Protein AF-0000000087669046 (afdb_homodimer)

Foldseek 3Di:
DDQDALVVQLQVLLLQQQAAPDARCVNQVVLQVLLVVLPWDKDWADDPVRRHTKIKTKAADQADAAEEEEAESHFHDDPDPDAPDDQSGWDDDPQWTWHTQCQRHVLLVSLVSSLSNLLNPALFPHMYMYIYFGNQVQFRRGVLSVLVCSVVVGDQHQEYEYAHADQQFKEFKEWKKWKKKKKKFKAKDFQVCCVVIDARVVLCVQLQVQQVVLQVVQLVDDACPLDVVRTKGKDWDDKDWDDDPRMRTRMIMTMMMIIGGAPDFRVVSCVSSVVSQVVCVVVPMDMDMGIRYIFHMGHHDCPDPVQVLSCVLLVHRHRHYDHDDGCQRVSVVSPHHYMYGHFDDPVQGPDHGRIGGPVSSVSSSSSVSVSSVVSSD/DDQDALVVQLQVLLLQQQAAPDADCVNQVVLQVLLVVLPWDKDWADDPVRRHTKIKTKAADQADAAEEEEAESHFHDDPDPDAPDDQSGWDDDPQWTWHTQCQRHVLLVSLVSSLSNLLNVFLFPHMYMYIYFGNQVQFRRGVLSVLVCSVVVGDQHQEYEYAHADQQFKEFKEWKKWKKKKKKFKAKDFLVCCVVIDARVVLCVQLQVQQVVLQVVQLVDDAQPLDVVRTKGKDWDDKDWDDDPRMRTRMIMTMMMIIGGAPDFRVVSCVSSVVSQVVCVVVPMDMDMGIRYIFHMGHHDCPDPVQVLSCVLLVHRHRHYDHDDGCQRVSVVSPHHYMYGHFDDPVQGPDHGRIGGPVSSVSSSSSVSVSSVVSSD

Radius of gyration: 35.96 Å; Cα contacts (8 Å, |Δi|>4): 1981; chains: 2; bounding box: 55×109×67 Å

pLDDT: mean 96.3, std 3.64, range [58.81, 98.88]

Solvent-accessible surface area (backbone atoms only — not comparable to full-atom values): 36637 Å² total; per-residue (Å²): 121,85,86,54,51,40,66,59,41,29,40,56,56,25,49,44,79,30,30,50,89,50,63,34,59,68,58,50,51,51,50,48,53,52,44,42,64,39,66,29,53,70,46,77,45,71,40,93,84,70,49,36,48,29,40,38,33,36,36,58,45,46,81,38,52,23,40,33,42,31,40,39,66,29,28,74,83,81,79,62,83,73,50,86,60,63,46,47,45,62,38,79,56,94,74,30,36,30,17,54,25,30,14,47,20,40,36,33,50,16,20,58,60,40,32,35,54,62,50,59,70,45,74,39,62,26,15,45,32,42,39,37,22,28,25,44,88,63,42,46,60,35,46,61,61,50,60,71,44,39,76,82,69,30,36,71,43,66,26,33,39,26,20,49,29,40,63,49,33,33,31,24,22,21,39,7,32,18,28,35,36,42,38,33,33,40,31,55,40,54,49,62,32,57,84,71,35,32,48,14,48,61,56,44,21,58,42,42,44,44,44,50,51,51,25,58,52,26,67,75,39,73,75,45,84,72,41,70,58,32,38,30,44,46,49,64,7,29,37,42,23,41,87,40,56,63,32,32,11,29,41,22,36,36,29,31,33,23,37,13,42,69,95,44,60,17,63,63,71,46,43,68,41,54,54,53,48,58,58,41,42,82,75,69,34,47,69,46,80,41,78,65,32,58,44,45,28,28,77,44,58,80,82,34,70,63,47,47,49,48,24,63,65,58,71,35,77,58,40,66,45,47,76,64,68,63,65,39,10,52,46,33,74,72,72,23,49,34,32,35,40,10,27,26,44,60,89,39,44,99,47,63,68,12,35,30,40,65,66,40,44,51,51,43,24,49,38,53,47,51,49,44,60,62,27,40,106,120,86,86,53,50,38,68,58,40,30,41,54,55,25,49,44,79,31,30,48,88,49,64,32,59,67,57,52,50,51,49,48,53,52,43,40,63,39,66,28,54,70,45,78,45,72,39,94,84,69,50,35,47,30,39,38,33,35,36,58,45,45,82,39,52,22,39,33,42,31,39,38,66,29,27,74,82,80,81,62,83,74,52,86,58,62,46,45,44,60,38,79,56,96,74,30,36,30,15,55,27,31,15,49,20,40,37,32,50,16,18,58,60,40,32,35,54,63,50,57,71,43,74,38,62,25,15,46,31,42,39,36,22,27,25,45,88,62,44,45,60,35,45,61,63,49,60,72,46,38,76,82,69,31,36,70,42,66,27,33,37,26,20,48,29,41,62,48,34,32,32,26,22,21,40,6,32,19,30,35,37,42,38,31,33,41,30,56,40,54,48,62,33,58,85,72,35,34,48,14,49,61,56,45,21,57,41,41,45,44,44,51,50,51,25,56,53,25,66,75,39,72,74,45,83,73,40,71,58,32,36,29,43,48,50,63,6,28,36,43,22,40,87,40,56,63,32,32,12,30,42,21,38,35,29,32,35,23,37,13,44,70,96,43,60,18,62,62,72,46,42,67,41,54,54,53,49,57,59,41,43,81,75,68,35,48,70,47,80,42,80,65,32,59,42,46,27,28,77,44,58,78,84,35,69,62,48,47,49,49,24,65,64,58,71,35,78,59,40,66,47,49,74,65,69,61,67,38,10,52,46,35,73,71,73,22,49,36,32,34,38,10,27,26,42,61,89,38,44,98,48,61,70,12,36,29,41,64,66,39,43,50,52,43,24,48,38,53,49,52,50,43,60,63,27,40,105

Structure (mmCIF, N/CA/C/O backbone):
data_AF-0000000087669046-model_v1
#
loop_
_entity.id
_entity.type
_entity.pdbx_description
1 polymer 'Acetylornithine deacetylase'
#
loop_
_atom_site.group_PDB
_atom_site.id
_atom_site.type_symbol
_atom_site.label_atom_id
_atom_site.label_alt_id
_atom_site.label_comp_id
_atom_site.label_asym_id
_atom_site.label_entity_id
_atom_site.label_seq_id
_atom_site.pdbx_PDB_ins_code
_atom_site.Cartn_x
_atom_site.Cartn_y
_atom_site.Cartn_z
_atom_site.occupancy
_atom_site.B_iso_or_equiv
_atom_site.auth_seq_id
_atom_site.au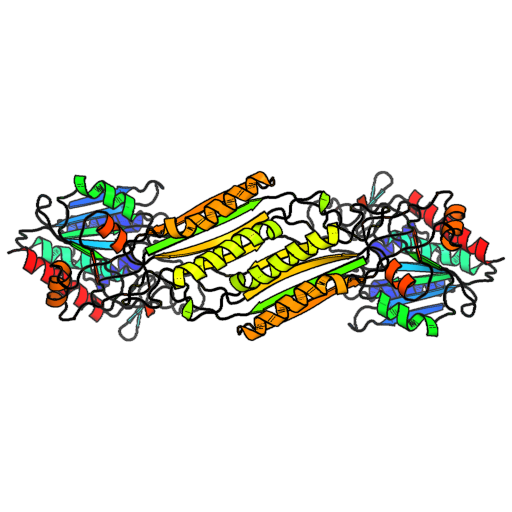th_comp_id
_atom_site.auth_asym_id
_atom_site.auth_atom_id
_atom_site.pdbx_PDB_model_num
ATOM 1 N N . MET A 1 1 ? 22.266 47.656 16.562 1 58.81 1 MET A N 1
ATOM 2 C CA . MET A 1 1 ? 22.031 46.719 15.469 1 58.81 1 MET A CA 1
ATOM 3 C C . MET A 1 1 ? 21.312 47.438 14.312 1 58.81 1 MET A C 1
ATOM 5 O O . MET A 1 1 ? 20.516 48.344 14.531 1 58.81 1 MET A O 1
ATOM 9 N N . ASP A 1 2 ? 21.703 47.219 13.07 1 76.06 2 ASP A N 1
ATOM 10 C CA . ASP A 1 2 ? 21.125 47.875 11.891 1 76.06 2 ASP A CA 1
ATOM 11 C C . ASP A 1 2 ? 19.719 47.344 11.625 1 76.06 2 ASP A C 1
ATOM 13 O O . ASP A 1 2 ? 19.484 46.125 11.594 1 76.06 2 ASP A O 1
ATOM 17 N N . VAL A 1 3 ? 18.734 48.25 11.797 1 90.62 3 VAL A N 1
ATOM 18 C CA . VAL A 1 3 ? 17.328 47.906 11.531 1 90.62 3 VAL A CA 1
ATOM 19 C C . VAL A 1 3 ? 17.172 47.406 10.094 1 90.62 3 VAL A C 1
ATOM 21 O O . VAL A 1 3 ? 17.688 48.031 9.156 1 90.62 3 VAL A O 1
ATOM 24 N N . MET A 1 4 ? 16.562 46.219 10.008 1 96.19 4 MET A N 1
ATOM 25 C CA . MET A 1 4 ? 16.391 45.594 8.703 1 96.19 4 MET A CA 1
ATOM 26 C C . MET A 1 4 ? 14.961 45.75 8.195 1 96.19 4 MET A C 1
ATOM 28 O O . MET A 1 4 ? 14.023 45.875 8.992 1 96.19 4 MET A O 1
ATOM 32 N N . THR A 1 5 ? 14.852 45.812 6.891 1 97.06 5 THR A N 1
ATOM 33 C CA . THR A 1 5 ? 13.531 45.812 6.273 1 97.06 5 THR A CA 1
ATOM 34 C C . THR A 1 5 ? 12.93 44.406 6.285 1 97.06 5 THR A C 1
ATOM 36 O O . THR A 1 5 ? 13.625 43.438 6.539 1 97.06 5 THR A O 1
ATOM 39 N N . GLU A 1 6 ? 11.648 44.375 6.098 1 97.75 6 GLU A N 1
ATOM 40 C CA . GLU A 1 6 ? 10.992 43.062 6.023 1 97.75 6 GLU A CA 1
ATOM 41 C C . GLU A 1 6 ? 11.57 42.219 4.891 1 97.75 6 GLU A C 1
ATOM 43 O O . GLU A 1 6 ? 11.664 41 5.008 1 97.75 6 GLU A O 1
ATOM 48 N N . LEU A 1 7 ? 12.031 42.812 3.779 1 97.69 7 LEU A N 1
ATOM 49 C CA . LEU A 1 7 ? 12.633 42.094 2.664 1 97.69 7 LEU A CA 1
ATOM 50 C C . LEU A 1 7 ? 13.969 41.469 3.068 1 97.69 7 LEU A C 1
ATOM 52 O O . LEU A 1 7 ? 14.258 40.344 2.73 1 97.69 7 LEU A O 1
ATOM 56 N N . GLU A 1 8 ? 14.742 42.25 3.709 1 98.06 8 GLU A N 1
ATOM 57 C CA . GLU A 1 8 ? 16.047 41.75 4.168 1 98.06 8 GLU A CA 1
ATOM 58 C C . GLU A 1 8 ? 15.891 40.625 5.18 1 98.06 8 GLU A C 1
ATOM 60 O O . GLU A 1 8 ? 16.641 39.656 5.141 1 98.06 8 GLU A O 1
ATOM 65 N N . ILE A 1 9 ? 14.938 40.812 6.059 1 98.75 9 ILE A N 1
ATOM 66 C CA . ILE A 1 9 ? 14.695 39.781 7.074 1 98.75 9 ILE A CA 1
ATOM 67 C C . ILE A 1 9 ? 14.188 38.531 6.406 1 98.75 9 ILE A C 1
ATOM 69 O O . ILE A 1 9 ? 14.617 37.406 6.75 1 98.75 9 ILE A O 1
ATOM 73 N N . LEU A 1 10 ? 13.266 38.688 5.43 1 98.81 10 LEU A N 1
ATOM 74 C CA . LEU A 1 10 ? 12.742 37.531 4.719 1 98.81 10 LEU A CA 1
ATOM 75 C C . LEU A 1 10 ? 13.867 36.75 4.031 1 98.81 10 LEU A C 1
ATOM 77 O O . LEU A 1 10 ? 13.875 35.531 4.039 1 98.81 10 LEU A O 1
ATOM 81 N N . ALA A 1 11 ? 14.789 37.438 3.432 1 98.56 11 ALA A N 1
ATOM 82 C CA . ALA A 1 11 ? 15.93 36.812 2.775 1 98.56 11 ALA A CA 1
ATOM 83 C C . ALA A 1 11 ? 16.719 35.938 3.76 1 98.56 11 ALA A C 1
ATOM 85 O O . ALA A 1 11 ? 17.141 34.844 3.43 1 98.56 11 ALA A O 1
ATOM 86 N N . ARG A 1 12 ? 16.906 36.469 4.945 1 98.44 12 ARG A N 1
ATOM 87 C CA . ARG A 1 12 ? 17.625 35.719 5.977 1 98.44 12 ARG A CA 1
ATOM 88 C C . ARG A 1 12 ? 16.828 34.5 6.398 1 98.44 12 ARG A C 1
ATOM 90 O O . ARG A 1 12 ? 17.391 33.406 6.512 1 98.44 12 ARG A O 1
ATOM 97 N N . LEU A 1 13 ? 15.555 34.719 6.641 1 98.81 13 LEU A N 1
ATOM 98 C CA . LEU A 1 13 ? 14.727 33.625 7.137 1 98.81 13 LEU A CA 1
ATOM 99 C C . LEU A 1 13 ? 14.633 32.5 6.102 1 98.81 13 LEU A C 1
ATOM 101 O O . LEU A 1 13 ? 14.688 31.312 6.453 1 98.81 13 LEU A O 1
ATOM 105 N N . VAL A 1 14 ? 14.508 32.844 4.816 1 98.69 14 VAL A N 1
ATOM 106 C CA . VAL A 1 14 ? 14.391 31.844 3.74 1 98.69 14 VAL A CA 1
ATOM 107 C C . VAL A 1 14 ? 15.695 31.062 3.627 1 98.69 14 VAL A C 1
ATOM 109 O O . VAL A 1 14 ? 15.672 29.859 3.32 1 98.69 14 VAL A O 1
ATOM 112 N N . ALA A 1 15 ? 16.75 31.656 3.932 1 98.56 15 ALA A N 1
ATOM 113 C CA . ALA A 1 15 ? 18.062 31.047 3.793 1 98.56 15 ALA A CA 1
ATOM 114 C C . ALA A 1 15 ? 18.25 29.938 4.828 1 98.56 15 ALA A C 1
ATOM 116 O O . ALA A 1 15 ? 19.156 29.109 4.699 1 98.56 15 ALA A O 1
ATOM 117 N N . PHE A 1 16 ? 17.469 29.906 5.922 1 98.38 16 PHE A N 1
ATOM 118 C CA . PHE A 1 16 ? 17.453 28.797 6.863 1 98.38 16 PHE A CA 1
ATOM 119 C C . PHE A 1 16 ? 16.531 27.688 6.387 1 98.38 16 PHE A C 1
ATOM 121 O O . PHE A 1 16 ? 15.305 27.859 6.398 1 98.38 16 PHE A O 1
ATOM 128 N N . PRO A 1 17 ? 17.016 26.594 5.938 1 97.44 17 PRO A N 1
ATOM 129 C CA . PRO A 1 17 ? 16.125 25.484 5.539 1 97.44 17 PRO A CA 1
ATOM 130 C C . PRO A 1 17 ? 15.508 24.766 6.734 1 97.44 17 PRO A C 1
ATOM 132 O O . PRO A 1 17 ? 15.766 23.578 6.938 1 97.44 17 PRO A O 1
ATOM 135 N N . SER A 1 18 ? 14.656 25.453 7.484 1 97.75 18 SER A N 1
ATOM 136 C CA . SER A 1 18 ? 14.016 24.906 8.672 1 97.75 18 SER A CA 1
ATOM 137 C C . SER A 1 18 ? 12.867 23.969 8.297 1 97.75 18 SER A C 1
ATOM 139 O O . SER A 1 18 ? 11.719 24.203 8.672 1 97.75 18 SER A O 1
ATOM 141 N N . VAL A 1 19 ? 13.234 22.875 7.637 1 96.81 19 VAL A N 1
ATOM 142 C CA . VAL A 1 19 ? 12.25 21.906 7.172 1 96.81 19 VAL A CA 1
ATOM 143 C C . VAL A 1 19 ? 11.641 21.172 8.359 1 96.81 19 VAL A C 1
ATOM 145 O O . VAL A 1 19 ? 12.352 20.828 9.32 1 96.81 19 VAL A O 1
ATOM 148 N N . VAL A 1 20 ? 10.375 20.984 8.328 1 95.75 20 VAL A N 1
ATOM 149 C CA . VAL A 1 20 ? 9.625 20.328 9.383 1 95.75 20 VAL A CA 1
ATOM 150 C C . VAL A 1 20 ? 10.344 19.047 9.797 1 95.75 20 VAL A C 1
ATOM 152 O O . VAL A 1 20 ? 10.867 18.312 8.953 1 95.75 20 VAL A O 1
ATOM 155 N N . GLY A 1 21 ? 10.375 18.875 11.094 1 94.06 21 GLY A N 1
ATOM 156 C CA . GLY A 1 21 ? 10.977 17.672 11.625 1 94.06 21 GLY A CA 1
ATOM 157 C C . GLY A 1 21 ? 12.461 17.797 11.875 1 94.06 21 GLY A C 1
ATOM 158 O O . GLY A 1 21 ? 13.086 16.875 12.414 1 94.06 21 GLY A O 1
ATOM 159 N N . SER A 1 22 ? 13.023 18.875 11.523 1 95.69 22 SER A N 1
ATOM 160 C CA . SER A 1 22 ? 14.461 19.047 11.68 1 95.69 22 SER A CA 1
ATOM 161 C C . SER A 1 22 ? 14.781 20.031 12.797 1 95.69 22 SER A C 1
ATOM 163 O O . SER A 1 22 ? 13.898 20.75 13.266 1 95.69 22 SER A O 1
ATOM 165 N N . ALA A 1 23 ? 16.031 19.969 13.211 1 97.44 23 ALA A N 1
ATOM 166 C CA . ALA A 1 23 ? 16.516 20.938 14.195 1 97.44 23 ALA A CA 1
ATOM 167 C C . ALA A 1 23 ? 16.391 22.375 13.656 1 97.44 23 ALA A C 1
ATOM 169 O O . ALA A 1 23 ? 16.594 22.609 12.469 1 97.44 23 ALA A O 1
ATOM 170 N N . ASN A 1 24 ? 16.031 23.297 14.57 1 98.12 24 ASN A N 1
ATOM 171 C CA . ASN A 1 24 ? 15.805 24.656 14.062 1 98.12 24 ASN A CA 1
ATOM 172 C C . ASN A 1 24 ? 16.609 25.688 14.836 1 98.12 24 ASN A C 1
ATOM 174 O O . ASN A 1 24 ? 16.203 26.844 14.93 1 98.12 24 ASN A O 1
ATOM 178 N N . HIS A 1 25 ? 17.719 25.344 15.391 1 97.69 25 HIS A N 1
ATOM 179 C CA . HIS A 1 25 ? 18.5 26.219 16.25 1 97.69 25 HIS A CA 1
ATOM 180 C C . HIS A 1 25 ? 19 27.453 15.492 1 97.69 25 HIS A C 1
ATOM 182 O O . HIS A 1 25 ? 19.078 28.547 16.047 1 97.69 25 HIS A O 1
ATOM 188 N N . GLU A 1 26 ? 19.344 27.297 14.266 1 98.31 26 GLU A N 1
ATOM 189 C CA . GLU A 1 26 ? 19.922 28.406 13.516 1 98.31 26 GLU A CA 1
ATOM 190 C C . GLU A 1 26 ? 18.906 29.531 13.328 1 98.31 26 GLU A C 1
ATOM 192 O O . GLU A 1 26 ? 19.203 30.703 13.57 1 98.31 26 GLU A O 1
ATOM 197 N N . ILE A 1 27 ? 17.734 29.156 12.922 1 98.69 27 ILE A N 1
ATOM 198 C CA . ILE A 1 27 ? 16.719 30.188 12.695 1 98.69 27 ILE A CA 1
ATOM 199 C C . ILE A 1 27 ? 16.266 30.781 14.031 1 98.69 27 ILE A C 1
ATOM 201 O O . ILE A 1 27 ? 16.047 31.984 14.141 1 98.69 27 ILE A O 1
ATOM 205 N N . VAL A 1 28 ? 16.141 30 15.039 1 98.69 28 VAL A N 1
ATOM 206 C CA . VAL A 1 28 ? 15.727 30.453 16.359 1 98.69 28 VAL A CA 1
ATOM 207 C C . VAL A 1 28 ? 16.75 31.438 16.922 1 98.69 28 VAL A C 1
ATOM 209 O O . VAL A 1 28 ? 16.391 32.5 17.438 1 98.69 28 VAL A O 1
ATOM 212 N N . GLU A 1 29 ? 18 31.062 16.812 1 98.56 29 GLU A N 1
ATOM 213 C CA . GLU A 1 29 ? 19.062 31.906 17.344 1 98.56 29 GLU A CA 1
ATOM 214 C C . GLU A 1 29 ? 19.125 33.25 16.594 1 98.56 29 GLU A C 1
ATOM 216 O O . GLU A 1 29 ? 19.312 34.281 17.203 1 98.56 29 GLU A O 1
ATOM 221 N N . TRP A 1 30 ? 19.016 33.156 15.344 1 98.75 30 TRP A N 1
ATOM 222 C CA . TRP A 1 30 ? 19.047 34.375 14.57 1 98.75 30 TRP A CA 1
ATOM 223 C C . TRP A 1 30 ? 17.891 35.312 14.969 1 98.75 30 TRP A C 1
ATOM 225 O O . TRP A 1 30 ? 18.094 36.5 15.172 1 98.75 30 TRP A O 1
ATOM 235 N N . ILE A 1 31 ? 16.672 34.781 15.062 1 98.81 31 ILE A N 1
ATOM 236 C CA . ILE A 1 31 ? 15.5 35.562 15.414 1 98.81 31 ILE A CA 1
ATOM 237 C C . ILE A 1 31 ? 15.664 36.125 16.828 1 98.81 31 ILE A C 1
ATOM 239 O O . ILE A 1 31 ? 15.344 37.312 17.078 1 98.81 31 ILE A O 1
ATOM 243 N N . ARG A 1 32 ? 16.109 35.25 17.719 1 98.75 32 ARG A N 1
ATOM 244 C CA . ARG A 1 32 ? 16.328 35.688 19.094 1 98.75 32 ARG A CA 1
ATOM 245 C C . ARG A 1 32 ? 17.234 36.906 19.141 1 98.75 32 ARG A C 1
ATOM 247 O O . ARG A 1 32 ? 16.875 37.938 19.766 1 98.75 32 ARG A O 1
ATOM 254 N N . LEU A 1 33 ? 18.359 36.812 18.484 1 98.44 33 LEU A N 1
ATOM 255 C CA . LEU A 1 33 ? 19.344 37.906 18.5 1 98.44 33 LEU A CA 1
ATOM 256 C C . LEU A 1 33 ? 18.781 39.156 17.875 1 98.44 33 LEU A C 1
ATOM 258 O O . LEU A 1 33 ? 18.953 40.281 18.406 1 98.44 33 LEU A O 1
ATOM 262 N N . TYR A 1 34 ? 18.141 39 16.781 1 98.56 34 TYR A N 1
ATOM 263 C CA . TYR A 1 34 ? 17.562 40.156 16.109 1 98.56 34 TYR A CA 1
ATOM 264 C C . TYR A 1 34 ? 16.516 40.844 16.984 1 98.56 34 TYR A C 1
ATOM 266 O O . TYR A 1 34 ? 16.516 42.062 17.141 1 98.56 34 TYR A O 1
ATOM 274 N N . ALA A 1 35 ? 15.539 40.062 17.5 1 98.56 35 ALA A N 1
ATOM 275 C CA . ALA A 1 35 ? 14.445 40.594 18.312 1 98.56 35 ALA A CA 1
ATOM 276 C C . ALA A 1 35 ? 14.969 41.281 19.562 1 98.56 35 ALA A C 1
ATOM 278 O O . ALA A 1 35 ? 14.492 42.344 19.938 1 98.56 35 ALA A O 1
ATOM 279 N N . GLN A 1 36 ? 15.938 40.688 20.188 1 98.12 36 GLN A N 1
ATOM 280 C CA . GLN A 1 36 ? 16.547 41.281 21.359 1 98.12 36 GLN A CA 1
ATOM 281 C C . GLN A 1 36 ? 17.203 42.625 21.016 1 98.12 36 GLN A C 1
ATOM 283 O O . GLN A 1 36 ? 17.125 43.594 21.766 1 98.12 36 GLN A O 1
ATOM 288 N N . GLY A 1 37 ? 17.875 42.594 19.891 1 97.5 37 GLY A N 1
ATOM 289 C CA . GLY A 1 37 ? 18.5 43.812 19.406 1 97.5 37 GLY A CA 1
ATOM 290 C C . GLY A 1 37 ? 17.516 44.938 19.172 1 97.5 37 GLY A C 1
ATOM 291 O O . GLY A 1 37 ? 17.875 46.094 19.25 1 97.5 37 GLY A O 1
ATOM 292 N N . CYS A 1 38 ? 16.312 44.562 18.953 1 97.31 38 CYS A N 1
ATOM 293 C CA . CYS A 1 38 ? 15.266 45.531 18.719 1 97.31 38 CYS A CA 1
ATOM 294 C C . CYS A 1 38 ? 14.57 45.938 20.016 1 97.31 38 CYS A C 1
ATOM 296 O O . CYS A 1 38 ? 13.617 46.719 20 1 97.31 38 CYS A O 1
ATOM 298 N N . GLY A 1 39 ? 14.953 45.344 21.141 1 95.88 39 GLY A N 1
ATOM 299 C CA . GLY A 1 39 ? 14.414 45.719 22.422 1 95.88 39 GLY A CA 1
ATOM 300 C C . GLY A 1 39 ? 13.375 44.75 22.969 1 95.88 39 GLY A C 1
ATOM 301 O O . GLY A 1 39 ? 12.758 45.031 24 1 95.88 39 GLY A O 1
ATOM 302 N N . ALA A 1 40 ? 13.203 43.656 22.359 1 97.94 40 ALA A N 1
ATOM 303 C CA . ALA A 1 40 ? 12.203 42.688 22.812 1 97.94 40 ALA A CA 1
ATOM 304 C C . ALA A 1 40 ? 12.773 41.781 23.906 1 97.94 40 ALA A C 1
ATOM 306 O O . ALA A 1 40 ? 13.969 41.5 23.922 1 97.94 40 ALA A O 1
ATOM 307 N N . ASN A 1 41 ? 11.898 41.438 24.844 1 98.19 41 ASN A N 1
ATOM 308 C CA . ASN A 1 41 ? 12.203 40.344 25.75 1 98.19 41 ASN A CA 1
ATOM 309 C C . ASN A 1 41 ? 11.906 39 25.109 1 98.19 41 ASN A C 1
ATOM 311 O O . ASN A 1 41 ? 10.758 38.719 24.781 1 98.19 41 ASN A O 1
ATOM 315 N N . VAL A 1 42 ? 12.953 38.156 25.031 1 98.62 42 VAL A N 1
ATOM 316 C CA . VAL A 1 42 ? 12.805 36.969 24.219 1 98.62 42 VAL A CA 1
ATOM 317 C C . VAL A 1 42 ? 12.992 35.719 25.094 1 98.62 42 VAL A C 1
ATOM 319 O O . VAL A 1 42 ? 13.875 35.688 25.969 1 98.62 42 VAL A O 1
ATOM 322 N N . THR A 1 43 ? 12.133 34.781 24.938 1 98.62 43 THR A N 1
ATOM 323 C CA . THR A 1 43 ? 12.234 33.469 25.547 1 98.62 43 THR A CA 1
ATOM 324 C C . THR A 1 43 ? 12.289 32.375 24.469 1 98.62 43 THR A C 1
ATOM 326 O O . THR A 1 43 ? 11.438 32.344 23.578 1 98.62 43 THR A O 1
ATOM 329 N N . VAL A 1 44 ? 13.289 31.547 24.516 1 98.5 44 VAL A N 1
ATOM 330 C CA . VAL A 1 44 ? 13.375 30.359 23.672 1 98.5 44 VAL A CA 1
ATOM 331 C C . VAL A 1 44 ? 12.828 29.156 24.438 1 98.5 44 VAL A C 1
ATOM 333 O O . VAL A 1 44 ? 13.32 28.828 25.516 1 98.5 44 VAL A O 1
ATOM 336 N N . ALA A 1 45 ? 11.797 28.547 23.938 1 98.12 45 ALA A N 1
ATOM 337 C CA . ALA A 1 45 ? 11.141 27.422 24.594 1 98.12 45 ALA A CA 1
ATOM 338 C C . ALA A 1 45 ? 11.438 26.109 23.875 1 98.12 45 ALA A C 1
ATOM 340 O O . ALA A 1 45 ? 10.773 25.781 22.891 1 98.12 45 ALA A O 1
ATOM 341 N N . MET A 1 46 ? 12.312 25.312 24.453 1 97 46 MET A N 1
ATOM 342 C CA . MET A 1 46 ? 12.719 24.047 23.859 1 97 46 MET A CA 1
ATOM 343 C C . MET A 1 46 ? 11.562 23.047 23.875 1 97 46 MET A C 1
ATOM 345 O O . MET A 1 46 ? 10.836 22.938 24.859 1 97 46 MET A O 1
ATOM 349 N N . GLY A 1 47 ? 11.367 22.422 22.75 1 95.75 47 GLY A N 1
ATOM 350 C CA . GLY A 1 47 ? 10.375 21.375 22.688 1 95.75 47 GLY A CA 1
ATOM 351 C C . GLY A 1 47 ? 10.852 20.062 23.297 1 95.75 47 GLY A C 1
ATOM 352 O O . GLY A 1 47 ? 12.023 19.922 23.641 1 95.75 47 GLY A O 1
ATOM 353 N N . PRO A 1 48 ? 9.938 19.156 23.438 1 95.25 48 PRO A N 1
ATOM 354 C CA . PRO A 1 48 ? 10.305 17.875 24.031 1 95.25 48 PRO A CA 1
ATOM 355 C C . PRO A 1 48 ? 11.273 17.062 23.156 1 95.25 48 PRO A C 1
ATOM 357 O O . PRO A 1 48 ? 11.961 16.172 23.656 1 95.25 48 PRO A O 1
ATOM 360 N N . GLU A 1 49 ? 11.375 17.375 21.875 1 93.38 49 GLU A N 1
ATOM 361 C CA . GLU A 1 49 ? 12.281 16.672 20.969 1 93.38 49 GLU A CA 1
ATOM 362 C C . GLU A 1 49 ? 13.734 16.969 21.297 1 93.38 49 GLU A C 1
ATOM 364 O O . GLU A 1 49 ? 14.625 16.172 20.984 1 93.38 49 GLU A O 1
ATOM 369 N N . GLY A 1 50 ? 13.984 18.141 21.797 1 96.06 50 GLY A N 1
ATOM 370 C CA . GLY A 1 50 ? 15.305 18.484 22.281 1 96.06 50 GLY A CA 1
ATOM 371 C C . GLY A 1 50 ? 16.156 19.203 21.25 1 96.06 50 GLY A C 1
ATOM 372 O O . GLY A 1 50 ? 17.234 19.703 21.578 1 96.06 50 GLY A O 1
ATOM 373 N N . ASP A 1 51 ? 15.672 19.266 20.047 1 96.69 51 ASP A N 1
ATOM 374 C CA . ASP A 1 51 ? 16.531 19.875 19.031 1 96.69 51 ASP A CA 1
ATOM 375 C C . ASP A 1 51 ? 15.773 20.953 18.266 1 96.69 51 ASP A C 1
ATOM 377 O O . ASP A 1 51 ? 16.266 21.453 17.234 1 96.69 51 ASP A O 1
ATOM 381 N N . ARG A 1 52 ? 14.633 21.297 18.703 1 96.62 52 ARG A N 1
ATOM 382 C CA . ARG A 1 52 ? 13.875 22.391 18.094 1 96.62 52 ARG A CA 1
ATOM 383 C C . ARG A 1 52 ? 13.055 23.141 19.141 1 96.62 52 ARG A C 1
ATOM 385 O O . ARG A 1 52 ? 12.703 22.562 20.172 1 96.62 52 ARG A O 1
ATOM 392 N N . ALA A 1 53 ? 12.859 24.391 18.922 1 98.19 53 ALA A N 1
ATOM 393 C CA . ALA A 1 53 ? 12.297 25.25 19.953 1 98.19 53 ALA A CA 1
ATOM 394 C C . ALA A 1 53 ? 11.281 26.219 19.344 1 98.19 53 ALA A C 1
ATOM 396 O O . ALA A 1 53 ? 11.312 26.5 18.141 1 98.19 53 ALA A O 1
ATOM 397 N N . ASN A 1 54 ? 10.344 26.578 20.219 1 98.5 54 ASN A N 1
ATOM 398 C CA . ASN A 1 54 ? 9.531 27.766 19.953 1 98.5 54 ASN A CA 1
ATOM 399 C C . ASN A 1 54 ? 10.234 29.047 20.422 1 98.5 54 ASN A C 1
ATOM 401 O O . ASN A 1 54 ? 11.219 28.984 21.156 1 98.5 54 ASN A O 1
ATOM 405 N N . LEU A 1 55 ? 9.789 30.172 19.938 1 98.69 55 LEU A N 1
ATOM 406 C CA . LEU A 1 55 ? 10.297 31.469 20.359 1 98.69 55 LEU A CA 1
ATOM 407 C C . LEU A 1 55 ? 9.156 32.406 20.719 1 98.69 55 LEU A C 1
ATOM 409 O O . LEU A 1 55 ? 8.133 32.438 20.031 1 98.69 55 LEU A O 1
ATOM 413 N N . PHE A 1 56 ? 9.266 33.031 21.844 1 98.75 56 PHE A N 1
ATOM 414 C CA . PHE A 1 56 ? 8.305 34.031 22.328 1 98.75 56 PHE A CA 1
ATOM 415 C C . PHE A 1 56 ? 8.992 35.344 22.609 1 98.75 56 PHE A C 1
ATOM 417 O O . PHE A 1 56 ? 9.969 35.406 23.359 1 98.75 56 PHE A O 1
ATOM 424 N N . ALA A 1 57 ? 8.531 36.438 22 1 98.75 57 ALA A N 1
ATOM 425 C CA . ALA A 1 57 ? 9.102 37.75 22.188 1 98.75 57 ALA A CA 1
ATOM 426 C C . ALA A 1 57 ? 8.031 38.781 22.562 1 98.75 57 ALA A C 1
ATOM 428 O O . ALA A 1 57 ? 6.918 38.719 22.047 1 98.75 57 ALA A O 1
ATOM 429 N N . THR A 1 58 ? 8.375 39.688 23.406 1 98.62 58 THR A N 1
ATOM 430 C CA . THR A 1 58 ? 7.422 40.688 23.906 1 98.62 58 THR A CA 1
ATOM 431 C C . THR A 1 58 ? 7.992 42.094 23.781 1 98.62 58 THR A C 1
ATOM 433 O O . THR A 1 58 ? 9.148 42.344 24.141 1 98.62 58 THR A O 1
ATOM 436 N N . ILE A 1 59 ? 7.203 42.969 23.266 1 98.31 59 ILE A N 1
ATOM 437 C CA . ILE A 1 59 ? 7.422 44.406 23.344 1 98.31 59 ILE A CA 1
ATOM 438 C C . ILE A 1 59 ? 6.277 45.062 24.125 1 98.31 59 ILE A C 1
ATOM 440 O O . ILE A 1 59 ? 5.105 44.844 23.828 1 98.31 59 ILE A O 1
ATOM 444 N N . GLY A 1 60 ? 6.605 45.875 25.094 1 97.38 60 GLY A N 1
ATOM 445 C CA . GLY A 1 60 ? 5.586 46.5 25.922 1 97.38 60 GLY A CA 1
ATOM 446 C C . GLY A 1 60 ? 5.391 45.812 27.25 1 97.38 60 GLY A C 1
ATOM 447 O O . GLY A 1 60 ? 6.148 44.906 27.609 1 97.38 60 GLY A O 1
ATOM 448 N N . PRO A 1 61 ? 4.422 46.25 28.031 1 97.5 61 PRO A N 1
ATOM 449 C CA . PRO A 1 61 ? 4.203 45.688 29.359 1 97.5 61 PRO A CA 1
ATOM 450 C C . PRO A 1 61 ? 3.559 44.312 29.328 1 97.5 61 PRO A C 1
ATOM 452 O O . PRO A 1 61 ? 2.357 44.188 29.078 1 97.5 61 PRO A O 1
ATOM 455 N N . LYS A 1 62 ? 4.277 43.344 29.703 1 95.62 62 LYS A N 1
ATOM 456 C CA . LYS A 1 62 ? 3.824 41.969 29.531 1 95.62 62 LYS A CA 1
ATOM 457 C C . LYS A 1 62 ? 2.785 41.594 30.594 1 95.62 62 LYS A C 1
ATOM 459 O O . LYS A 1 62 ? 2.139 40.531 30.484 1 95.62 62 LYS A O 1
ATOM 464 N N . ASP A 1 63 ? 2.576 42.375 31.594 1 96.88 63 ASP A N 1
ATOM 465 C CA . ASP A 1 63 ? 1.722 42.031 32.719 1 96.88 63 ASP A CA 1
ATOM 466 C C . ASP A 1 63 ? 0.283 42.469 32.5 1 96.88 63 ASP A C 1
ATOM 468 O O . ASP A 1 63 ? -0.569 42.344 33.375 1 96.88 63 ASP A O 1
ATOM 472 N N . VAL A 1 64 ? -0.017 43.062 31.375 1 97.25 64 VAL A N 1
ATOM 473 C CA . VAL A 1 64 ? -1.38 43.375 30.953 1 97.25 64 VAL A CA 1
ATOM 474 C C . VAL A 1 64 ? -1.692 42.625 29.641 1 97.25 64 VAL A C 1
ATOM 476 O O . VAL A 1 64 ? -0.783 42.281 28.891 1 97.25 64 VAL A O 1
ATOM 479 N N . PRO A 1 65 ? -3.004 42.406 29.422 1 97.56 65 PRO A N 1
ATOM 480 C CA . PRO A 1 65 ? -3.369 41.719 28.188 1 97.56 65 PRO A CA 1
ATOM 481 C C . PRO A 1 65 ? -2.99 42.5 26.938 1 97.56 65 PRO A C 1
ATOM 483 O O . PRO A 1 65 ? -3.139 43.719 26.891 1 97.56 65 PRO A O 1
ATOM 486 N N . GLY A 1 66 ? -2.467 41.844 25.969 1 97.69 66 GLY A N 1
ATOM 487 C CA . GLY A 1 66 ? -2.125 42.406 24.688 1 97.69 66 GLY A CA 1
ATOM 488 C C . GLY A 1 66 ? -2.529 41.531 23.516 1 97.69 66 GLY A C 1
ATOM 489 O O . GLY A 1 66 ? -3.559 40.875 23.562 1 97.69 66 GLY A O 1
ATOM 490 N N . ILE A 1 67 ? -1.819 41.719 22.406 1 98.31 67 ILE A N 1
ATOM 491 C CA . ILE A 1 67 ? -2.086 40.969 21.188 1 98.31 67 ILE A CA 1
ATOM 492 C C . ILE A 1 67 ? -0.892 40.062 20.859 1 98.31 67 ILE A C 1
ATOM 494 O O . ILE A 1 67 ? 0.26 40.5 20.969 1 98.31 67 ILE A O 1
ATOM 498 N N . LEU A 1 68 ? -1.213 38.844 20.531 1 98.69 68 LEU A N 1
ATOM 499 C CA . LEU A 1 68 ? -0.202 37.875 20.156 1 98.69 68 LEU A CA 1
ATOM 500 C C . LEU A 1 68 ? -0.198 37.656 18.641 1 98.69 68 LEU A C 1
ATOM 502 O O . LEU A 1 68 ? -1.248 37.406 18.047 1 98.69 68 LEU A O 1
ATOM 506 N N . LEU A 1 69 ? 0.924 37.875 18 1 98.81 69 LEU A N 1
ATOM 507 C CA . LEU A 1 69 ? 1.16 37.531 16.609 1 98.81 69 LEU A CA 1
ATOM 508 C C . LEU A 1 69 ? 1.886 36.188 16.484 1 98.81 69 LEU A C 1
ATOM 510 O O . LEU A 1 69 ? 3.033 36.062 16.906 1 98.81 69 LEU A O 1
ATOM 514 N N . SER A 1 70 ? 1.195 35.25 15.859 1 98.75 70 SER A N 1
ATOM 515 C CA . SER A 1 70 ? 1.742 33.906 15.828 1 98.75 70 SER A CA 1
ATOM 516 C C . SER A 1 70 ? 2.062 33.469 14.398 1 98.75 70 SER A C 1
ATOM 518 O O . SER A 1 70 ? 1.33 33.812 13.469 1 98.75 70 SER A O 1
ATOM 520 N N . GLY A 1 71 ? 3.109 32.719 14.195 1 98.38 71 GLY A N 1
ATOM 521 C CA . GLY A 1 71 ? 3.512 32.062 12.961 1 98.38 71 GLY A CA 1
ATOM 522 C C . GLY A 1 71 ? 4.457 30.906 13.188 1 98.38 71 GLY A C 1
ATOM 523 O O . GLY A 1 71 ? 4.961 30.719 14.289 1 98.38 71 GLY A O 1
ATOM 524 N N . HIS A 1 72 ? 4.637 30.078 12.195 1 98.44 72 HIS A N 1
ATOM 525 C CA . HIS A 1 72 ? 5.535 28.938 12.367 1 98.44 72 HIS A CA 1
ATOM 526 C C . HIS A 1 72 ? 6.805 29.109 11.539 1 98.44 72 HIS A C 1
ATOM 528 O O . HIS A 1 72 ? 6.762 29.656 10.438 1 98.44 72 HIS A O 1
ATOM 534 N N . MET A 1 73 ? 7.875 28.562 12.086 1 98.69 73 MET A N 1
ATOM 535 C CA . MET A 1 73 ? 9.195 28.766 11.5 1 98.69 73 MET A CA 1
ATOM 536 C C . MET A 1 73 ? 9.516 27.672 10.484 1 98.69 73 MET A C 1
ATOM 538 O O . MET A 1 73 ? 10.406 27.828 9.648 1 98.69 73 MET A O 1
ATOM 542 N N . ASP A 1 74 ? 8.805 26.516 10.602 1 97.81 74 ASP A N 1
ATOM 5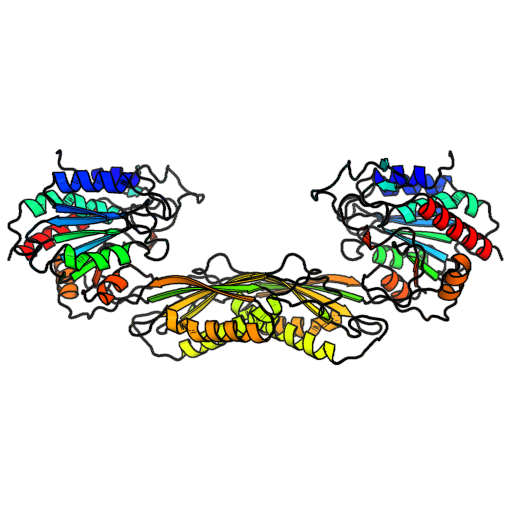43 C CA . ASP A 1 74 ? 9.125 25.391 9.734 1 97.81 74 ASP A CA 1
ATOM 544 C C . ASP A 1 74 ? 8.453 25.547 8.367 1 97.81 74 ASP A C 1
ATOM 546 O O . ASP A 1 74 ? 7.508 26.312 8.219 1 97.81 74 ASP A O 1
ATOM 550 N N . VAL A 1 75 ? 9.078 24.844 7.375 1 96.69 75 VAL A N 1
ATOM 551 C CA . VAL A 1 75 ? 8.523 24.75 6.027 1 96.69 75 VAL A CA 1
ATOM 552 C C . VAL A 1 75 ? 8.469 23.281 5.598 1 96.69 75 VAL A C 1
ATOM 554 O O . VAL A 1 75 ? 9.062 22.422 6.238 1 96.69 75 VAL A O 1
ATOM 557 N N . VAL A 1 76 ? 7.66 23 4.609 1 93.31 76 VAL A N 1
ATOM 558 C CA . VAL A 1 76 ? 7.633 21.656 4.043 1 93.31 76 VAL A CA 1
ATOM 559 C C . VAL A 1 76 ? 8.883 21.438 3.197 1 93.31 76 VAL A C 1
ATOM 561 O O . VAL A 1 76 ? 9.547 22.391 2.783 1 93.31 76 VAL A O 1
ATOM 564 N N . PRO A 1 77 ? 9.242 20.188 2.922 1 91.88 77 PRO A N 1
ATOM 565 C CA . PRO A 1 77 ? 10.383 19.891 2.047 1 91.88 77 PRO A CA 1
ATOM 566 C C . PRO A 1 77 ? 10.25 20.547 0.674 1 91.88 77 PRO A C 1
ATOM 568 O O . PRO A 1 77 ? 9.133 20.859 0.24 1 91.88 77 PRO A O 1
ATOM 571 N N . ALA A 1 78 ? 11.352 20.812 0.057 1 92.94 78 ALA A N 1
ATOM 572 C CA . ALA A 1 78 ? 11.359 21.5 -1.233 1 92.94 78 ALA A CA 1
ATOM 573 C C . ALA A 1 78 ? 12.078 20.672 -2.289 1 92.94 78 ALA A C 1
ATOM 575 O O . ALA A 1 78 ? 12.812 21.203 -3.121 1 92.94 78 ALA A O 1
ATOM 576 N N . GLY A 1 79 ? 11.875 19.406 -2.211 1 89.31 79 GLY A N 1
ATOM 577 C CA . GLY A 1 79 ? 12.57 18.516 -3.135 1 89.31 79 GLY A CA 1
ATOM 578 C C . GLY A 1 79 ? 11.766 18.203 -4.379 1 89.31 79 GLY A C 1
ATOM 579 O O . GLY A 1 79 ? 12.203 17.438 -5.234 1 89.31 79 GLY A O 1
ATOM 580 N N . GLU A 1 80 ? 10.609 18.734 -4.551 1 85.81 80 GLU A N 1
ATOM 581 C CA . GLU A 1 80 ? 9.766 18.438 -5.699 1 85.81 80 GLU A CA 1
ATOM 582 C C . GLU A 1 80 ? 10.336 19.031 -6.98 1 85.81 80 GLU A C 1
ATOM 584 O O . GLU A 1 80 ? 11 20.078 -6.941 1 85.81 80 GLU A O 1
ATOM 589 N N . PRO A 1 81 ? 10.07 18.328 -8.078 1 89.12 81 PRO A N 1
ATOM 590 C CA . PRO A 1 81 ? 10.531 18.906 -9.344 1 89.12 81 PRO A CA 1
ATOM 591 C C . PRO A 1 81 ? 9.805 20.203 -9.703 1 89.12 81 PRO A C 1
ATOM 593 O O . PRO A 1 81 ? 8.695 20.438 -9.227 1 89.12 81 PRO A O 1
ATOM 596 N N . GLY A 1 82 ? 10.398 21.109 -10.406 1 92.19 82 GLY A N 1
ATOM 597 C CA . GLY A 1 82 ? 9.703 22.281 -10.914 1 92.19 82 GLY A CA 1
ATOM 598 C C . GLY A 1 82 ? 10.273 23.594 -10.391 1 92.19 82 GLY A C 1
ATOM 599 O O . GLY A 1 82 ? 9.867 24.672 -10.82 1 92.19 82 GLY A O 1
ATOM 600 N N . TRP A 1 83 ? 11.125 23.5 -9.422 1 94.25 83 TRP A N 1
ATOM 601 C CA . TRP A 1 83 ? 11.789 24.703 -8.93 1 94.25 83 TRP A CA 1
ATOM 602 C C . TRP A 1 83 ? 12.656 25.344 -10.016 1 94.25 83 TRP A C 1
ATOM 604 O O . TRP A 1 83 ? 13.367 24.641 -10.734 1 94.25 83 TRP A O 1
ATOM 614 N N . THR A 1 84 ? 12.484 26.625 -10.125 1 95.94 84 THR A N 1
ATOM 615 C CA . THR A 1 84 ? 13.273 27.344 -11.125 1 95.94 84 THR A CA 1
ATOM 616 C C . THR A 1 84 ? 14.547 27.906 -10.508 1 95.94 84 THR A C 1
ATOM 618 O O . THR A 1 84 ? 15.438 28.375 -11.219 1 95.94 84 THR A O 1
ATOM 621 N N . SER A 1 85 ? 14.617 27.953 -9.242 1 95.44 85 SER A N 1
ATOM 622 C CA . SER A 1 85 ? 15.781 28.391 -8.477 1 95.44 85 SER A CA 1
ATOM 623 C C . SER A 1 85 ? 15.883 27.656 -7.145 1 95.44 85 SER A C 1
ATOM 625 O O . SER A 1 85 ? 15 26.875 -6.797 1 95.44 85 SER A O 1
ATOM 627 N N . ASP A 1 86 ? 17.016 27.875 -6.465 1 97.38 86 ASP A N 1
ATOM 628 C CA . ASP A 1 86 ? 17.188 27.281 -5.141 1 97.38 86 ASP A CA 1
ATOM 629 C C . ASP A 1 86 ? 16.062 27.703 -4.199 1 97.38 86 ASP A C 1
ATOM 631 O O . ASP A 1 86 ? 15.898 28.906 -3.92 1 97.38 86 ASP A O 1
ATOM 635 N N . PRO A 1 87 ? 15.352 26.75 -3.693 1 98.12 87 PRO A N 1
ATOM 636 C CA . PRO A 1 87 ? 14.203 27.094 -2.848 1 98.12 87 PRO A CA 1
ATOM 637 C C . PRO A 1 87 ? 14.609 27.828 -1.572 1 98.12 87 PRO A C 1
ATOM 639 O O . PRO A 1 87 ? 13.781 28.5 -0.952 1 98.12 87 PRO A O 1
ATOM 642 N N . PHE A 1 88 ? 15.883 27.781 -1.164 1 98.44 88 PHE A N 1
ATOM 643 C CA . PHE A 1 88 ? 16.297 28.359 0.113 1 98.44 88 PHE A CA 1
ATOM 644 C C . PHE A 1 88 ? 17.234 29.531 -0.099 1 98.44 88 PHE A C 1
ATOM 646 O O . PHE A 1 88 ? 18.047 29.859 0.772 1 98.44 88 PHE A O 1
ATOM 653 N N . ALA A 1 89 ? 17.125 30.078 -1.211 1 98.25 89 ALA A N 1
ATOM 654 C CA . ALA A 1 89 ? 17.703 31.375 -1.559 1 98.25 89 ALA A CA 1
ATOM 655 C C . ALA A 1 89 ? 16.656 32.312 -2.168 1 98.25 89 ALA A C 1
ATOM 657 O O . ALA A 1 89 ? 16.156 32.031 -3.26 1 98.25 89 ALA A O 1
ATOM 658 N N . LEU A 1 90 ? 16.406 33.375 -1.446 1 98.25 90 LEU A N 1
ATOM 659 C CA . LEU A 1 90 ? 15.367 34.281 -1.918 1 98.25 90 LEU A CA 1
ATOM 660 C C . LEU A 1 90 ? 15.758 34.906 -3.254 1 98.25 90 LEU A C 1
ATOM 662 O O . LEU A 1 90 ? 16.859 35.438 -3.396 1 98.25 90 LEU A O 1
ATOM 666 N N . ARG A 1 91 ? 14.875 34.812 -4.176 1 97.69 91 ARG A N 1
ATOM 667 C CA . ARG A 1 91 ? 15.117 35.344 -5.504 1 97.69 91 ARG A CA 1
ATOM 668 C C . ARG A 1 91 ? 14.023 36.344 -5.895 1 97.69 91 ARG A C 1
ATOM 670 O O . ARG A 1 91 ? 12.836 36.031 -5.789 1 97.69 91 ARG A O 1
ATOM 677 N N . GLU A 1 92 ? 14.438 37.469 -6.27 1 97.06 92 GLU A N 1
ATOM 678 C CA . GLU A 1 92 ? 13.492 38.438 -6.789 1 97.06 92 GLU A CA 1
ATOM 679 C C . GLU A 1 92 ? 13.414 38.375 -8.312 1 97.06 92 GLU A C 1
ATOM 681 O O . GLU A 1 92 ? 14.445 38.406 -8.992 1 97.06 92 GLU A O 1
ATOM 686 N N . ASP A 1 93 ? 12.219 38.188 -8.812 1 96.25 93 ASP A N 1
ATOM 687 C CA . ASP A 1 93 ? 11.992 38.188 -10.25 1 96.25 93 ASP A CA 1
ATOM 688 C C . ASP A 1 93 ? 10.609 38.719 -10.594 1 96.25 93 ASP A C 1
ATOM 690 O O . ASP A 1 93 ? 9.602 38.25 -10.086 1 96.25 93 ASP A O 1
ATOM 694 N N . ALA A 1 94 ? 10.539 39.812 -11.406 1 95.19 94 ALA A N 1
ATOM 695 C CA . ALA A 1 94 ? 9.312 40.406 -11.945 1 95.19 94 ALA A CA 1
ATOM 696 C C . ALA A 1 94 ? 8.352 40.781 -10.828 1 95.19 94 ALA A C 1
ATOM 698 O O . ALA A 1 94 ? 7.156 40.469 -10.883 1 95.19 94 ALA A O 1
ATOM 699 N N . GLY A 1 95 ? 8.875 41.312 -9.758 1 95.62 95 GLY A N 1
ATOM 700 C CA . GLY A 1 95 ? 8.047 41.844 -8.688 1 95.62 95 GLY A CA 1
ATOM 701 C C . GLY A 1 95 ? 7.621 40.781 -7.684 1 95.62 95 GLY A C 1
ATOM 702 O O . GLY A 1 95 ? 6.75 41.031 -6.848 1 95.62 95 GLY A O 1
ATOM 703 N N . ARG A 1 96 ? 8.211 39.562 -7.789 1 97.62 96 ARG A N 1
ATOM 704 C CA . ARG A 1 96 ? 7.906 38.469 -6.871 1 97.62 96 ARG A CA 1
ATOM 705 C C . ARG A 1 96 ? 9.164 38 -6.152 1 97.62 96 ARG A C 1
ATOM 707 O O . ARG A 1 96 ? 10.266 38.094 -6.703 1 97.62 96 ARG A O 1
ATOM 714 N N . LEU A 1 97 ? 8.992 37.656 -4.961 1 98.5 97 LEU A N 1
ATOM 715 C CA . LEU A 1 97 ? 10.055 37.062 -4.152 1 98.5 97 LEU A CA 1
ATOM 716 C C . LEU A 1 97 ? 9.844 35.562 -4 1 98.5 97 LEU A C 1
ATOM 718 O O . LEU A 1 97 ? 8.992 35.125 -3.225 1 98.5 97 LEU A O 1
ATOM 722 N N . TYR A 1 98 ? 10.719 34.844 -4.672 1 98.31 98 TYR A N 1
ATOM 723 C CA . TYR A 1 98 ? 10.555 33.406 -4.727 1 98.31 98 TYR A CA 1
ATOM 724 C C . TYR A 1 98 ? 11.391 32.719 -3.654 1 98.31 98 TYR A C 1
ATOM 726 O O . TYR A 1 98 ? 12.523 33.125 -3.391 1 98.31 98 TYR A O 1
ATOM 734 N N . GLY A 1 99 ? 10.812 31.703 -3.053 1 98.25 99 GLY A N 1
ATOM 735 C CA . GLY A 1 99 ? 11.484 30.859 -2.068 1 98.25 99 GLY A CA 1
ATOM 736 C C . GLY A 1 99 ? 10.523 30.031 -1.235 1 98.25 99 GLY A C 1
ATOM 737 O O . GLY A 1 99 ? 9.367 30.422 -1.04 1 98.25 99 GLY A O 1
ATOM 738 N N . ARG A 1 100 ? 11.047 28.922 -0.728 1 98 100 ARG A N 1
ATOM 739 C CA . ARG A 1 100 ? 10.219 28.109 0.158 1 98 100 ARG A CA 1
ATOM 740 C C . ARG A 1 100 ? 9.945 28.828 1.469 1 98 100 ARG A C 1
ATOM 742 O O . ARG A 1 100 ? 10.875 29.281 2.143 1 98 100 ARG A O 1
ATOM 749 N N . GLY A 1 101 ? 8.672 29.062 1.78 1 97.69 101 GLY A N 1
ATOM 750 C CA . GLY A 1 101 ? 8.281 29.688 3.033 1 97.69 101 GLY A CA 1
ATOM 751 C C . GLY A 1 101 ? 7.941 31.156 2.881 1 97.69 101 GLY A C 1
ATOM 752 O O . GLY A 1 101 ? 7.484 31.797 3.832 1 97.69 101 GLY A O 1
ATOM 753 N N . THR A 1 102 ? 8.062 31.672 1.686 1 98.44 102 THR A N 1
ATOM 754 C CA . THR A 1 102 ? 7.797 33.094 1.505 1 98.44 102 THR A CA 1
ATOM 755 C C . THR A 1 102 ? 6.348 33.406 1.843 1 98.44 102 THR A C 1
ATOM 757 O O . THR A 1 102 ? 6.078 34.344 2.598 1 98.44 102 THR A O 1
ATOM 760 N N . SER A 1 103 ? 5.473 32.562 1.348 1 97.44 103 SER A N 1
ATOM 761 C CA . SER A 1 103 ? 4.055 32.75 1.646 1 97.44 103 SER A CA 1
ATOM 762 C C . SER A 1 103 ? 3.645 31.984 2.893 1 97.44 103 SER A C 1
ATOM 764 O O . SER A 1 103 ? 2.914 32.5 3.74 1 97.44 103 SER A O 1
ATOM 766 N N . ASP A 1 104 ? 4.141 30.797 3.209 1 96 104 ASP A N 1
ATOM 767 C CA . ASP A 1 104 ? 3.717 29.891 4.27 1 96 104 ASP A CA 1
ATOM 768 C C . ASP A 1 104 ? 4.902 29.453 5.125 1 96 104 ASP A C 1
ATOM 770 O O . ASP A 1 104 ? 5.508 28.406 4.863 1 96 104 ASP A O 1
ATOM 774 N N . MET A 1 105 ? 5.406 30.156 6.055 1 96.62 105 MET A N 1
ATOM 775 C CA . MET A 1 105 ? 4.836 31.5 6.238 1 96.62 105 MET A CA 1
ATOM 776 C C . MET A 1 105 ? 5.871 32.469 6.812 1 96.62 105 MET A C 1
ATOM 778 O O . MET A 1 105 ? 5.551 33.281 7.68 1 96.62 105 MET A O 1
ATOM 782 N N . LYS A 1 106 ? 7.113 32.312 6.395 1 98.69 106 LYS A N 1
ATOM 783 C CA . LYS A 1 106 ? 8.211 33.125 6.883 1 98.69 106 LYS A CA 1
ATOM 784 C C . LYS A 1 106 ? 8.016 34.594 6.496 1 98.69 106 LYS A C 1
ATOM 786 O O . LYS A 1 106 ? 8.617 35.5 7.098 1 98.69 106 LYS A O 1
ATOM 791 N N . GLY A 1 107 ? 7.215 34.875 5.477 1 98.69 107 GLY A N 1
ATOM 792 C CA . GLY A 1 107 ? 6.855 36.25 5.156 1 98.69 107 GLY A CA 1
ATOM 793 C C . GLY A 1 107 ? 6.223 36.969 6.32 1 98.69 107 GLY A C 1
ATOM 794 O O . GLY A 1 107 ? 6.59 38.125 6.613 1 98.69 107 GLY A O 1
ATOM 795 N N . PHE A 1 108 ? 5.285 36.344 6.98 1 98.75 108 PHE A N 1
ATOM 796 C CA . PHE A 1 108 ? 4.641 36.938 8.141 1 98.75 108 PHE A CA 1
ATOM 797 C C . PHE A 1 108 ? 5.648 37.156 9.266 1 98.75 108 PHE A C 1
ATOM 799 O O . PHE A 1 108 ? 5.621 38.219 9.93 1 98.75 108 PHE A O 1
ATOM 806 N N . LEU A 1 109 ? 6.52 36.188 9.5 1 98.88 109 LEU A N 1
ATOM 807 C CA . LEU A 1 109 ? 7.551 36.344 10.523 1 98.88 109 LEU A CA 1
ATOM 808 C C . LEU A 1 109 ? 8.414 37.562 10.25 1 98.88 109 LEU A C 1
ATOM 810 O O . LEU A 1 109 ? 8.719 38.344 11.164 1 98.88 109 LEU A O 1
ATOM 814 N N . ALA A 1 110 ? 8.797 37.688 8.992 1 98.88 110 ALA A N 1
ATOM 815 C CA . ALA A 1 110 ? 9.617 38.812 8.586 1 98.88 110 ALA A CA 1
ATOM 816 C C . ALA A 1 110 ? 8.922 40.156 8.906 1 98.88 110 ALA A C 1
ATOM 818 O O . ALA A 1 110 ? 9.555 41.094 9.383 1 98.88 110 ALA A O 1
ATOM 819 N N . CYS A 1 111 ? 7.66 40.219 8.648 1 98.81 111 CYS A N 1
ATOM 820 C CA . CYS A 1 111 ? 6.898 41.438 8.914 1 98.81 111 CYS A CA 1
ATOM 821 C C . CYS A 1 111 ? 6.848 41.75 10.406 1 98.81 111 CYS A C 1
ATOM 823 O O . CYS A 1 111 ? 7.027 42.875 10.82 1 98.81 111 CYS A O 1
ATOM 825 N N . GLY A 1 112 ? 6.559 40.719 11.211 1 98.69 112 GLY A N 1
ATOM 826 C CA . GLY A 1 112 ? 6.559 40.906 12.648 1 98.69 112 GLY A CA 1
ATOM 827 C C . GLY A 1 112 ? 7.879 41.406 13.195 1 98.69 112 GLY A C 1
ATOM 828 O O . GLY A 1 112 ? 7.91 42.312 14.008 1 98.69 112 GLY A O 1
ATOM 829 N N . LEU A 1 113 ? 8.945 40.812 12.688 1 98.81 113 LEU A N 1
ATOM 830 C CA . LEU A 1 113 ? 10.281 41.188 13.133 1 98.81 113 LEU A CA 1
ATOM 831 C C . LEU A 1 113 ? 10.625 42.594 12.664 1 98.81 113 LEU A C 1
ATOM 833 O O . LEU A 1 113 ? 11.219 43.375 13.414 1 98.81 113 LEU A O 1
ATOM 837 N N . ALA A 1 114 ? 10.25 42.906 11.461 1 98.62 114 ALA A N 1
ATOM 838 C CA . ALA A 1 114 ? 10.555 44.219 10.898 1 98.62 114 ALA A CA 1
ATOM 839 C C . ALA A 1 114 ? 9.812 45.344 11.641 1 98.62 114 ALA A C 1
ATOM 841 O O . ALA A 1 114 ? 10.258 46.469 11.656 1 98.62 114 ALA A O 1
ATOM 842 N N . ALA A 1 115 ? 8.719 45.031 12.234 1 98.31 115 ALA A N 1
ATOM 843 C CA . ALA A 1 115 ? 7.891 46.031 12.922 1 98.31 115 ALA A CA 1
ATOM 844 C C . ALA A 1 115 ? 8.422 46.312 14.32 1 98.31 115 ALA A C 1
ATOM 846 O O . ALA A 1 115 ? 8.016 47.281 14.961 1 98.31 115 ALA A O 1
ATOM 847 N N . LEU A 1 116 ? 9.344 45.531 14.844 1 98.19 116 LEU A N 1
ATOM 848 C CA . LEU A 1 116 ? 9.758 45.562 16.234 1 98.19 116 LEU A CA 1
ATOM 849 C C . LEU A 1 116 ? 10.336 46.938 16.594 1 98.19 116 LEU A C 1
ATOM 851 O O . LEU A 1 116 ? 9.977 47.531 17.609 1 98.19 116 LEU A O 1
ATOM 855 N N . PRO A 1 117 ? 11.227 47.531 15.758 1 97.69 117 PRO A N 1
ATOM 856 C CA . PRO A 1 117 ? 11.781 48.812 16.125 1 97.69 117 PRO A CA 1
ATOM 857 C C . PRO A 1 117 ? 10.711 49.906 16.281 1 97.69 117 PRO A C 1
ATOM 859 O O . PRO A 1 117 ? 10.758 50.688 17.234 1 97.69 117 PRO A O 1
ATOM 862 N N . ALA A 1 118 ? 9.812 49.875 15.367 1 97.38 118 ALA A N 1
ATOM 863 C CA . ALA A 1 118 ? 8.727 50.844 15.438 1 97.38 118 ALA A CA 1
ATOM 864 C C . ALA A 1 118 ? 7.871 50.625 16.688 1 97.38 118 ALA A C 1
ATOM 866 O O . ALA A 1 118 ? 7.48 51.594 17.359 1 97.38 118 ALA A O 1
ATOM 867 N N . LEU A 1 119 ? 7.555 49.438 17.016 1 97.94 119 LEU A N 1
ATOM 868 C CA . LEU A 1 119 ? 6.754 49.094 18.172 1 97.94 119 LEU A CA 1
ATOM 869 C C . LEU A 1 119 ? 7.473 49.469 19.469 1 97.94 119 LEU A C 1
ATOM 871 O O . LEU A 1 119 ? 6.852 50 20.406 1 97.94 119 LEU A O 1
ATOM 875 N N . ALA A 1 120 ? 8.758 49.219 19.5 1 96.88 120 ALA A N 1
ATOM 876 C CA . ALA A 1 120 ? 9.57 49.531 20.688 1 96.88 120 ALA A CA 1
ATOM 877 C C . ALA A 1 120 ? 9.609 51.031 20.953 1 96.88 120 ALA A C 1
ATOM 879 O O . ALA A 1 120 ? 9.766 51.469 22.094 1 96.88 120 ALA A O 1
ATOM 880 N N . ALA A 1 121 ? 9.438 51.781 19.938 1 96.31 121 ALA A N 1
ATOM 881 C CA . ALA A 1 121 ? 9.5 53.219 20.062 1 96.31 121 ALA A CA 1
ATOM 882 C C . ALA A 1 121 ? 8.156 53.812 20.484 1 96.31 121 ALA A C 1
ATOM 884 O O . ALA A 1 121 ? 8.07 54.969 20.875 1 96.31 121 ALA A O 1
ATOM 885 N N . MET A 1 122 ? 7.16 52.969 20.484 1 96.94 122 MET A N 1
ATOM 886 C CA . MET A 1 122 ? 5.82 53.438 20.844 1 96.94 122 MET A CA 1
ATOM 887 C C . MET A 1 122 ? 5.59 53.312 22.359 1 96.94 122 MET A C 1
ATOM 889 O O . MET A 1 122 ? 6.137 52.406 23 1 96.94 122 MET A O 1
ATOM 893 N N . PRO A 1 123 ? 4.789 54.281 22.875 1 97.25 123 PRO A N 1
ATOM 894 C CA . PRO A 1 123 ? 4.379 54.094 24.281 1 97.25 123 PRO A CA 1
ATOM 895 C C . PRO A 1 123 ? 3.242 53.094 24.438 1 97.25 123 PRO A C 1
ATOM 897 O O . PRO A 1 123 ? 2.137 53.469 24.844 1 97.25 123 PRO A O 1
ATOM 900 N N . LEU A 1 124 ? 3.51 51.875 24.266 1 97.75 124 LEU A N 1
ATOM 901 C CA . LEU A 1 124 ? 2.504 50.812 24.281 1 97.75 124 LEU A CA 1
ATOM 902 C C . LEU A 1 124 ? 1.89 50.656 25.656 1 97.75 124 LEU A C 1
ATOM 904 O O . LEU A 1 124 ? 2.604 50.438 26.641 1 97.75 124 LEU A O 1
ATOM 908 N N . ALA A 1 125 ? 0.568 50.812 25.703 1 97.81 125 ALA A N 1
ATOM 909 C CA . ALA A 1 125 ? -0.174 50.531 26.938 1 97.81 125 ALA A CA 1
ATOM 910 C C . ALA A 1 125 ? -0.448 49.031 27.078 1 97.81 125 ALA A C 1
ATOM 912 O O . ALA A 1 125 ? -0.595 48.531 28.188 1 97.81 125 ALA A O 1
ATOM 913 N N . GLN A 1 126 ? -0.521 48.375 25.984 1 98.06 126 GLN A N 1
ATOM 914 C CA . GLN A 1 126 ? -0.66 46.906 25.875 1 98.06 126 GLN A CA 1
ATOM 915 C C . GLN A 1 126 ? 0.459 46.312 25.031 1 98.06 126 GLN A C 1
ATOM 917 O O . GLN A 1 126 ? 0.894 46.938 24.047 1 98.06 126 GLN A O 1
ATOM 922 N N . PRO A 1 127 ? 0.913 45.188 25.406 1 98.31 127 PRO A N 1
ATOM 923 C CA . PRO A 1 127 ? 2.061 44.594 24.703 1 98.31 127 PRO A CA 1
ATOM 924 C C . PRO A 1 127 ? 1.679 43.969 23.359 1 98.31 127 PRO A C 1
ATOM 926 O O . PRO A 1 127 ? 0.504 43.656 23.141 1 98.31 127 PRO A O 1
ATOM 929 N N . VAL A 1 128 ? 2.639 43.844 22.562 1 98.5 128 VAL A N 1
ATOM 930 C CA . VAL A 1 128 ? 2.611 43 21.375 1 98.5 128 VAL A CA 1
ATOM 931 C C . VAL A 1 128 ? 3.574 41.812 21.578 1 98.5 128 VAL A C 1
ATOM 933 O O . VAL A 1 128 ? 4.742 42.031 21.922 1 98.5 128 VAL A O 1
ATOM 936 N N . HIS A 1 129 ? 3.043 40.625 21.422 1 98.75 129 HIS A N 1
ATOM 937 C CA . HIS A 1 129 ? 3.857 39.406 21.531 1 98.75 129 HIS A CA 1
ATOM 938 C C . HIS A 1 129 ? 4.059 38.75 20.172 1 98.75 129 HIS A C 1
ATOM 940 O O . HIS A 1 129 ? 3.139 38.719 19.344 1 98.75 129 HIS A O 1
ATOM 946 N N . LEU A 1 130 ? 5.258 38.281 19.891 1 98.81 130 LEU A N 1
ATOM 947 C CA . LEU A 1 130 ? 5.531 37.375 18.797 1 98.81 130 LEU A CA 1
ATOM 948 C C . LEU A 1 130 ? 5.656 35.938 19.312 1 98.81 130 LEU A C 1
ATOM 950 O O . LEU A 1 130 ? 6.395 35.688 20.266 1 98.81 130 LEU A O 1
ATOM 954 N N . ALA A 1 131 ? 4.883 35.031 18.781 1 98.81 131 ALA A N 1
ATOM 955 C CA . ALA A 1 131 ? 4.949 33.625 19.094 1 98.81 131 ALA A CA 1
ATOM 956 C C . ALA A 1 131 ? 5.273 32.812 17.844 1 98.81 131 ALA A C 1
ATOM 958 O O . ALA A 1 131 ? 4.398 32.562 17.016 1 98.81 131 ALA A O 1
ATOM 959 N N . PHE A 1 132 ? 6.473 32.344 17.719 1 98.81 132 PHE A N 1
ATOM 960 C CA . PHE A 1 132 ? 6.93 31.578 16.562 1 98.81 132 PHE A CA 1
ATOM 961 C C . PHE A 1 132 ? 7.129 30.109 16.906 1 98.81 132 PHE A C 1
ATOM 963 O O . PHE A 1 132 ? 7.953 29.781 17.766 1 98.81 132 PHE A O 1
ATOM 970 N N . SER A 1 133 ? 6.359 29.234 16.219 1 98.56 133 SER A N 1
ATOM 971 C CA . SER A 1 133 ? 6.344 27.828 16.578 1 98.56 133 SER A CA 1
ATOM 972 C C . SER A 1 133 ? 7.164 27 15.594 1 98.56 133 SER A C 1
ATOM 974 O O . SER A 1 133 ? 7.668 27.531 14.594 1 98.56 133 SER A O 1
ATOM 976 N N . TYR A 1 134 ? 7.426 25.719 15.977 1 97.44 134 TYR A N 1
ATOM 977 C CA . TYR A 1 134 ? 8.078 24.75 15.109 1 97.44 134 TYR A CA 1
ATOM 978 C C . TYR A 1 134 ? 7.137 23.594 14.781 1 97.44 134 TYR A C 1
ATOM 980 O O . TYR A 1 134 ? 6.164 23.359 15.5 1 97.44 134 TYR A O 1
ATOM 988 N N . ASP A 1 135 ? 7.324 22.984 13.719 1 95.06 135 ASP A N 1
ATOM 989 C CA . ASP A 1 135 ? 6.688 21.75 13.281 1 95.06 135 ASP A CA 1
ATOM 990 C C . ASP A 1 135 ? 5.172 21.906 13.195 1 95.06 135 ASP A C 1
ATOM 992 O O . ASP A 1 135 ? 4.418 21.047 13.664 1 95.06 135 ASP A O 1
ATOM 996 N N . GLU A 1 136 ? 4.73 23.094 12.688 1 92.94 136 GLU A N 1
ATOM 997 C CA . GLU A 1 136 ? 3.326 23.281 12.336 1 92.94 136 GLU A CA 1
ATOM 998 C C . GLU A 1 136 ? 2.904 22.312 11.227 1 92.94 136 GLU A C 1
ATOM 1000 O O . GLU A 1 136 ? 1.831 21.719 11.297 1 92.94 136 GLU A O 1
ATOM 1005 N N . GLU A 1 137 ? 3.781 22.062 10.312 1 89 137 GLU A N 1
ATOM 1006 C CA . GLU A 1 137 ? 3.525 21.281 9.117 1 89 137 GLU A CA 1
ATOM 1007 C C . GLU A 1 137 ? 3.402 19.797 9.445 1 89 137 GLU A C 1
ATOM 1009 O O . GLU A 1 137 ? 2.994 18.984 8.602 1 89 137 GLU A O 1
ATOM 1014 N N . ALA A 1 138 ? 3.764 19.453 10.641 1 86 138 ALA A N 1
ATOM 1015 C CA . ALA A 1 138 ? 3.621 18.078 11.102 1 86 138 ALA A CA 1
ATOM 1016 C C . ALA A 1 138 ? 2.414 17.922 12.023 1 86 138 ALA A C 1
ATOM 1018 O O . ALA A 1 138 ? 2.385 17.047 12.883 1 86 138 ALA A O 1
ATOM 1019 N N . GLY A 1 139 ? 1.457 18.859 11.883 1 86.88 139 GLY A N 1
ATOM 1020 C CA . GLY A 1 139 ? 0.268 18.766 12.711 1 86.88 139 GLY A CA 1
ATOM 1021 C C . GLY A 1 139 ? 0.321 19.656 13.938 1 86.88 139 GLY A C 1
ATOM 1022 O O . GLY A 1 139 ? -0.107 19.25 15.023 1 86.88 139 GLY A O 1
ATOM 1023 N N . CYS A 1 140 ? 1.007 20.75 13.805 1 92.88 140 CYS A N 1
ATOM 1024 C CA . CYS A 1 140 ? 1.055 21.75 14.859 1 92.88 140 CYS A CA 1
ATOM 1025 C C . CYS A 1 140 ? 1.696 21.188 16.125 1 92.88 140 CYS A C 1
ATOM 1027 O O . CYS A 1 140 ? 1.132 21.297 17.219 1 92.88 140 CYS A O 1
ATOM 1029 N N . ARG A 1 141 ? 2.846 20.719 16.047 1 91.38 141 ARG A N 1
ATOM 1030 C CA . ARG A 1 141 ? 3.467 19.969 17.125 1 91.38 141 ARG A CA 1
ATOM 1031 C C . ARG A 1 141 ? 4.074 20.906 18.156 1 91.38 141 ARG A C 1
ATOM 1033 O O . ARG A 1 141 ? 4.039 20.625 19.359 1 91.38 141 ARG A O 1
ATOM 1040 N N . GLY A 1 142 ? 4.566 22.016 17.797 1 94.94 142 GLY A N 1
ATOM 1041 C CA . GLY A 1 142 ? 5.336 22.875 18.672 1 94.94 142 GLY A CA 1
ATOM 1042 C C . GLY A 1 142 ? 4.473 23.781 19.531 1 94.94 142 GLY A C 1
ATOM 1043 O O . GLY A 1 142 ? 4.754 23.984 20.703 1 94.94 142 GLY A O 1
ATOM 1044 N N . VAL A 1 143 ? 3.414 24.297 18.938 1 96.62 143 VAL A N 1
ATOM 1045 C CA . VAL A 1 143 ? 2.664 25.406 19.5 1 96.62 143 VAL A CA 1
ATOM 1046 C C . VAL A 1 143 ? 2.027 24.969 20.828 1 96.62 143 VAL A C 1
ATOM 1048 O O . VAL A 1 143 ? 1.897 25.781 21.75 1 96.62 143 VAL A O 1
ATOM 1051 N N . PRO A 1 144 ? 1.587 23.734 21.031 1 95.88 144 PRO A N 1
ATOM 1052 C CA . PRO A 1 144 ? 1.011 23.344 22.312 1 95.88 144 PRO A CA 1
ATOM 1053 C C . PRO A 1 144 ? 1.976 23.562 23.484 1 95.88 144 PRO A C 1
ATOM 1055 O O . PRO A 1 144 ? 1.553 23.938 24.578 1 95.88 144 PRO A O 1
ATOM 1058 N N . HIS A 1 145 ? 3.225 23.344 23.25 1 95.69 145 HIS A N 1
ATOM 1059 C CA . HIS A 1 145 ? 4.23 23.547 24.297 1 95.69 145 HIS A CA 1
ATOM 1060 C C . HIS A 1 145 ? 4.387 25.016 24.641 1 95.69 145 HIS A C 1
ATOM 1062 O O . HIS A 1 145 ? 4.574 25.375 25.812 1 95.69 145 HIS A O 1
ATOM 1068 N N . LEU A 1 146 ? 4.305 25.797 23.656 1 97.38 146 LEU A N 1
ATOM 1069 C CA . LEU A 1 146 ? 4.391 27.25 23.875 1 97.38 146 LEU A CA 1
ATOM 1070 C C . LEU A 1 146 ? 3.17 27.75 24.625 1 97.38 146 LEU A C 1
ATOM 1072 O O . LEU A 1 146 ? 3.299 28.547 25.562 1 97.38 146 LEU A O 1
ATOM 1076 N N . ILE A 1 147 ? 2.02 27.312 24.188 1 97.69 147 ILE A N 1
ATOM 1077 C CA . ILE A 1 147 ? 0.767 27.75 24.797 1 97.69 147 ILE A CA 1
ATOM 1078 C C . ILE A 1 147 ? 0.778 27.406 26.281 1 97.69 147 ILE A C 1
ATOM 1080 O O . ILE A 1 147 ? 0.354 28.219 27.109 1 97.69 147 ILE A O 1
ATOM 1084 N N . ARG A 1 148 ? 1.292 26.281 26.672 1 97.12 148 ARG A N 1
ATOM 1085 C CA . ARG A 1 148 ? 1.368 25.844 28.062 1 97.12 148 ARG A CA 1
ATOM 1086 C C . ARG A 1 148 ? 2.262 26.781 28.875 1 97.12 148 ARG A C 1
ATOM 1088 O O . ARG A 1 148 ? 2.064 26.938 30.078 1 97.12 148 ARG A O 1
ATOM 1095 N N . LEU A 1 149 ? 3.16 27.422 28.234 1 97.44 149 LEU A N 1
ATOM 1096 C CA . LEU A 1 149 ? 4.129 28.281 28.922 1 97.44 149 LEU A CA 1
ATOM 1097 C C . LEU A 1 149 ? 3.621 29.719 29.016 1 97.44 149 LEU A C 1
ATOM 1099 O O . LEU A 1 149 ? 4.156 30.516 29.781 1 97.44 149 LEU A O 1
ATOM 1103 N N . LEU A 1 150 ? 2.639 30.078 28.281 1 97.62 150 LEU A N 1
ATOM 1104 C CA . LEU A 1 150 ? 2.213 31.453 28.109 1 97.62 150 LEU A CA 1
ATOM 1105 C C . LEU A 1 150 ? 1.868 32.094 29.453 1 97.62 150 LEU A C 1
ATOM 1107 O O . LEU A 1 150 ? 2.258 33.219 29.719 1 97.62 150 LEU A O 1
ATOM 1111 N N . PRO A 1 151 ? 1.208 31.375 30.375 1 97.25 151 PRO A N 1
ATOM 1112 C CA . PRO A 1 151 ? 0.845 31.984 31.656 1 97.25 151 PRO A CA 1
ATOM 1113 C C . PRO A 1 151 ? 2.061 32.438 32.469 1 97.25 151 PRO A C 1
ATOM 1115 O O . PRO A 1 151 ? 1.957 33.344 33.281 1 97.25 151 PRO A O 1
ATOM 1118 N N . ASP A 1 152 ? 3.191 31.844 32.219 1 97.44 152 ASP A N 1
ATOM 1119 C CA . ASP A 1 152 ? 4.422 32.219 32.906 1 97.44 152 ASP A CA 1
ATOM 1120 C C . ASP A 1 152 ? 5.145 33.344 32.188 1 97.44 152 ASP A C 1
ATOM 1122 O O . ASP A 1 152 ? 6.047 33.969 32.75 1 97.44 152 ASP A O 1
ATOM 1126 N N . LEU A 1 153 ? 4.715 33.625 31.016 1 97.75 153 LEU A N 1
ATOM 1127 C CA . LEU A 1 153 ? 5.484 34.562 30.188 1 97.75 153 LEU A CA 1
ATOM 1128 C C . LEU A 1 153 ? 4.797 35.906 30.094 1 97.75 153 LEU A C 1
ATOM 1130 O O . LEU A 1 153 ? 5.457 36.938 29.922 1 97.75 153 LEU A O 1
ATOM 1134 N N . CYS A 1 154 ? 3.484 35.875 30.141 1 98.06 154 CYS A N 1
ATOM 1135 C CA . CYS A 1 154 ? 2.742 37.125 29.969 1 98.06 154 CYS A CA 1
ATOM 1136 C C . CYS A 1 154 ? 1.321 37 30.5 1 98.06 154 CYS A C 1
ATOM 1138 O O . CYS A 1 154 ? 0.868 35.875 30.797 1 98.06 154 CYS A O 1
ATOM 1140 N N . ALA A 1 155 ? 0.682 38.156 30.672 1 98.19 155 ALA A N 1
ATOM 1141 C CA . ALA A 1 155 ? -0.763 38.125 30.891 1 98.19 155 ALA A CA 1
ATOM 1142 C C . ALA A 1 155 ? -1.483 37.531 29.672 1 98.19 155 ALA A C 1
ATOM 1144 O O . ALA A 1 155 ? -1.025 37.688 28.547 1 98.19 155 ALA A O 1
ATOM 1145 N N . LYS A 1 156 ? -2.605 36.875 29.906 1 97.75 156 LYS A N 1
ATOM 1146 C CA . LYS A 1 156 ? -3.33 36.219 28.828 1 97.75 156 LYS A CA 1
ATOM 1147 C C . LYS A 1 156 ? -3.674 37.219 27.719 1 97.75 156 LYS A C 1
ATOM 1149 O O . LYS A 1 156 ? -4.363 38.219 27.969 1 97.75 156 LYS A O 1
ATOM 1154 N N . PRO A 1 157 ? -3.215 36.938 26.562 1 97.81 157 PRO A N 1
ATOM 1155 C CA . PRO A 1 157 ? -3.52 37.844 25.453 1 97.81 157 PRO A CA 1
ATOM 1156 C C . PRO A 1 157 ? -5.016 37.969 25.188 1 97.81 157 PRO A C 1
ATOM 1158 O O . PRO A 1 157 ? -5.75 37 25.328 1 97.81 157 PRO A O 1
ATOM 1161 N N . GLU A 1 158 ? -5.457 39.188 24.766 1 95.38 158 GLU A N 1
ATOM 1162 C CA . GLU A 1 158 ? -6.855 39.406 24.406 1 95.38 158 GLU A CA 1
ATOM 1163 C C . GLU A 1 158 ? -7.172 38.875 23.016 1 95.38 158 GLU A C 1
ATOM 1165 O O . GLU A 1 158 ? -8.336 38.625 22.688 1 95.38 158 GLU A O 1
ATOM 1170 N N . GLY A 1 159 ? -6.184 38.719 22.25 1 97.19 159 GLY A N 1
ATOM 1171 C CA . GLY A 1 159 ? -6.344 38.219 20.906 1 97.19 159 GLY A CA 1
ATOM 1172 C C . GLY A 1 159 ? -5.059 37.656 20.312 1 97.19 159 GLY A C 1
ATOM 1173 O O . GLY A 1 159 ? -3.969 38.125 20.625 1 97.19 159 GLY A O 1
ATOM 1174 N N . CYS A 1 160 ? -5.25 36.656 19.469 1 98.5 160 CYS A N 1
ATOM 1175 C CA . CYS A 1 160 ? -4.148 36.031 18.734 1 98.5 160 CYS A CA 1
ATOM 1176 C C . CYS A 1 160 ? -4.379 36.125 17.234 1 98.5 160 CYS A C 1
ATOM 1178 O O . CYS A 1 160 ? -5.449 35.75 16.75 1 98.5 160 CYS A O 1
ATOM 1180 N N . ILE A 1 161 ? -3.453 36.656 16.562 1 98.69 161 ILE A N 1
ATOM 1181 C CA . ILE A 1 161 ? -3.486 36.75 15.102 1 98.69 161 ILE A CA 1
ATOM 1182 C C . ILE A 1 161 ? -2.492 35.75 14.516 1 98.69 161 ILE A C 1
ATOM 1184 O O . ILE A 1 161 ? -1.284 35.844 14.727 1 98.69 161 ILE A O 1
ATOM 1188 N N . ILE A 1 162 ? -3.021 34.719 13.812 1 98.69 162 ILE A N 1
ATOM 1189 C CA . ILE A 1 162 ? -2.172 33.75 13.148 1 98.69 162 ILE A CA 1
ATOM 1190 C C . ILE A 1 162 ? -1.858 34.219 11.734 1 98.69 162 ILE A C 1
ATOM 1192 O O . ILE A 1 162 ? -2.768 34.406 10.922 1 98.69 162 ILE A O 1
ATOM 1196 N N . GLY A 1 163 ? -0.646 34.281 11.414 1 98.38 163 GLY A N 1
ATOM 1197 C CA . GLY A 1 163 ? -0.191 34.969 10.227 1 98.38 163 GLY A CA 1
ATOM 1198 C C . GLY A 1 163 ? -0.17 34.094 8.984 1 98.38 163 GLY A C 1
ATOM 1199 O O . GLY A 1 163 ? 0.636 34.312 8.078 1 98.38 163 GLY A O 1
ATOM 1200 N N . GLU A 1 164 ? -1.026 33.094 8.914 1 97.19 164 GLU A N 1
ATOM 1201 C CA . GLU A 1 164 ? -1.119 32.281 7.723 1 97.19 164 GLU A CA 1
ATOM 1202 C C . GLU A 1 164 ? -1.5 33.094 6.5 1 97.19 164 GLU A C 1
ATOM 1204 O O . GLU A 1 164 ? -2.195 34.125 6.621 1 97.19 164 GLU A O 1
ATOM 1209 N N . PRO A 1 165 ? -1.016 32.625 5.316 1 96.81 165 PRO A N 1
ATOM 1210 C CA . PRO A 1 165 ? -1.335 33.438 4.129 1 96.81 165 PRO A CA 1
ATOM 1211 C C . PRO A 1 165 ? -2.834 33.5 3.844 1 96.81 165 PRO A C 1
ATOM 1213 O O . PRO A 1 165 ? -3.469 32.469 3.639 1 96.81 165 PRO A O 1
ATOM 1216 N N . SER A 1 166 ? -3.357 34.688 3.832 1 97 166 SER A N 1
ATOM 1217 C CA . SER A 1 166 ? -4.781 34.938 3.621 1 97 166 SER A CA 1
ATOM 1218 C C . SER A 1 166 ? -5.008 36.188 2.781 1 97 166 SER A C 1
ATOM 1220 O O . SER A 1 166 ? -6.113 36.75 2.754 1 97 166 SER A O 1
ATOM 1222 N N . GLY A 1 167 ? -3.924 36.719 2.18 1 95.88 167 GLY A N 1
ATOM 1223 C CA . GLY A 1 167 ? -4.031 38 1.459 1 95.88 167 GLY A CA 1
ATOM 1224 C C . GLY A 1 167 ? -4.398 39.156 2.354 1 95.88 167 GLY A C 1
ATOM 1225 O O . GLY A 1 167 ? -5.062 40.094 1.913 1 95.88 167 GLY A O 1
ATOM 1226 N N . LEU A 1 168 ? -4.133 39.031 3.646 1 96.81 168 LEU A N 1
ATOM 1227 C CA . LEU A 1 168 ? -4.422 40 4.695 1 96.81 168 LEU A CA 1
ATOM 1228 C C . LEU A 1 168 ? -5.926 40.188 4.863 1 96.81 168 LEU A C 1
ATOM 1230 O O . LEU A 1 168 ? -6.383 41.25 5.324 1 96.81 168 LEU A O 1
ATOM 1234 N N . ARG A 1 169 ? -6.66 39.25 4.398 1 96.5 169 ARG A N 1
ATOM 1235 C CA . ARG A 1 169 ? -8.07 39.156 4.762 1 96.5 169 ARG A CA 1
ATOM 1236 C C . ARG A 1 169 ? -8.266 38.188 5.93 1 96.5 169 ARG A C 1
ATOM 1238 O O . ARG A 1 169 ? -7.93 37 5.832 1 96.5 169 ARG A O 1
ATOM 1245 N N . ALA A 1 170 ? -8.766 38.812 7.02 1 97.88 170 ALA A N 1
ATOM 1246 C CA . ALA A 1 170 ? -8.906 38.031 8.234 1 97.88 170 ALA A CA 1
ATOM 1247 C C . ALA A 1 170 ? -9.883 36.875 8.016 1 97.88 170 ALA A C 1
ATOM 1249 O O . ALA A 1 170 ? -10.828 36.969 7.242 1 97.88 170 ALA A O 1
ATOM 1250 N N . ILE A 1 171 ? -9.633 35.719 8.625 1 97.88 171 ILE A N 1
ATOM 1251 C CA . ILE A 1 171 ? -10.461 34.531 8.531 1 97.88 171 ILE A CA 1
ATOM 1252 C C . ILE A 1 171 ? -10.883 34.062 9.938 1 97.88 171 ILE A C 1
ATOM 1254 O O . ILE A 1 171 ? -10.039 33.938 10.828 1 97.88 171 ILE A O 1
ATOM 1258 N N . ARG A 1 172 ? -12.125 33.75 10.109 1 98.06 172 ARG A N 1
ATOM 1259 C CA . ARG A 1 172 ? -12.672 33.594 11.453 1 98.06 172 ARG A CA 1
ATOM 1260 C C . ARG A 1 172 ? -12.812 32.125 11.828 1 98.06 172 ARG A C 1
ATOM 1262 O O . ARG A 1 172 ? -12.992 31.797 13 1 98.06 172 ARG A O 1
ATOM 1269 N N . ALA A 1 173 ? -12.766 31.266 10.727 1 97.88 173 ALA A N 1
ATOM 1270 C CA . ALA A 1 173 ? -13.086 29.891 11.094 1 97.88 173 ALA A CA 1
ATOM 1271 C C . ALA A 1 173 ? -12.383 28.891 10.172 1 97.88 173 ALA A C 1
ATOM 1273 O O . ALA A 1 173 ? -12.125 29.203 9 1 97.88 173 ALA A O 1
ATOM 1274 N N . HIS A 1 174 ? -12.086 27.781 10.703 1 96.94 174 HIS A N 1
ATOM 1275 C CA . HIS A 1 174 ? -11.719 26.562 9.984 1 96.94 174 HIS A CA 1
ATOM 1276 C C . HIS A 1 174 ? -12.117 25.312 10.773 1 96.94 174 HIS A C 1
ATOM 1278 O O . HIS A 1 174 ? -12.359 25.391 11.977 1 96.94 174 HIS A O 1
ATOM 1284 N N . LYS A 1 175 ? -12.227 24.188 10.109 1 97.06 175 LYS A N 1
ATOM 1285 C CA . LYS A 1 175 ? -12.539 22.922 10.773 1 97.06 175 LYS A CA 1
ATOM 1286 C C . LYS A 1 175 ? -11.336 22.406 11.547 1 97.06 175 LYS A C 1
ATOM 1288 O O . LYS A 1 175 ? -10.195 22.766 11.25 1 97.06 175 LYS A O 1
ATOM 1293 N N . GLY A 1 176 ? -11.68 21.625 12.602 1 96.69 176 GLY A N 1
ATOM 1294 C CA . GLY A 1 176 ? -10.633 20.844 13.242 1 96.69 176 GLY A CA 1
ATOM 1295 C C . GLY A 1 176 ? -10.25 19.609 12.461 1 96.69 176 GLY A C 1
ATOM 1296 O O . GLY A 1 176 ? -10.922 19.25 11.492 1 96.69 176 GLY A O 1
ATOM 1297 N N . LYS A 1 177 ? -9.195 18.969 12.906 1 96.38 177 LYS A N 1
ATOM 1298 C CA . LYS A 1 177 ? -8.727 17.781 12.195 1 96.38 177 LYS A CA 1
ATOM 1299 C C . LYS A 1 177 ? -8.047 16.812 13.148 1 96.38 177 LYS A C 1
ATOM 1301 O O . LYS A 1 177 ? -7.398 17.219 14.117 1 96.38 177 LYS A O 1
ATOM 1306 N N . ALA A 1 178 ? -8.258 15.594 12.914 1 96.69 178 ALA A N 1
ATOM 1307 C CA . ALA A 1 178 ? -7.5 14.516 13.539 1 96.69 178 ALA A CA 1
ATOM 1308 C C . ALA A 1 178 ? -7.141 13.438 12.523 1 96.69 178 ALA A C 1
ATOM 1310 O O . ALA A 1 178 ? -7.945 13.102 11.656 1 96.69 178 ALA A O 1
ATOM 1311 N N . ALA A 1 179 ? -5.957 13 12.594 1 96.62 179 ALA A N 1
ATOM 1312 C CA . ALA A 1 179 ? -5.504 11.883 11.766 1 96.62 179 ALA A CA 1
ATOM 1313 C C . ALA A 1 179 ? -4.957 10.75 12.625 1 96.62 179 ALA A C 1
ATOM 1315 O O . ALA A 1 179 ? -4.336 10.984 13.664 1 96.62 179 ALA A O 1
ATOM 1316 N N . ALA A 1 180 ? -5.219 9.57 12.195 1 98 180 ALA A N 1
ATOM 1317 C CA . ALA A 1 180 ? -4.758 8.398 12.938 1 98 180 ALA A CA 1
ATOM 1318 C C . ALA A 1 180 ? -4.305 7.289 11.992 1 98 180 ALA A C 1
ATOM 1320 O O . ALA A 1 180 ? -4.691 7.273 10.82 1 98 180 ALA A O 1
ATOM 1321 N N . ARG A 1 181 ? -3.469 6.43 12.508 1 98.5 181 ARG A N 1
ATOM 1322 C CA . ARG A 1 181 ? -3.023 5.223 11.82 1 98.5 181 ARG A CA 1
ATOM 1323 C C . ARG A 1 181 ? -3.539 3.969 12.523 1 98.5 181 ARG A C 1
ATOM 1325 O O . ARG A 1 181 ? -3.49 3.875 13.75 1 98.5 181 ARG A O 1
ATOM 1332 N N . VAL A 1 182 ? -4.078 3.107 11.711 1 98.62 182 VAL A N 1
ATOM 1333 C CA . VAL A 1 182 ? -4.492 1.786 12.172 1 98.62 182 VAL A CA 1
ATOM 1334 C C . VAL A 1 182 ? -3.52 0.73 11.648 1 98.62 182 VAL A C 1
ATOM 1336 O O . VAL A 1 182 ? -3.148 0.746 10.477 1 98.62 182 VAL A O 1
ATOM 1339 N N . GLU A 1 183 ? -3.115 -0.085 12.578 1 98.81 183 GLU A N 1
ATOM 1340 C CA . GLU A 1 183 ? -2.283 -1.226 12.211 1 98.81 183 GLU A CA 1
ATOM 1341 C C . GLU A 1 183 ? -2.883 -2.533 12.719 1 98.81 183 GLU A C 1
ATOM 1343 O O . GLU A 1 183 ? -3.256 -2.641 13.891 1 98.81 183 GLU A O 1
ATOM 1348 N N . ILE A 1 184 ? -3.025 -3.434 11.859 1 98.88 184 ILE A N 1
ATOM 1349 C CA . ILE A 1 184 ? -3.512 -4.766 12.211 1 98.88 184 ILE A CA 1
ATOM 1350 C C . ILE A 1 184 ? -2.447 -5.809 11.875 1 98.88 184 ILE A C 1
ATOM 1352 O O . ILE A 1 184 ? -1.951 -5.859 10.75 1 98.88 184 ILE A O 1
ATOM 1356 N N . ARG A 1 185 ? -2.088 -6.594 12.859 1 98.69 185 ARG A N 1
ATOM 1357 C CA . ARG A 1 185 ? -1.15 -7.695 12.672 1 98.69 185 ARG A CA 1
ATOM 1358 C C . ARG A 1 185 ? -1.83 -9.039 12.914 1 98.69 185 ARG A C 1
ATOM 1360 O O . ARG A 1 185 ? -2.426 -9.258 13.969 1 98.69 185 ARG A O 1
ATOM 1367 N N . GLY A 1 186 ? -1.734 -9.852 11.922 1 98.38 186 GLY A N 1
ATOM 1368 C CA . GLY A 1 186 ? -2.234 -11.219 12.008 1 98.38 186 GLY A CA 1
ATOM 1369 C C . GLY A 1 186 ? -1.129 -12.258 12.023 1 98.38 186 GLY A C 1
ATOM 1370 O O . GLY A 1 186 ? -0.152 -12.117 12.766 1 98.38 186 GLY A O 1
ATOM 1371 N N . ARG A 1 187 ? -1.383 -13.305 11.312 1 96.75 187 ARG A N 1
ATOM 1372 C CA . ARG A 1 187 ? -0.445 -14.422 11.219 1 96.75 187 ARG A CA 1
ATOM 1373 C C . ARG A 1 187 ? -0.252 -14.859 9.773 1 96.75 187 ARG A C 1
ATOM 1375 O O . ARG A 1 187 ? -1.22 -15.195 9.086 1 96.75 187 ARG A O 1
ATOM 1382 N N . SER A 1 188 ? 1.034 -14.867 9.352 1 93.06 188 SER A N 1
ATOM 1383 C CA . SER A 1 188 ? 1.365 -15.195 7.969 1 93.06 188 SER A CA 1
ATOM 1384 C C . SER A 1 188 ? 1.323 -16.703 7.734 1 93.06 188 SER A C 1
ATOM 1386 O O . SER A 1 188 ? 1.217 -17.484 8.68 1 93.06 188 SER A O 1
ATOM 1388 N N . GLY A 1 189 ? 1.295 -17.094 6.512 1 88.12 189 GLY A N 1
ATOM 1389 C CA . GLY A 1 189 ? 1.279 -18.469 6.027 1 88.12 189 GLY A CA 1
ATOM 1390 C C . GLY A 1 189 ? 1.077 -18.562 4.527 1 88.12 189 GLY A C 1
ATOM 1391 O O . GLY A 1 189 ? 0.948 -17.547 3.842 1 88.12 189 GLY A O 1
ATOM 1392 N N . HIS A 1 190 ? 1.2 -19.797 4.055 1 86.56 190 HIS A N 1
ATOM 1393 C CA . HIS A 1 190 ? 0.907 -20.031 2.646 1 86.56 190 HIS A CA 1
ATOM 1394 C C . HIS A 1 190 ? -0.583 -19.875 2.361 1 86.56 190 HIS A C 1
ATOM 1396 O O . HIS A 1 190 ? -1.419 -20.328 3.15 1 86.56 190 HIS A O 1
ATOM 1402 N N . SER A 1 191 ? -0.905 -19.266 1.244 1 90.56 191 SER A 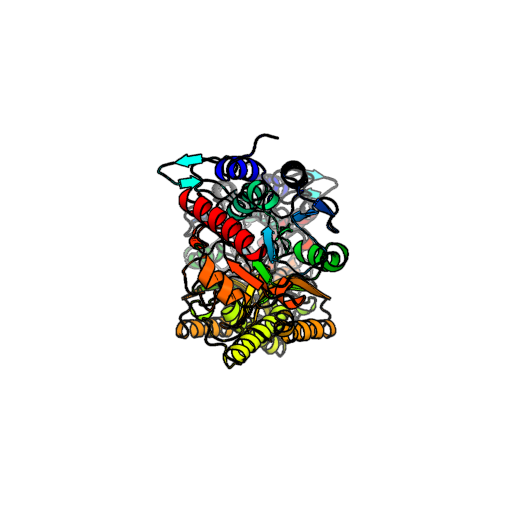N 1
ATOM 1403 C CA . SER A 1 191 ? -2.303 -18.969 0.941 1 90.56 191 SER A CA 1
ATOM 1404 C C . SER A 1 191 ? -3.098 -20.25 0.719 1 90.56 191 SER A C 1
ATOM 1406 O O . SER A 1 191 ? -4.332 -20.234 0.744 1 90.56 191 SER A O 1
ATOM 1408 N N . SER A 1 192 ? -2.428 -21.391 0.499 1 88.38 192 SER A N 1
ATOM 1409 C CA . SER A 1 192 ? -3.115 -22.672 0.351 1 88.38 192 SER A CA 1
ATOM 1410 C C . SER A 1 192 ? -3.611 -23.188 1.696 1 88.38 192 SER A C 1
ATOM 1412 O O . SER A 1 192 ? -4.414 -24.125 1.749 1 88.38 192 SER A O 1
ATOM 1414 N N . ARG A 1 193 ? -3.131 -22.625 2.791 1 90.69 193 ARG A N 1
ATOM 1415 C CA . ARG A 1 193 ? -3.533 -23.016 4.137 1 90.69 193 ARG A CA 1
ATOM 1416 C C . ARG A 1 193 ? -4.062 -21.812 4.922 1 90.69 193 ARG A C 1
ATOM 1418 O O . ARG A 1 193 ? -3.52 -21.469 5.969 1 90.69 193 ARG A O 1
ATOM 1425 N N . PRO A 1 194 ? -5.16 -21.25 4.441 1 92.5 194 PRO A N 1
ATOM 1426 C CA . PRO A 1 194 ? -5.699 -20.094 5.148 1 92.5 194 PRO A CA 1
ATOM 1427 C C . PRO A 1 194 ? -6.125 -20.406 6.578 1 92.5 194 PRO A C 1
ATOM 1429 O O . PRO A 1 194 ? -6.215 -19.516 7.418 1 92.5 194 PRO A O 1
ATOM 1432 N N . ASP A 1 195 ? -6.355 -21.656 6.859 1 91.31 195 ASP A N 1
ATOM 1433 C CA . ASP A 1 195 ? -6.77 -22.125 8.18 1 91.31 195 ASP A CA 1
ATOM 1434 C C . ASP A 1 195 ? -5.656 -21.922 9.203 1 91.31 195 ASP A C 1
ATOM 1436 O O . ASP A 1 195 ? -5.91 -21.922 10.414 1 91.31 195 ASP A O 1
ATOM 1440 N N . GLN A 1 196 ? -4.539 -21.766 8.711 1 91.75 196 GLN A N 1
ATOM 1441 C CA . GLN A 1 196 ? -3.402 -21.641 9.617 1 91.75 196 GLN A CA 1
ATOM 1442 C C . GLN A 1 196 ? -2.992 -20.188 9.789 1 91.75 196 GLN A C 1
ATOM 1444 O O . GLN A 1 196 ? -2.086 -19.875 10.562 1 91.75 196 GLN A O 1
ATOM 1449 N N . GLY A 1 197 ? -3.639 -19.297 9.094 1 94.81 197 GLY A N 1
ATOM 1450 C CA . GLY A 1 197 ? -3.252 -17.906 9.141 1 94.81 197 GLY A CA 1
ATOM 1451 C C . GLY A 1 197 ? -4.332 -17 9.719 1 94.81 197 GLY A C 1
ATOM 1452 O O . GLY A 1 197 ? -5.371 -17.484 10.172 1 94.81 197 GLY A O 1
ATOM 1453 N N . LEU A 1 198 ? -3.977 -15.812 9.891 1 97.69 198 LEU A N 1
ATOM 1454 C CA . LEU A 1 198 ? -4.863 -14.711 10.258 1 97.69 198 LEU A CA 1
ATOM 1455 C C . LEU A 1 198 ? -4.68 -13.531 9.305 1 97.69 198 LEU A C 1
ATOM 1457 O O . LEU A 1 198 ? -3.719 -12.766 9.438 1 97.69 198 LEU A O 1
ATOM 1461 N N . ASN A 1 199 ? -5.566 -13.367 8.406 1 98.25 199 ASN A N 1
ATOM 1462 C CA . ASN A 1 199 ? -5.43 -12.43 7.289 1 98.25 199 ASN A CA 1
ATOM 1463 C C . ASN A 1 199 ? -5.734 -11 7.719 1 98.25 199 ASN A C 1
ATOM 1465 O O . ASN A 1 199 ? -6.898 -10.633 7.906 1 98.25 199 ASN A O 1
ATOM 1469 N N . ALA A 1 200 ? -4.742 -10.172 7.77 1 98.81 200 ALA A N 1
ATOM 1470 C CA . ALA A 1 200 ? -4.863 -8.805 8.266 1 98.81 200 ALA A CA 1
ATOM 1471 C C . ALA A 1 200 ? -5.703 -7.949 7.32 1 98.81 200 ALA A C 1
ATOM 1473 O O . ALA A 1 200 ? -6.387 -7.02 7.754 1 98.81 200 ALA A O 1
ATOM 1474 N N . ILE A 1 201 ? -5.668 -8.227 5.996 1 98.81 201 ILE A N 1
ATOM 1475 C CA . ILE A 1 201 ? -6.469 -7.477 5.035 1 98.81 201 ILE A CA 1
ATOM 1476 C C . ILE A 1 201 ? -7.949 -7.789 5.242 1 98.81 201 ILE A C 1
ATOM 1478 O O . ILE A 1 201 ? -8.789 -6.891 5.215 1 98.81 201 ILE A O 1
ATOM 1482 N N . HIS A 1 202 ? -8.219 -9.062 5.457 1 98.69 202 HIS A N 1
ATOM 1483 C CA . HIS A 1 202 ? -9.602 -9.43 5.75 1 98.69 202 HIS A CA 1
ATOM 1484 C C . HIS A 1 202 ? -10.102 -8.727 7.008 1 98.69 202 HIS A C 1
ATOM 1486 O O . HIS A 1 202 ? -11.242 -8.25 7.047 1 98.69 202 HIS A O 1
ATOM 1492 N N . ALA A 1 203 ? -9.289 -8.648 8.016 1 98.75 203 ALA A N 1
ATOM 1493 C CA . ALA A 1 203 ? -9.656 -7.934 9.234 1 98.75 203 ALA A CA 1
ATOM 1494 C C . ALA A 1 203 ? -9.898 -6.453 8.953 1 98.75 203 ALA A C 1
ATOM 1496 O O . ALA A 1 203 ? -10.828 -5.852 9.5 1 98.75 203 ALA A O 1
ATOM 1497 N N . MET A 1 204 ? -9.102 -5.859 8.086 1 98.81 204 MET A N 1
ATOM 1498 C CA . MET A 1 204 ? -9.195 -4.441 7.754 1 98.81 204 MET A CA 1
ATOM 1499 C C . MET A 1 204 ? -10.523 -4.129 7.074 1 98.81 204 MET A C 1
ATOM 1501 O O . MET A 1 204 ? -10.984 -2.984 7.094 1 98.81 204 MET A O 1
ATOM 1505 N N . ALA A 1 205 ? -11.164 -5.148 6.465 1 98.69 205 ALA A N 1
ATOM 1506 C CA . ALA A 1 205 ? -12.477 -4.957 5.84 1 98.69 205 ALA A CA 1
ATOM 1507 C C . ALA A 1 205 ? -13.477 -4.391 6.84 1 98.69 205 ALA A C 1
ATOM 1509 O O . ALA A 1 205 ? -14.266 -3.504 6.5 1 98.69 205 ALA A O 1
ATOM 1510 N N . ALA A 1 206 ? -13.445 -4.875 8.039 1 98.25 206 ALA A N 1
ATOM 1511 C CA . ALA A 1 206 ? -14.367 -4.402 9.062 1 98.25 206 ALA A CA 1
ATOM 1512 C C . ALA A 1 206 ? -14.094 -2.939 9.414 1 98.25 206 ALA A C 1
ATOM 1514 O O . ALA A 1 206 ? -15.023 -2.164 9.641 1 98.25 206 ALA A O 1
ATOM 1515 N N . ILE A 1 207 ? -12.852 -2.588 9.492 1 98.69 207 ILE A N 1
ATOM 1516 C CA . ILE A 1 207 ? -12.445 -1.228 9.82 1 98.69 207 ILE A CA 1
ATOM 1517 C C . ILE A 1 207 ? -12.898 -0.27 8.719 1 98.69 207 ILE A C 1
ATOM 1519 O O . ILE A 1 207 ? -13.469 0.785 9.008 1 98.69 207 ILE A O 1
ATOM 1523 N N . LEU A 1 208 ? -12.648 -0.674 7.477 1 98.75 208 LEU A N 1
ATOM 1524 C CA . LEU A 1 208 ? -13.047 0.158 6.348 1 98.75 208 LEU A CA 1
ATOM 1525 C C . LEU A 1 208 ? -14.562 0.318 6.309 1 98.75 208 LEU A C 1
ATOM 1527 O O . LEU A 1 208 ? -15.07 1.407 6.027 1 98.75 208 LEU A O 1
ATOM 1531 N N . SER A 1 209 ? -15.266 -0.743 6.562 1 98.44 209 SER A N 1
ATOM 1532 C CA . SER A 1 209 ? -16.719 -0.677 6.59 1 98.44 209 SER A CA 1
ATOM 1533 C C . SER A 1 209 ? -17.219 0.307 7.645 1 98.44 209 SER A C 1
ATOM 1535 O O . SER A 1 209 ? -18.141 1.087 7.395 1 98.44 209 SER A O 1
ATOM 1537 N N . GLU A 1 210 ? -16.609 0.25 8.781 1 98.62 210 GLU A N 1
ATOM 1538 C CA . GLU A 1 210 ? -16.969 1.184 9.844 1 98.62 210 GLU A CA 1
ATOM 1539 C C . GLU A 1 210 ? -16.672 2.625 9.438 1 98.62 210 GLU A C 1
ATOM 1541 O O . GLU A 1 210 ? -17.453 3.529 9.734 1 98.62 210 GLU A O 1
ATOM 1546 N N . ALA A 1 211 ? -15.555 2.838 8.82 1 98.62 211 ALA A N 1
ATOM 1547 C CA . ALA A 1 211 ? -15.188 4.18 8.375 1 98.62 211 ALA A CA 1
ATOM 1548 C C . ALA A 1 211 ? -16.203 4.73 7.383 1 98.62 211 ALA A C 1
ATOM 1550 O O . ALA A 1 211 ? -16.609 5.895 7.48 1 98.62 211 ALA A O 1
ATOM 1551 N N . VAL A 1 212 ? -16.594 3.891 6.434 1 98.44 212 VAL A N 1
ATOM 1552 C CA . VAL A 1 212 ? -17.578 4.297 5.434 1 98.44 212 VAL A CA 1
ATOM 1553 C C . VAL A 1 212 ? -18.906 4.645 6.113 1 98.44 212 VAL A C 1
ATOM 1555 O O . VAL A 1 212 ? -19.516 5.66 5.793 1 98.44 212 VAL A O 1
ATOM 1558 N N . GLU A 1 213 ? -19.281 3.816 7.02 1 98.31 213 GLU A N 1
ATOM 1559 C CA . GLU A 1 213 ? -20.516 4.062 7.75 1 98.31 213 GLU A CA 1
ATOM 1560 C C . GLU A 1 213 ? -20.438 5.352 8.562 1 98.31 213 GLU A C 1
ATOM 1562 O O . GLU A 1 213 ? -21.359 6.164 8.547 1 98.31 213 GLU A O 1
ATOM 1567 N N . ALA A 1 214 ? -19.375 5.516 9.273 1 98.12 214 ALA A N 1
ATOM 1568 C CA . ALA A 1 214 ? -19.172 6.723 10.07 1 98.12 214 ALA A CA 1
ATOM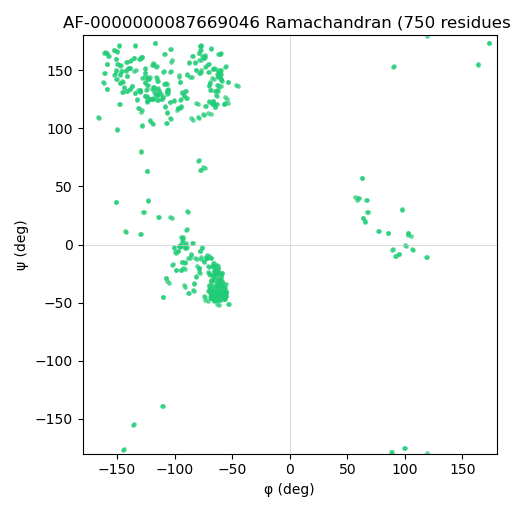 1569 C C . ALA A 1 214 ? -19.234 7.973 9.195 1 98.12 214 ALA A C 1
ATOM 1571 O O . ALA A 1 214 ? -19.844 8.977 9.578 1 98.12 214 ALA A O 1
ATOM 1572 N N . ALA A 1 215 ? -18.594 7.918 8.07 1 97.94 215 ALA A N 1
ATOM 1573 C CA . ALA A 1 215 ? -18.594 9.047 7.141 1 97.94 215 ALA A CA 1
ATOM 1574 C C . ALA A 1 215 ? -20.031 9.383 6.699 1 97.94 215 ALA A C 1
ATOM 1576 O O . ALA A 1 215 ? -20.406 10.555 6.637 1 97.94 215 ALA A O 1
ATOM 1577 N N . SER A 1 216 ? -20.781 8.352 6.41 1 97.56 216 SER A N 1
ATOM 1578 C CA . SER A 1 216 ? -22.172 8.539 5.977 1 97.56 216 SER A CA 1
ATOM 1579 C C . SER A 1 216 ? -23.016 9.18 7.074 1 97.56 216 SER A C 1
ATOM 1581 O O . SER A 1 216 ? -23.828 10.055 6.797 1 97.56 216 SER A O 1
ATOM 1583 N N . VAL A 1 217 ? -22.828 8.797 8.273 1 97.69 217 VAL A N 1
ATOM 1584 C CA . VAL A 1 217 ? -23.547 9.344 9.414 1 97.69 217 VAL A CA 1
ATOM 1585 C C . VAL A 1 217 ? -23.203 10.812 9.602 1 97.69 217 VAL A C 1
ATOM 1587 O O . VAL A 1 217 ? -24.078 11.648 9.82 1 97.69 217 VAL A O 1
ATOM 1590 N N . LEU A 1 218 ? -21.953 11.141 9.5 1 97.56 218 LEU A N 1
ATOM 1591 C CA . LEU A 1 218 ? -21.484 12.508 9.695 1 97.56 218 LEU A CA 1
ATOM 1592 C C . LEU A 1 218 ? -22.094 13.438 8.648 1 97.56 218 LEU A C 1
ATOM 1594 O O . LEU A 1 218 ? -22.312 14.617 8.922 1 97.56 218 LEU A O 1
ATOM 1598 N N . ALA A 1 219 ? -22.375 12.914 7.488 1 96.62 219 ALA A N 1
ATOM 1599 C CA . ALA A 1 219 ? -22.906 13.719 6.395 1 96.62 219 ALA A CA 1
ATOM 1600 C C . ALA A 1 219 ? -24.344 14.156 6.68 1 96.62 219 ALA A C 1
ATOM 1602 O O . ALA A 1 219 ? -24.875 15.023 5.992 1 96.62 219 ALA A O 1
ATOM 1603 N N . THR A 1 220 ? -24.922 13.586 7.715 1 97.06 220 THR A N 1
ATOM 1604 C CA . THR A 1 220 ? -26.297 13.93 8.055 1 97.06 220 THR A CA 1
ATOM 1605 C C . THR A 1 220 ? -26.328 15.039 9.102 1 97.06 220 THR A C 1
ATOM 1607 O O . THR A 1 220 ? -27.406 15.445 9.547 1 97.06 220 THR A O 1
ATOM 1610 N N . GLY A 1 221 ? -25.203 15.547 9.594 1 95.25 221 GLY A N 1
ATOM 1611 C CA . GLY A 1 221 ? -25.109 16.641 10.547 1 95.25 221 GLY A CA 1
ATOM 1612 C C . GLY A 1 221 ? -24.438 16.234 11.844 1 95.25 221 GLY A C 1
ATOM 1613 O O . GLY A 1 221 ? -24.031 15.086 12.008 1 95.25 221 GLY A O 1
ATOM 1614 N N . PRO A 1 222 ? -24.344 17.234 12.695 1 96.62 222 PRO A N 1
ATOM 1615 C CA . PRO A 1 222 ? -24.781 18.641 12.609 1 96.62 222 PRO A CA 1
ATOM 1616 C C . PRO A 1 222 ? -24.078 19.391 11.484 1 96.62 222 PRO A C 1
ATOM 1618 O O . PRO A 1 222 ? -23.094 18.906 10.922 1 96.62 222 PRO A O 1
ATOM 1621 N N . PHE A 1 223 ? -24.734 20.625 11.141 1 96.62 223 PHE A N 1
ATOM 1622 C CA . PHE A 1 223 ? -24.25 21.391 10 1 96.62 223 PHE A CA 1
ATOM 1623 C C . PHE A 1 223 ? -23.688 22.734 10.453 1 96.62 223 PHE A C 1
ATOM 1625 O O . PHE A 1 223 ? -24.172 23.312 11.43 1 96.62 223 PHE A O 1
ATOM 1632 N N . ASP A 1 224 ? -22.641 23.141 9.875 1 95.88 224 ASP A N 1
ATOM 1633 C CA . ASP A 1 224 ? -22.109 24.5 9.891 1 95.88 224 ASP A CA 1
ATOM 1634 C C . ASP A 1 224 ? -22 25.062 8.477 1 95.88 224 ASP A C 1
ATOM 1636 O O . ASP A 1 224 ? -21.078 24.703 7.727 1 95.88 224 ASP A O 1
ATOM 1640 N N . ARG A 1 225 ? -22.797 25.922 8.117 1 94.81 225 ARG A N 1
ATOM 1641 C CA . ARG A 1 225 ? -23 26.359 6.738 1 94.81 225 ARG A CA 1
ATOM 1642 C C . ARG A 1 225 ? -21.859 27.281 6.285 1 94.81 225 ARG A C 1
ATOM 1644 O O . ARG A 1 225 ? -21.797 27.656 5.117 1 94.81 225 ARG A O 1
ATOM 1651 N N . ASN A 1 226 ? -20.906 27.578 7.211 1 93.38 226 ASN A N 1
ATOM 1652 C CA . ASN A 1 226 ? -19.719 28.328 6.82 1 93.38 226 ASN A CA 1
ATOM 1653 C C . ASN A 1 226 ? -18.781 27.469 5.98 1 93.38 226 ASN A C 1
ATOM 1655 O O . ASN A 1 226 ? -17.859 28 5.34 1 93.38 226 ASN A O 1
ATOM 1659 N N . PHE A 1 227 ? -19.078 26.188 5.977 1 94.75 227 PHE A N 1
ATOM 1660 C CA . PHE A 1 227 ? -18.125 25.281 5.363 1 94.75 227 PHE A CA 1
ATOM 1661 C C . PHE A 1 227 ? -18.75 24.547 4.191 1 94.75 227 PHE A C 1
ATOM 1663 O O . PHE A 1 227 ? -19.969 24.406 4.121 1 94.75 227 PHE A O 1
ATOM 1670 N N . GLU A 1 228 ? -17.812 24.156 3.307 1 91.81 228 GLU A N 1
ATOM 1671 C CA . GLU A 1 228 ? -18.125 23.156 2.289 1 91.81 228 GLU A CA 1
ATOM 1672 C C . GLU A 1 228 ? -17.172 21.969 2.365 1 91.81 228 GLU A C 1
ATOM 1674 O O . GLU A 1 228 ? -15.961 22.125 2.17 1 91.81 228 GLU A O 1
ATOM 1679 N N . PRO A 1 229 ? -17.75 20.781 2.52 1 94.56 229 PRO A N 1
ATOM 1680 C CA . PRO A 1 229 ? -19.141 20.5 2.928 1 94.56 229 PRO A CA 1
ATOM 1681 C C . PRO A 1 229 ? -19.469 21.078 4.305 1 94.56 229 PRO A C 1
ATOM 1683 O O . PRO A 1 229 ? -18.562 21.359 5.094 1 94.56 229 PRO A O 1
ATOM 1686 N N . ALA A 1 230 ? -20.688 21.188 4.684 1 96.38 230 ALA A N 1
ATOM 1687 C CA . ALA A 1 230 ? -21.141 21.891 5.883 1 96.38 230 ALA A CA 1
ATOM 1688 C C . ALA A 1 230 ? -21.188 20.953 7.082 1 96.38 230 ALA A C 1
ATOM 1690 O O . ALA A 1 230 ? -21.875 21.234 8.07 1 96.38 230 ALA A O 1
ATOM 1691 N N . TYR A 1 231 ? -20.609 19.781 6.984 1 96.81 231 TYR A N 1
ATOM 1692 C CA . TYR A 1 231 ? -20.641 18.781 8.039 1 96.81 231 TYR A CA 1
ATOM 1693 C C . TYR A 1 231 ? -19.25 18.234 8.328 1 96.81 231 TYR A C 1
ATOM 1695 O O . TYR A 1 231 ? -18.312 18.469 7.547 1 96.81 231 TYR A O 1
ATOM 1703 N N . SER A 1 232 ? -19.078 17.672 9.477 1 97.81 232 SER A N 1
ATOM 1704 C CA . SER A 1 232 ? -17.844 16.922 9.75 1 97.81 232 SER A CA 1
ATOM 1705 C C . SER A 1 232 ? -17.688 15.758 8.789 1 97.81 232 SER A C 1
ATOM 1707 O O . SER A 1 232 ? -18.672 15.203 8.305 1 97.81 232 SER A O 1
ATOM 1709 N N . SER A 1 233 ? -16.516 15.453 8.5 1 97.5 233 SER A N 1
ATOM 1710 C CA . SER A 1 233 ? -16.266 14.391 7.527 1 97.5 233 SER A CA 1
ATOM 1711 C C . SER A 1 233 ? -15.164 13.453 8.008 1 97.5 233 SER A C 1
ATOM 1713 O O . SER A 1 233 ? -14.461 13.75 8.984 1 97.5 233 SER A O 1
ATOM 1715 N N . LEU A 1 234 ? -15.125 12.305 7.457 1 97.69 234 LEU A N 1
ATOM 1716 C CA . LEU A 1 234 ? -14.148 11.266 7.75 1 97.69 234 LEU A CA 1
ATOM 1717 C C . LEU A 1 234 ? -13.789 10.484 6.484 1 97.69 234 LEU A C 1
ATOM 1719 O O . LEU A 1 234 ? -14.656 10.172 5.676 1 97.69 234 LEU A O 1
ATOM 1723 N N . GLN A 1 235 ? -12.539 10.25 6.281 1 97.38 235 GLN A N 1
ATOM 1724 C CA . GLN A 1 235 ? -12.156 9.43 5.133 1 97.38 235 GLN A CA 1
ATOM 1725 C C . GLN A 1 235 ? -10.891 8.641 5.414 1 97.38 235 GLN A C 1
ATOM 1727 O O . GLN A 1 235 ? -10.078 9.023 6.258 1 97.38 235 GLN A O 1
ATOM 1732 N N . VAL A 1 236 ? -10.727 7.559 4.73 1 98.5 236 VAL A N 1
ATOM 1733 C CA . VAL A 1 236 ? -9.484 6.797 4.695 1 98.5 236 VAL A CA 1
ATOM 1734 C C . VAL A 1 236 ? -8.617 7.277 3.529 1 98.5 236 VAL A C 1
ATOM 1736 O O . VAL A 1 236 ? -9.07 7.297 2.383 1 98.5 236 VAL A O 1
ATOM 1739 N N . GLY A 1 237 ? -7.422 7.594 3.822 1 97.88 237 GLY A N 1
ATOM 1740 C CA . GLY A 1 237 ? -6.602 8.219 2.799 1 97.88 237 GLY A CA 1
ATOM 1741 C C . GLY A 1 237 ? -5.531 7.297 2.244 1 97.88 237 GLY A C 1
ATOM 1742 O O . GLY A 1 237 ? -5.078 7.473 1.111 1 97.88 237 GLY A O 1
ATOM 1743 N N . VAL A 1 238 ? -5.082 6.367 3.072 1 98.38 238 VAL A N 1
ATOM 1744 C CA . VAL A 1 238 ? -4.035 5.441 2.658 1 98.38 238 VAL A CA 1
ATOM 1745 C C . VAL A 1 238 ? -4.328 4.051 3.209 1 98.38 238 VAL A C 1
ATOM 1747 O O . VAL A 1 238 ? -4.816 3.908 4.332 1 98.38 238 VAL A O 1
ATOM 1750 N N . ILE A 1 239 ? -3.979 3.062 2.408 1 98.81 239 ILE A N 1
ATOM 1751 C CA . ILE A 1 239 ? -4.055 1.684 2.877 1 98.81 239 ILE A CA 1
ATOM 1752 C C . ILE A 1 239 ? -2.951 0.855 2.223 1 98.81 239 ILE A C 1
ATOM 1754 O O . ILE A 1 239 ? -2.639 1.044 1.045 1 98.81 239 ILE A O 1
ATOM 1758 N N . ARG A 1 240 ? -2.338 -0.01 3.014 1 98.69 240 ARG A N 1
ATOM 1759 C CA . ARG A 1 240 ? -1.311 -0.928 2.533 1 98.69 240 ARG A CA 1
ATOM 1760 C C . ARG A 1 240 ? -1.379 -2.262 3.27 1 98.69 240 ARG A C 1
ATOM 1762 O O . ARG A 1 240 ? -1.503 -2.293 4.496 1 98.69 240 ARG A O 1
ATOM 1769 N N . GLY A 1 241 ? -1.36 -3.271 2.504 1 98.5 241 GLY A N 1
ATOM 1770 C CA . GLY A 1 241 ? -1.321 -4.59 3.115 1 98.5 241 GLY A CA 1
ATOM 1771 C C . GLY A 1 241 ? -0.872 -5.68 2.158 1 98.5 241 GLY A C 1
ATOM 1772 O O . GLY A 1 241 ? -1.219 -5.656 0.975 1 98.5 241 GLY A O 1
ATOM 1773 N N . GLY A 1 242 ? -0.036 -6.609 2.682 1 96.56 242 GLY A N 1
ATOM 1774 C CA . GLY A 1 242 ? 0.329 -7.797 1.926 1 96.56 242 GLY A CA 1
ATOM 1775 C C . GLY A 1 242 ? 1.565 -7.602 1.068 1 96.56 242 GLY A C 1
ATOM 1776 O O . GLY A 1 242 ? 1.867 -6.48 0.65 1 96.56 242 GLY A O 1
ATOM 1777 N N . GLN A 1 243 ? 2.205 -8.68 0.844 1 91.12 243 GLN A N 1
ATOM 1778 C CA . GLN A 1 243 ? 3.43 -8.68 0.052 1 91.12 243 GLN A CA 1
ATOM 1779 C C . GLN A 1 243 ? 3.213 -9.359 -1.296 1 91.12 243 GLN A C 1
ATOM 1781 O O . GLN A 1 243 ? 3.654 -8.859 -2.33 1 91.12 243 GLN A O 1
ATOM 1786 N N . ALA A 1 244 ? 2.574 -10.461 -1.294 1 89 244 ALA A N 1
ATOM 1787 C CA . ALA A 1 244 ? 2.293 -11.266 -2.482 1 89 244 ALA A CA 1
ATOM 1788 C C . ALA A 1 244 ? 0.955 -11.984 -2.352 1 89 244 ALA A C 1
ATOM 1790 O O . ALA A 1 244 ? 0.497 -12.266 -1.241 1 89 244 ALA A O 1
ATOM 1791 N N . VAL A 1 245 ? 0.369 -12.273 -3.477 1 92.56 245 VAL A N 1
ATOM 1792 C CA . VAL A 1 245 ? -0.992 -12.797 -3.496 1 92.56 245 VAL A CA 1
ATOM 1793 C C . VAL A 1 245 ? -1.017 -14.188 -2.873 1 92.56 245 VAL A C 1
ATOM 1795 O O . VAL A 1 245 ? -2.021 -14.594 -2.285 1 92.56 245 VAL A O 1
ATOM 1798 N N . ASN A 1 246 ? 0.109 -14.977 -2.885 1 87.38 246 ASN A N 1
ATOM 1799 C CA . ASN A 1 246 ? 0.136 -16.344 -2.391 1 87.38 246 ASN A CA 1
ATOM 1800 C C . ASN A 1 246 ? 0.589 -16.406 -0.935 1 87.38 246 ASN A C 1
ATOM 1802 O O . ASN A 1 246 ? 0.841 -17.5 -0.404 1 87.38 246 ASN A O 1
ATOM 1806 N N . ILE A 1 247 ? 0.755 -15.312 -0.316 1 89.19 247 ILE A N 1
ATOM 1807 C CA . ILE A 1 247 ? 1.146 -15.219 1.087 1 89.19 247 ILE A CA 1
ATOM 1808 C C . ILE A 1 247 ? 0.02 -14.578 1.893 1 89.19 247 ILE A C 1
ATOM 1810 O O . ILE A 1 247 ? -0.497 -13.523 1.517 1 89.19 247 ILE A O 1
ATOM 1814 N N . ILE A 1 248 ? -0.374 -15.195 2.965 1 95.12 248 ILE A N 1
ATOM 1815 C CA . ILE A 1 248 ? -1.38 -14.609 3.846 1 95.12 248 ILE A CA 1
ATOM 1816 C C . ILE A 1 248 ? -0.831 -13.336 4.48 1 95.12 248 ILE A C 1
ATOM 1818 O O . ILE A 1 248 ? 0.184 -13.367 5.18 1 95.12 248 ILE A O 1
ATOM 1822 N N . PRO A 1 249 ? -1.466 -12.227 4.211 1 97.25 249 PRO A N 1
ATOM 1823 C CA . PRO A 1 249 ? -0.928 -10.977 4.75 1 97.25 249 PRO A CA 1
ATOM 1824 C C . PRO A 1 249 ? -1.004 -10.914 6.273 1 97.25 249 PRO A C 1
ATOM 1826 O O . PRO A 1 249 ? -2.096 -10.977 6.844 1 97.25 249 PRO A O 1
ATOM 1829 N N . ASP A 1 250 ? 0.128 -10.711 6.922 1 97.94 250 ASP A N 1
ATOM 1830 C CA . ASP A 1 250 ? 0.156 -10.648 8.375 1 97.94 250 ASP A CA 1
ATOM 1831 C C . ASP A 1 250 ? 0.13 -9.203 8.867 1 97.94 250 ASP A C 1
ATOM 1833 O O . ASP A 1 250 ? 0.069 -8.945 10.07 1 97.94 250 ASP A O 1
ATOM 1837 N N . LEU A 1 251 ? 0.2 -8.266 7.945 1 98.56 251 LEU A N 1
ATOM 1838 C CA . LEU A 1 251 ? 0.176 -6.852 8.305 1 98.56 251 LEU A CA 1
ATOM 1839 C C . LEU A 1 251 ? -0.683 -6.055 7.332 1 98.56 251 LEU A C 1
ATOM 1841 O O . LEU A 1 251 ? -0.585 -6.246 6.117 1 98.56 251 LEU A O 1
ATOM 1845 N N . CYS A 1 252 ? -1.515 -5.227 7.777 1 98.75 252 CYS A N 1
ATOM 1846 C CA . CYS A 1 252 ? -2.273 -4.242 7.016 1 98.75 252 CYS A CA 1
ATOM 1847 C C . CYS A 1 252 ? -2.395 -2.934 7.789 1 98.75 252 CYS A C 1
ATOM 1849 O O . CYS A 1 252 ? -2.693 -2.938 8.984 1 98.75 252 CYS A O 1
ATOM 1851 N N . THR A 1 253 ? -2.121 -1.808 7.117 1 98.88 253 THR A N 1
ATOM 1852 C CA . THR A 1 253 ? -2.188 -0.493 7.746 1 98.88 253 THR A CA 1
ATOM 1853 C C . THR A 1 253 ? -3.1 0.44 6.953 1 98.88 253 THR A C 1
ATOM 1855 O O . THR A 1 253 ? -3.287 0.259 5.75 1 98.88 253 THR A O 1
ATOM 1858 N N . ALA A 1 254 ? -3.689 1.365 7.637 1 98.81 254 ALA A N 1
ATOM 1859 C CA . ALA A 1 254 ? -4.492 2.416 7.016 1 98.81 254 ALA A CA 1
ATOM 1860 C C . ALA A 1 254 ? -4.355 3.732 7.777 1 98.81 254 ALA A C 1
ATOM 1862 O O . ALA A 1 254 ? -4.242 3.736 9.008 1 98.81 254 ALA A O 1
ATOM 1863 N N . ASN A 1 255 ? -4.289 4.801 7.047 1 98.44 255 ASN A N 1
ATOM 1864 C CA . ASN A 1 255 ? -4.355 6.145 7.613 1 98.44 255 ASN A CA 1
ATOM 1865 C C . ASN A 1 255 ? -5.699 6.809 7.328 1 98.44 255 ASN A C 1
ATOM 1867 O O . ASN A 1 255 ? -6.16 6.824 6.188 1 98.44 255 ASN A O 1
ATOM 1871 N N . LEU A 1 256 ? -6.293 7.312 8.352 1 97.81 256 LEU A N 1
ATOM 1872 C CA . LEU A 1 256 ? -7.57 7.996 8.188 1 97.81 256 LEU A CA 1
ATOM 1873 C C . LEU A 1 256 ? -7.539 9.375 8.828 1 97.81 256 LEU A C 1
ATOM 1875 O O . LEU A 1 256 ? -6.648 9.672 9.633 1 97.81 256 LEU A O 1
ATOM 1879 N N . GLU A 1 257 ? -8.453 10.195 8.422 1 97.06 257 GLU A N 1
ATOM 1880 C CA . GLU A 1 257 ? -8.57 11.539 8.977 1 97.06 257 GLU A CA 1
ATOM 1881 C C . GLU A 1 257 ? -10.031 11.945 9.133 1 97.06 257 GLU A C 1
ATOM 1883 O O . GLU A 1 257 ? -10.898 11.461 8.406 1 97.06 257 GLU A O 1
ATOM 1888 N N . ALA A 1 258 ? -10.258 12.758 10.102 1 97.75 258 ALA A N 1
ATOM 1889 C CA . ALA A 1 258 ? -11.555 13.391 10.336 1 97.75 258 ALA A CA 1
ATOM 1890 C C . ALA A 1 258 ? -11.414 14.906 10.406 1 97.75 258 ALA A C 1
ATOM 1892 O O . ALA A 1 258 ? -10.422 15.422 10.93 1 97.75 258 ALA A O 1
ATOM 1893 N N . ARG A 1 259 ? -12.312 15.586 9.844 1 97.19 259 ARG A N 1
ATOM 1894 C CA . ARG A 1 259 ? -12.43 17.031 9.938 1 97.19 259 ARG A CA 1
ATOM 1895 C C . ARG A 1 259 ? -13.719 17.438 10.648 1 97.19 259 ARG A C 1
ATOM 1897 O O . ARG A 1 259 ? -14.805 17.031 10.242 1 97.19 259 ARG A O 1
ATOM 1904 N N . ALA A 1 260 ? -13.578 18.266 11.617 1 97.44 260 ALA A N 1
ATOM 1905 C CA . ALA A 1 260 ? -14.703 18.516 12.516 1 97.44 260 ALA A CA 1
ATOM 1906 C C . ALA A 1 260 ? -15.117 19.984 12.469 1 97.44 260 ALA A C 1
ATOM 1908 O O . ALA A 1 260 ? -14.266 20.875 12.516 1 97.44 260 ALA A O 1
ATOM 1909 N N . ILE A 1 261 ? -16.359 20.219 12.406 1 97 261 ILE A N 1
ATOM 1910 C CA . ILE A 1 261 ? -16.891 21.562 12.594 1 97 261 ILE A CA 1
ATOM 1911 C C . ILE A 1 261 ? -16.703 21.984 14.047 1 97 261 ILE A C 1
ATOM 1913 O O . ILE A 1 261 ? -16.312 21.188 14.898 1 97 261 ILE A O 1
ATOM 1917 N N . ALA A 1 262 ? -16.938 23.266 14.281 1 95.38 262 ALA A N 1
ATOM 1918 C CA . ALA A 1 262 ? -16.766 23.781 15.633 1 95.38 262 ALA A CA 1
ATOM 1919 C C . ALA A 1 262 ? -17.672 23.062 16.625 1 95.38 262 ALA A C 1
ATOM 1921 O O . ALA A 1 262 ? -18.812 22.719 16.297 1 95.38 262 ALA A O 1
ATOM 1922 N N . GLY A 1 263 ? -17.109 22.828 17.828 1 93.19 263 GLY A N 1
ATOM 1923 C CA . GLY A 1 263 ? -17.891 22.188 18.891 1 93.19 263 GLY A CA 1
ATOM 1924 C C . GLY A 1 263 ? -17.75 20.688 18.906 1 93.19 263 GLY A C 1
ATOM 1925 O O . GLY A 1 263 ? -18.25 20.031 19.828 1 93.19 263 GLY A O 1
ATOM 1926 N N . VAL A 1 264 ? -17.141 20.156 17.891 1 94.38 264 VAL A N 1
ATOM 1927 C CA . VAL A 1 264 ? -16.953 18.719 17.797 1 94.38 264 VAL A CA 1
ATOM 1928 C C . VAL A 1 264 ? -15.469 18.375 17.922 1 94.38 264 VAL A C 1
ATOM 1930 O O . VAL A 1 264 ? -14.625 19.016 17.297 1 94.38 264 VAL A O 1
ATOM 1933 N N . SER A 1 265 ? -15.141 17.469 18.781 1 94.88 265 SER A N 1
ATOM 1934 C CA . SER A 1 265 ? -13.766 16.984 18.875 1 94.88 265 SER A CA 1
ATOM 1935 C C . SER A 1 265 ? -13.391 16.156 17.656 1 94.88 265 SER A C 1
ATOM 1937 O O . SER A 1 265 ? -14 15.125 17.391 1 94.88 265 SER A O 1
ATOM 1939 N N . PRO A 1 266 ? -12.375 16.562 17 1 96.56 266 PRO A N 1
ATOM 1940 C CA . PRO A 1 266 ? -11.992 15.789 15.812 1 96.56 266 PRO A CA 1
ATOM 1941 C C . PRO A 1 266 ? -11.617 14.352 16.141 1 96.56 266 PRO A C 1
ATOM 1943 O O . PRO A 1 266 ? -12.047 13.422 15.445 1 96.56 266 PRO A O 1
ATOM 1946 N N . ALA A 1 267 ? -10.836 14.133 17.172 1 96.44 267 ALA A N 1
ATOM 1947 C CA . ALA A 1 267 ? -10.406 12.797 17.562 1 96.44 267 ALA A CA 1
ATOM 1948 C C . ALA A 1 267 ? -11.609 11.922 17.922 1 96.44 267 ALA A C 1
ATOM 1950 O O . ALA A 1 267 ? -11.609 10.719 17.656 1 96.44 267 ALA A O 1
ATOM 1951 N N . ALA A 1 268 ? -12.641 12.508 18.484 1 97.38 268 ALA A N 1
ATOM 1952 C CA . ALA A 1 268 ? -13.828 11.758 18.875 1 97.38 268 ALA A CA 1
ATOM 1953 C C . ALA A 1 268 ? -14.555 11.195 17.656 1 97.38 268 ALA A C 1
ATOM 1955 O O . ALA A 1 268 ? -15.211 10.156 17.75 1 97.38 268 ALA A O 1
ATOM 1956 N N . LEU A 1 269 ? -14.43 11.828 16.547 1 98.12 269 LEU A N 1
ATOM 1957 C CA . LEU A 1 269 ? -15.055 11.359 15.32 1 98.12 269 LEU A CA 1
ATOM 1958 C C . LEU A 1 269 ? -14.453 10.039 14.867 1 98.12 269 LEU A C 1
ATOM 1960 O O . LEU A 1 269 ? -15.062 9.312 14.078 1 98.12 269 LEU A O 1
ATOM 1964 N N . LEU A 1 270 ? -13.266 9.719 15.367 1 98.31 270 LEU A N 1
ATOM 1965 C CA . LEU A 1 270 ? -12.57 8.5 14.969 1 98.31 270 LEU A CA 1
ATOM 1966 C C . LEU A 1 270 ? -12.828 7.371 15.969 1 98.31 270 LEU A C 1
ATOM 1968 O O . LEU A 1 270 ? -12.414 6.23 15.75 1 98.31 270 LEU A O 1
ATOM 1972 N N . ASP A 1 271 ? -13.562 7.641 17 1 97.88 271 ASP A N 1
ATOM 1973 C CA . ASP A 1 271 ? -13.773 6.699 18.094 1 97.88 271 ASP A CA 1
ATOM 1974 C C . ASP A 1 271 ? -14.469 5.43 17.609 1 97.88 271 ASP A C 1
ATOM 1976 O O . ASP A 1 271 ? -14.133 4.324 18.031 1 97.88 271 ASP A O 1
ATOM 1980 N N . PRO A 1 272 ? -15.492 5.535 16.734 1 98.06 272 PRO A N 1
ATOM 1981 C CA . PRO A 1 272 ? -16.109 4.305 16.234 1 98.06 272 PRO A CA 1
ATOM 1982 C C . PRO A 1 272 ? -15.109 3.365 15.562 1 98.06 272 PRO A C 1
ATOM 1984 O O . PRO A 1 272 ? -15.219 2.145 15.703 1 98.06 272 PRO A O 1
ATOM 1987 N N . ILE A 1 273 ? -14.18 3.891 14.852 1 98.5 273 ILE A N 1
ATOM 1988 C CA . ILE A 1 273 ? -13.164 3.098 14.172 1 98.5 273 ILE A CA 1
ATOM 1989 C C . ILE A 1 273 ? -12.227 2.461 15.195 1 98.5 273 ILE A C 1
ATOM 1991 O O . ILE A 1 273 ? -11.891 1.279 15.086 1 98.5 273 ILE A O 1
ATOM 1995 N N . ARG A 1 274 ? -11.836 3.283 16.141 1 98.19 274 ARG A N 1
ATOM 1996 C CA . ARG A 1 274 ? -10.977 2.781 17.219 1 98.19 274 ARG A CA 1
ATOM 1997 C C . ARG A 1 274 ? -11.648 1.63 17.953 1 98.19 274 ARG A C 1
ATOM 1999 O O . ARG A 1 274 ? -11 0.638 18.297 1 98.19 274 ARG A O 1
ATOM 2006 N N . ALA A 1 275 ? -12.914 1.767 18.234 1 98.25 275 ALA A N 1
ATOM 2007 C CA . ALA A 1 275 ? -13.68 0.719 18.906 1 98.25 275 ALA A CA 1
ATOM 2008 C C . ALA A 1 275 ? -13.727 -0.551 18.062 1 98.25 275 ALA A C 1
ATOM 2010 O O . ALA A 1 275 ? -13.57 -1.657 18.578 1 98.25 275 ALA A O 1
ATOM 2011 N N . ALA A 1 276 ? -13.969 -0.42 16.781 1 98.25 276 ALA A N 1
ATOM 2012 C CA . ALA A 1 276 ? -13.977 -1.561 15.867 1 98.25 276 ALA A CA 1
ATOM 2013 C C . ALA A 1 276 ? -12.625 -2.264 15.859 1 98.25 276 ALA A C 1
ATOM 2015 O O . ALA A 1 276 ? -12.555 -3.494 15.836 1 98.25 276 ALA A O 1
ATOM 2016 N N . LEU A 1 277 ? -11.578 -1.479 15.875 1 98.5 277 LEU A N 1
ATOM 2017 C CA . LEU A 1 277 ? -10.211 -2.006 15.898 1 98.5 277 LEU A CA 1
ATOM 2018 C C . LEU A 1 277 ? -9.984 -2.867 17.141 1 98.5 277 LEU A C 1
ATOM 2020 O O . LEU A 1 277 ? -9.422 -3.959 17.047 1 98.5 277 LEU A O 1
ATOM 2024 N N . ALA A 1 278 ? -10.438 -2.395 18.219 1 97.88 278 ALA A N 1
ATOM 2025 C CA . ALA A 1 278 ? -10.258 -3.092 19.484 1 97.88 278 ALA A CA 1
ATOM 2026 C C . ALA A 1 278 ? -10.961 -4.445 19.484 1 97.88 278 ALA A C 1
ATOM 2028 O O . ALA A 1 278 ? -10.484 -5.406 20.094 1 97.88 278 ALA A O 1
ATOM 2029 N N . GLN A 1 279 ? -12.047 -4.543 18.812 1 98.06 279 GLN A N 1
ATOM 2030 C CA . GLN A 1 279 ? -12.82 -5.781 18.75 1 98.06 279 GLN A CA 1
ATOM 2031 C C . GLN A 1 279 ? -12.047 -6.879 18.031 1 98.06 279 GLN A C 1
ATOM 2033 O O . GLN A 1 279 ? -12.328 -8.062 18.203 1 98.06 279 GLN A O 1
ATOM 2038 N N . LEU A 1 280 ? -11.102 -6.539 17.203 1 98.19 280 LEU A N 1
ATOM 2039 C CA . LEU A 1 280 ? -10.336 -7.512 16.422 1 98.19 280 LEU A CA 1
ATOM 2040 C C . LEU A 1 280 ? -9.414 -8.32 17.328 1 98.19 280 LEU A C 1
ATOM 2042 O O . LEU A 1 280 ? -8.969 -9.406 16.953 1 98.19 280 LEU A O 1
ATOM 2046 N N . GLU A 1 281 ? -9.062 -7.742 18.469 1 97.75 281 GLU A N 1
ATOM 2047 C CA . GLU A 1 281 ? -8.172 -8.43 19.406 1 97.75 281 GLU A CA 1
ATOM 2048 C C . GLU A 1 281 ? -8.797 -9.734 19.891 1 97.75 281 GLU A C 1
ATOM 2050 O O . GLU A 1 281 ? -8.086 -10.727 20.094 1 97.75 281 GLU A O 1
ATOM 2055 N N . ALA A 1 282 ? -10.07 -9.727 20.047 1 97.5 282 ALA A N 1
ATOM 2056 C CA . ALA A 1 282 ? -10.781 -10.93 20.469 1 97.5 282 ALA A CA 1
ATOM 2057 C C . ALA A 1 282 ? -10.68 -12.031 19.422 1 97.5 282 ALA A C 1
ATOM 2059 O O . ALA A 1 282 ? -10.867 -13.211 19.734 1 97.5 282 ALA A O 1
ATOM 2060 N N . GLN A 1 283 ? -10.359 -11.68 18.25 1 96.81 283 GLN A N 1
ATOM 2061 C CA . GLN A 1 283 ? -10.258 -12.641 17.156 1 96.81 283 GLN A CA 1
ATOM 2062 C C . GLN A 1 283 ? -8.82 -13.117 16.984 1 96.81 283 GLN A C 1
ATOM 2064 O O . GLN A 1 283 ? -8.516 -13.859 16.047 1 96.81 283 GLN A O 1
ATOM 2069 N N . GLY A 1 284 ? -7.918 -12.57 17.797 1 97.69 284 GLY A N 1
ATOM 2070 C CA . GLY A 1 284 ? -6.547 -13.047 17.781 1 97.69 284 GLY A CA 1
ATOM 2071 C C . GLY A 1 284 ? -5.586 -12.078 17.125 1 97.69 284 GLY A C 1
ATOM 2072 O O . GLY A 1 284 ? -4.379 -12.336 17.062 1 97.69 284 GLY A O 1
ATOM 2073 N N . PHE A 1 285 ? -6.07 -11 16.578 1 98.56 285 PHE A N 1
ATOM 2074 C CA . PHE A 1 285 ? -5.203 -10.023 15.938 1 98.56 285 PHE A CA 1
ATOM 2075 C C . PHE A 1 285 ? -4.527 -9.133 16.969 1 98.56 285 PHE A C 1
ATOM 2077 O O . PHE A 1 285 ? -5.07 -8.922 18.062 1 98.56 285 PHE A O 1
ATOM 2084 N N . GLU A 1 286 ? -3.312 -8.719 16.641 1 98.62 286 GLU A N 1
ATOM 2085 C CA . GLU A 1 286 ? -2.705 -7.59 17.328 1 98.62 286 GLU A CA 1
ATOM 2086 C C . GLU A 1 286 ? -3.035 -6.27 16.641 1 98.62 286 GLU A C 1
ATOM 2088 O O . GLU A 1 286 ? -2.963 -6.172 15.414 1 98.62 286 GLU A O 1
ATOM 2093 N N . THR A 1 287 ? -3.457 -5.289 17.438 1 98.56 287 THR A N 1
ATOM 2094 C CA . THR A 1 287 ? -3.875 -4.023 16.844 1 98.56 287 THR A CA 1
ATOM 2095 C C . THR A 1 287 ? -3.113 -2.859 17.469 1 98.56 287 THR A C 1
ATOM 2097 O O . THR A 1 287 ? -2.658 -2.947 18.609 1 98.56 287 THR A O 1
ATOM 2100 N N . ARG A 1 288 ? -2.877 -1.872 16.688 1 98.5 288 ARG A N 1
ATOM 2101 C CA . ARG A 1 288 ? -2.26 -0.637 17.156 1 98.5 288 ARG A CA 1
ATOM 2102 C C . ARG A 1 288 ? -2.996 0.584 16.609 1 98.5 288 ARG A C 1
ATOM 2104 O O . ARG A 1 288 ? -3.342 0.632 15.43 1 98.5 288 ARG A O 1
ATOM 2111 N N . TRP A 1 289 ? -3.318 1.467 17.453 1 98.38 289 TRP A N 1
ATOM 2112 C CA . TRP A 1 289 ? -3.885 2.775 17.141 1 98.38 289 TRP A CA 1
ATOM 2113 C C . TRP A 1 289 ? -2.881 3.887 17.422 1 98.38 289 TRP A C 1
ATOM 2115 O O . TRP A 1 289 ? -2.322 3.957 18.531 1 98.38 289 TRP A O 1
ATOM 2125 N N . GLU A 1 290 ? -2.621 4.742 16.469 1 97.56 290 GLU A N 1
ATOM 2126 C CA . GLU A 1 290 ? -1.716 5.871 16.672 1 97.56 290 GLU A CA 1
ATOM 2127 C C . GLU A 1 290 ? -2.336 7.172 16.172 1 97.56 290 GLU A C 1
ATOM 2129 O O . GLU A 1 290 ? -2.609 7.316 14.977 1 97.56 290 GLU A O 1
ATOM 2134 N N . LEU A 1 291 ? -2.533 8.078 17.062 1 94.69 291 LEU A N 1
ATOM 2135 C CA . LEU A 1 291 ? -2.936 9.414 16.641 1 94.69 291 LEU A CA 1
ATOM 2136 C C . LEU A 1 291 ? -1.767 10.164 16.016 1 94.69 291 LEU A C 1
ATOM 2138 O O . LEU A 1 291 ? -0.733 10.367 16.656 1 94.69 291 LEU A O 1
ATOM 2142 N N . LEU A 1 292 ? -1.895 10.531 14.82 1 91.62 292 LEU A N 1
ATOM 2143 C CA . LEU A 1 292 ? -0.812 11.148 14.062 1 91.62 292 LEU A CA 1
ATOM 2144 C C . LEU A 1 292 ? -0.794 12.656 14.266 1 91.62 292 LEU A C 1
ATOM 2146 O O . LEU A 1 292 ? 0.276 13.266 14.367 1 91.62 292 LEU A O 1
ATOM 2150 N N . SER A 1 293 ? -1.893 13.328 14.281 1 89.69 293 SER A N 1
ATOM 2151 C CA . SER A 1 293 ? -2.049 14.766 14.453 1 89.69 293 SER A CA 1
ATOM 2152 C C . SER A 1 293 ? -3.455 15.117 14.93 1 89.69 293 SER A C 1
ATOM 2154 O O . SER A 1 293 ? -4.391 14.336 14.742 1 89.69 293 SER A O 1
ATOM 2156 N N . GLU A 1 294 ? -3.553 16.234 15.57 1 93.31 294 GLU A N 1
ATOM 2157 C CA . GLU A 1 294 ? -4.844 16.75 16.031 1 93.31 294 GLU A CA 1
ATOM 2158 C C . GLU A 1 294 ? -4.785 18.25 16.266 1 93.31 294 GLU A C 1
ATOM 2160 O O . GLU A 1 294 ? -3.822 18.766 16.844 1 93.31 294 GLU A O 1
ATOM 2165 N N . TYR A 1 295 ? -5.734 18.984 15.812 1 94.31 295 TYR A N 1
ATOM 2166 C CA . TYR A 1 295 ? -5.969 20.375 16.188 1 94.31 295 TYR A CA 1
ATOM 2167 C C . TYR A 1 295 ? -7.453 20.703 16.172 1 94.31 295 TYR A C 1
ATOM 2169 O O . TYR A 1 295 ? -8.211 20.156 15.367 1 94.31 295 TYR A O 1
ATOM 2177 N N . PRO A 1 296 ? -7.828 21.516 17.016 1 96.25 296 PRO A N 1
ATOM 2178 C CA . PRO A 1 296 ? -9.25 21.875 17.109 1 96.25 296 PRO A CA 1
ATOM 2179 C C . PRO A 1 296 ? -9.688 22.844 16.031 1 96.25 296 PRO A C 1
ATOM 2181 O O . PRO A 1 296 ? -8.844 23.422 15.336 1 96.25 296 PRO A O 1
ATOM 2184 N N . ALA A 1 297 ? -11.016 22.984 15.914 1 97.38 297 ALA A N 1
ATOM 2185 C CA . ALA A 1 297 ? -11.602 23.969 15.016 1 97.38 297 ALA A CA 1
ATOM 2186 C C . ALA A 1 297 ? -11.383 25.391 15.547 1 97.38 297 ALA A C 1
ATOM 2188 O O . ALA A 1 297 ? -11.055 25.578 16.719 1 97.38 297 ALA A O 1
ATOM 2189 N N . LEU A 1 298 ? -11.406 26.312 14.648 1 97.88 298 LEU A N 1
ATOM 2190 C CA . LEU A 1 298 ? -11.492 27.734 14.953 1 97.88 298 LEU A CA 1
ATOM 2191 C C . LEU A 1 298 ? -12.883 28.266 14.641 1 97.88 298 LEU A C 1
ATOM 2193 O O . LEU A 1 298 ? -13.461 27.953 13.602 1 97.88 298 LEU A O 1
ATOM 2197 N N . SER A 1 299 ? -13.406 29 15.547 1 97.62 299 SER A N 1
ATOM 2198 C CA . SER A 1 299 ? -14.688 29.672 15.344 1 97.62 299 SER A CA 1
ATOM 2199 C C . SER A 1 299 ? -14.766 30.969 16.125 1 97.62 299 SER A C 1
ATOM 2201 O O . SER A 1 299 ? -15.141 30.969 17.297 1 97.62 299 SER A O 1
ATOM 2203 N N . LEU A 1 300 ? -14.516 32.031 15.461 1 97.75 300 LEU A N 1
ATOM 2204 C CA . LEU A 1 300 ? -14.578 33.344 16.078 1 97.75 300 LEU A CA 1
ATOM 2205 C C . LEU A 1 300 ? -15.828 34.094 15.617 1 97.75 300 LEU A C 1
ATOM 2207 O O . LEU A 1 300 ? -16.094 34.188 14.422 1 97.75 300 LEU A O 1
ATOM 2211 N N . ALA A 1 301 ? -16.531 34.656 16.547 1 96 301 ALA A N 1
ATOM 2212 C CA . ALA A 1 301 ? -17.75 35.406 16.219 1 96 301 ALA A CA 1
ATOM 2213 C C . ALA A 1 301 ? -17.422 36.656 15.406 1 96 301 ALA A C 1
ATOM 2215 O O . ALA A 1 301 ? -16.438 37.344 15.664 1 96 301 ALA A O 1
ATOM 2216 N N . ALA A 1 302 ? -18.312 36.938 14.453 1 94.81 302 ALA A N 1
ATOM 2217 C CA . ALA A 1 302 ? -18.125 38.125 13.586 1 94.81 302 ALA A CA 1
ATOM 2218 C C . ALA A 1 302 ? -18.094 39.406 14.406 1 94.81 302 ALA A C 1
ATOM 2220 O O . ALA A 1 302 ? -17.406 40.344 14.047 1 94.81 302 ALA A O 1
ATOM 2221 N N . GLY A 1 303 ? -18.766 39.406 15.516 1 95.5 303 GLY A N 1
ATOM 2222 C CA . GLY A 1 303 ? -18.859 40.594 16.344 1 95.5 303 GLY A CA 1
ATOM 2223 C C . GLY A 1 303 ? -17.812 40.688 17.422 1 95.5 303 GLY A C 1
ATOM 2224 O O . GLY A 1 303 ? -17.828 41.594 18.266 1 95.5 303 GLY A O 1
ATOM 2225 N N . SER A 1 304 ? -16.906 39.75 17.422 1 96.81 304 SER A N 1
ATOM 2226 C CA . SER A 1 304 ? -15.867 39.781 18.438 1 96.81 304 SER A CA 1
ATOM 2227 C C . SER A 1 304 ? -14.977 41 18.312 1 96.81 304 SER A C 1
ATOM 2229 O O . SER A 1 304 ? -14.766 41.5 17.203 1 96.81 304 SER A O 1
ATOM 2231 N N . PRO A 1 305 ? -14.438 41.438 19.375 1 96.44 305 PRO A N 1
ATOM 2232 C CA . PRO A 1 305 ? -13.523 42.594 19.328 1 96.44 305 PRO A CA 1
ATOM 2233 C C . PRO A 1 305 ? -12.344 42.375 18.391 1 96.44 305 PRO A C 1
ATOM 2235 O O . PRO A 1 305 ? -11.953 43.281 17.656 1 96.44 305 PRO A O 1
ATOM 2238 N N . LEU A 1 306 ? -11.852 41.219 18.359 1 97.38 306 LEU A N 1
ATOM 2239 C CA . LEU A 1 306 ? -10.703 40.906 17.516 1 97.38 306 LEU A CA 1
ATOM 2240 C C . LEU A 1 306 ? -11.07 40.969 16.031 1 97.38 306 LEU A C 1
ATOM 2242 O O . LEU A 1 306 ? -10.32 41.5 15.227 1 97.38 306 LEU A O 1
ATOM 2246 N N . ALA A 1 307 ? -12.203 40.406 15.672 1 97.38 307 ALA A N 1
ATOM 2247 C CA . ALA A 1 307 ? -12.664 40.469 14.289 1 97.38 307 ALA A CA 1
ATOM 2248 C C . ALA A 1 307 ? -12.891 41.906 13.828 1 97.38 307 ALA A C 1
ATOM 2250 O O . ALA A 1 307 ? -12.516 42.25 12.711 1 97.38 307 ALA A O 1
ATOM 2251 N N . ILE A 1 308 ? -13.461 42.688 14.695 1 96.06 308 ILE A N 1
ATOM 2252 C CA . ILE A 1 308 ? -13.719 44.094 14.398 1 96.06 308 ILE A CA 1
ATOM 2253 C C . ILE A 1 308 ? -12.406 44.844 14.227 1 96.06 308 ILE A C 1
ATOM 2255 O O . ILE A 1 308 ? -12.234 45.594 13.258 1 96.06 308 ILE A O 1
ATOM 2259 N N . LEU A 1 309 ? -11.57 44.562 15.133 1 95.31 309 LEU A N 1
ATOM 2260 C CA . LEU A 1 309 ? -10.258 45.219 15.078 1 95.31 309 LEU A CA 1
ATOM 2261 C C . LEU A 1 309 ? -9.578 44.938 13.742 1 95.31 309 LEU A C 1
ATOM 2263 O O . LEU A 1 309 ? -9.055 45.844 13.109 1 95.31 309 LEU A O 1
ATOM 2267 N N . LEU A 1 310 ? -9.562 43.688 13.289 1 96.19 310 LEU A N 1
ATOM 2268 C CA . LEU A 1 310 ? -8.867 43.344 12.055 1 96.19 310 LEU A CA 1
ATOM 2269 C C . LEU A 1 310 ? -9.578 43.906 10.836 1 96.19 310 LEU A C 1
ATOM 2271 O O . LEU A 1 310 ? -8.938 44.281 9.852 1 96.19 310 LEU A O 1
ATOM 2275 N N . GLY A 1 311 ? -10.875 43.938 10.906 1 94.06 311 GLY A N 1
ATOM 2276 C CA . GLY A 1 311 ? -11.594 44.625 9.852 1 94.06 311 GLY A CA 1
ATOM 2277 C C . GLY A 1 311 ? -11.164 46.094 9.695 1 94.06 311 GLY A C 1
ATOM 2278 O O . GLY A 1 311 ? -10.984 46.562 8.57 1 94.06 311 GLY A O 1
ATOM 2279 N N . GLU A 1 312 ? -10.922 46.719 10.789 1 93.12 312 GLU A N 1
ATOM 2280 C CA . GLU A 1 312 ? -10.57 48.125 10.805 1 93.12 312 GLU A CA 1
ATOM 2281 C C . GLU A 1 312 ? -9.133 48.344 10.328 1 93.12 312 GLU A C 1
ATOM 2283 O O . GLU A 1 312 ? -8.875 49.219 9.516 1 93.12 312 GLU A O 1
ATOM 2288 N N . VAL A 1 313 ? -8.281 47.5 10.828 1 91.94 313 VAL A N 1
ATOM 2289 C CA . VAL A 1 313 ? -6.867 47.75 10.578 1 91.94 313 VAL A CA 1
ATOM 2290 C C . VAL A 1 313 ? -6.512 47.312 9.156 1 91.94 313 VAL A C 1
ATOM 2292 O O . VAL A 1 313 ? -5.574 47.844 8.555 1 91.94 313 VAL A O 1
ATOM 2295 N N . THR A 1 314 ? -7.289 46.344 8.555 1 92.69 314 THR A N 1
ATOM 2296 C CA . THR A 1 314 ? -6.984 45.875 7.211 1 92.69 314 THR A CA 1
ATOM 2297 C C . THR A 1 314 ? -7.875 46.562 6.176 1 92.69 314 THR A C 1
ATOM 2299 O O . THR A 1 314 ? -7.574 46.562 4.98 1 92.69 314 THR A O 1
ATOM 2302 N N . GLY A 1 315 ? -9 47.062 6.617 1 91.69 315 GLY A N 1
ATOM 2303 C CA . GLY A 1 315 ? -9.977 47.656 5.723 1 91.69 315 GLY A CA 1
ATOM 2304 C C . GLY A 1 315 ? -10.805 46.656 4.961 1 91.69 315 GLY A C 1
ATOM 2305 O O . GLY A 1 315 ? -11.445 46.969 3.967 1 91.69 315 GLY A O 1
ATOM 2306 N N . GLN A 1 316 ? -10.719 45.406 5.359 1 93.56 316 GLN A N 1
ATOM 2307 C CA . GLN A 1 316 ? -11.422 44.312 4.688 1 93.56 316 GLN A CA 1
ATOM 2308 C C . GLN A 1 316 ? -12.312 43.562 5.664 1 93.56 316 GLN A C 1
ATOM 2310 O O . GLN A 1 316 ? -11.93 43.312 6.812 1 93.56 316 GLN A O 1
ATOM 2315 N N . GLU A 1 317 ? -13.5 43.25 5.195 1 93.94 317 GLU A N 1
ATOM 2316 C CA . GLU A 1 317 ? -14.367 42.375 6.004 1 93.94 317 GLU A CA 1
ATOM 2317 C C . GLU A 1 317 ? -13.773 41 6.156 1 93.94 317 GLU A C 1
ATOM 2319 O O . GLU A 1 317 ? -13.398 40.344 5.164 1 93.94 317 GLU A O 1
ATOM 2324 N N . PRO A 1 318 ? -13.742 40.5 7.344 1 95.88 318 PRO A N 1
ATOM 2325 C CA . PRO A 1 318 ? -13.211 39.156 7.543 1 95.88 318 PRO A CA 1
ATOM 2326 C C . PRO A 1 318 ? -14.016 38.094 6.812 1 95.88 318 PRO A C 1
ATOM 2328 O O . PRO A 1 318 ? -15.242 38.219 6.68 1 95.88 318 PRO A O 1
ATOM 2331 N N . LEU A 1 319 ? -13.328 37.094 6.34 1 95.19 319 LEU A N 1
ATOM 2332 C CA . LEU A 1 319 ? -13.977 35.906 5.754 1 95.19 319 LEU A CA 1
ATOM 2333 C C . LEU A 1 319 ? -14.516 35 6.844 1 95.19 319 LEU A C 1
ATOM 2335 O O . LEU A 1 319 ? -13.922 34.875 7.918 1 95.19 319 LEU A O 1
ATOM 2339 N N . ALA A 1 320 ? -15.539 34.312 6.555 1 94.62 320 ALA A N 1
ATOM 2340 C CA . ALA A 1 320 ? -16.203 33.469 7.539 1 94.62 320 ALA A CA 1
ATOM 2341 C C . ALA A 1 320 ? -15.375 32.219 7.836 1 94.62 320 ALA A C 1
ATOM 2343 O O . ALA A 1 320 ? -15.203 31.844 9 1 94.62 320 ALA A O 1
ATOM 2344 N N . ALA A 1 321 ? -14.953 31.609 6.73 1 94.25 321 ALA A N 1
ATOM 2345 C CA . ALA A 1 321 ? -14.281 30.344 6.973 1 94.25 321 ALA A CA 1
ATOM 2346 C C . ALA A 1 321 ? -13.359 29.969 5.809 1 94.25 321 ALA A C 1
ATOM 2348 O O . ALA A 1 321 ? -13.477 30.547 4.719 1 94.25 321 ALA A O 1
ATOM 2349 N N . VAL A 1 322 ? -12.438 29.031 6.148 1 90.38 322 VAL A N 1
ATOM 2350 C CA . VAL A 1 322 ? -11.609 28.391 5.133 1 90.38 322 VAL A CA 1
ATOM 2351 C C . VAL A 1 322 ? -11.562 26.891 5.375 1 90.38 322 VAL A C 1
ATOM 2353 O O . VAL A 1 322 ? -11.938 26.422 6.449 1 90.38 322 VAL A O 1
ATOM 2356 N N . SER A 1 323 ? -10.992 26.203 4.402 1 84.31 323 SER A N 1
ATOM 2357 C CA . SER A 1 323 ? -10.992 24.75 4.461 1 84.31 323 SER A CA 1
ATOM 2358 C C . SER A 1 323 ? -9.711 24.219 5.094 1 84.31 323 SER A C 1
ATOM 2360 O O . SER A 1 323 ? -9.68 23.078 5.57 1 84.31 323 SER A O 1
ATOM 2362 N N . TYR A 1 324 ? -8.68 25.016 5.07 1 85.25 324 TYR A N 1
ATOM 2363 C CA . TYR A 1 324 ? -7.434 24.547 5.668 1 85.25 324 TYR A CA 1
ATOM 2364 C C . TYR A 1 324 ? -7.391 24.875 7.156 1 85.25 324 TYR A C 1
ATOM 2366 O O . TYR A 1 324 ? -8.078 25.781 7.625 1 85.25 324 TYR A O 1
ATOM 2374 N N . GLY A 1 325 ? -6.574 24.094 7.871 1 90.25 325 GLY A N 1
ATOM 2375 C CA . GLY A 1 325 ? -6.438 24.281 9.305 1 90.25 325 GLY A CA 1
ATOM 2376 C C . GLY A 1 325 ? -5.156 25 9.688 1 90.25 325 GLY A C 1
ATOM 2377 O O . GLY A 1 325 ? -4.207 25.047 8.898 1 90.25 325 GLY A O 1
ATOM 2378 N N . THR A 1 326 ? -5.211 25.578 10.836 1 94.12 326 THR A N 1
ATOM 2379 C CA . THR A 1 326 ? -4.062 26.297 11.367 1 94.12 326 THR A CA 1
ATOM 2380 C C . THR A 1 326 ? -3.959 26.125 12.883 1 94.12 326 THR A C 1
ATOM 2382 O O . THR A 1 326 ? -4.746 25.375 13.477 1 94.12 326 THR A O 1
ATOM 2385 N N . GLU A 1 327 ? -2.959 26.844 13.422 1 96.38 327 GLU A N 1
ATOM 2386 C CA . GLU A 1 327 ? -2.742 26.781 14.859 1 96.38 327 GLU A CA 1
ATOM 2387 C C . GLU A 1 327 ? -3.758 27.641 15.609 1 96.38 327 GLU A C 1
ATOM 2389 O O . GLU A 1 327 ? -3.822 27.609 16.844 1 96.38 327 GLU A O 1
ATOM 2394 N N . ALA A 1 328 ? -4.582 28.375 14.914 1 97.81 328 ALA A N 1
ATOM 2395 C CA . ALA A 1 328 ? -5.539 29.297 15.523 1 97.81 328 ALA A CA 1
ATOM 2396 C C . ALA A 1 328 ? -6.48 28.547 16.469 1 97.81 328 ALA A C 1
ATOM 2398 O O . ALA A 1 328 ? -6.797 29.047 17.562 1 97.81 328 ALA A O 1
ATOM 2399 N N . GLY A 1 329 ? -6.871 27.406 16.031 1 97.19 329 GLY A N 1
ATOM 2400 C CA . GLY A 1 329 ? -7.766 26.625 16.875 1 97.19 329 GLY A CA 1
ATOM 2401 C C . GLY A 1 329 ? -7.168 26.266 18.219 1 97.19 329 GLY A C 1
ATOM 2402 O O . GLY A 1 329 ? -7.883 26.172 19.219 1 97.19 329 GLY A O 1
ATOM 2403 N N . LEU A 1 330 ? -5.898 26.062 18.266 1 97.25 330 LEU A N 1
ATOM 2404 C CA . LEU A 1 330 ? -5.215 25.703 19.5 1 97.25 330 LEU A CA 1
ATOM 2405 C C . LEU A 1 330 ? -5.164 26.875 20.469 1 97.25 330 LEU A C 1
ATOM 2407 O O . LEU A 1 330 ? -5.363 26.719 21.672 1 97.25 330 LEU A O 1
ATOM 2411 N N . TYR A 1 331 ? -4.918 28.078 19.938 1 98 331 TYR A N 1
ATOM 2412 C CA . TYR A 1 331 ? -4.953 29.281 20.766 1 98 331 TYR A CA 1
ATOM 2413 C C . TYR A 1 331 ? -6.355 29.531 21.312 1 98 331 TYR A C 1
ATOM 2415 O O . TYR A 1 331 ? -6.527 29.859 22.484 1 98 331 TYR A O 1
ATOM 2423 N N . GLN A 1 332 ? -7.297 29.391 20.438 1 97.44 332 GLN A N 1
ATOM 2424 C CA . GLN A 1 332 ? -8.68 29.578 20.875 1 97.44 332 GLN A CA 1
ATOM 2425 C C . GLN A 1 332 ? -9.062 28.562 21.953 1 97.44 332 GLN A C 1
ATOM 2427 O O . GLN A 1 332 ? -9.719 28.922 22.938 1 97.44 332 GLN A O 1
ATOM 2432 N N . ALA A 1 333 ? -8.703 27.359 21.75 1 95.75 333 ALA A N 1
ATOM 2433 C CA . ALA A 1 333 ? -8.984 26.312 22.734 1 95.75 333 ALA A CA 1
ATOM 2434 C C . ALA A 1 333 ? -8.328 26.641 24.078 1 95.75 333 ALA A C 1
ATOM 2436 O O . ALA A 1 333 ? -8.812 26.203 25.125 1 95.75 333 ALA A O 1
ATOM 2437 N N . ALA A 1 334 ? -7.262 27.391 24.062 1 95.81 334 ALA A N 1
ATOM 2438 C CA . ALA A 1 334 ? -6.551 27.781 25.266 1 95.81 334 ALA A CA 1
ATOM 2439 C C . ALA A 1 334 ? -7.184 29.016 25.906 1 95.81 334 ALA A C 1
ATOM 2441 O O . ALA A 1 334 ? -6.684 29.531 26.906 1 95.81 334 ALA A O 1
ATOM 2442 N N . GLY A 1 335 ? -8.25 29.5 25.297 1 95.69 335 GLY A N 1
ATOM 2443 C CA . GLY A 1 335 ? -9.023 30.562 25.922 1 95.69 335 GLY A CA 1
ATOM 2444 C C . GLY A 1 335 ? -8.758 31.922 25.328 1 95.69 335 GLY A C 1
ATOM 2445 O O . GLY A 1 335 ? -9.203 32.938 25.859 1 95.69 335 GLY A O 1
ATOM 2446 N N . MET A 1 336 ? -8.062 31.984 24.25 1 97.12 336 MET A N 1
ATOM 2447 C CA . MET A 1 336 ? -7.781 33.25 23.578 1 97.12 336 MET A CA 1
ATOM 2448 C C . MET A 1 336 ? -8.594 33.406 22.297 1 97.12 336 MET A C 1
ATOM 2450 O O . MET A 1 336 ? -8.758 32.406 21.562 1 97.12 336 MET A O 1
ATOM 2454 N N . ASP A 1 337 ? -9.125 34.594 22.047 1 98 337 ASP A N 1
ATOM 2455 C CA . ASP A 1 337 ? -9.641 34.844 20.703 1 98 337 ASP A CA 1
ATOM 2456 C C . ASP A 1 337 ? -8.539 34.688 19.672 1 98 337 ASP A C 1
ATOM 2458 O O . ASP A 1 337 ? -7.402 35.125 19.906 1 98 337 ASP A O 1
ATOM 2462 N N . ALA A 1 338 ? -8.883 34.031 18.609 1 98.5 338 ALA A N 1
ATOM 2463 C CA . ALA A 1 338 ? -7.879 33.844 17.562 1 98.5 338 ALA A CA 1
ATOM 2464 C C . ALA A 1 338 ? -8.461 34.156 16.188 1 98.5 338 ALA A C 1
ATOM 2466 O O . ALA A 1 338 ? -9.672 34 15.977 1 98.5 338 ALA A O 1
ATOM 2467 N N . ILE A 1 339 ? -7.664 34.594 15.305 1 98.56 339 ILE A N 1
ATOM 2468 C CA . ILE A 1 339 ? -8.055 34.938 13.945 1 98.56 339 ILE A CA 1
ATOM 2469 C C . ILE A 1 339 ? -6.863 34.75 13.008 1 98.56 339 ILE A C 1
ATOM 2471 O O . ILE A 1 339 ? -5.711 34.875 13.43 1 98.56 339 ILE A O 1
ATOM 2475 N N . ILE A 1 340 ? -7.156 34.344 11.781 1 98.44 340 ILE A N 1
ATOM 2476 C CA . ILE A 1 340 ? -6.105 34.188 10.781 1 98.44 340 ILE A CA 1
ATOM 2477 C C . ILE A 1 340 ? -5.984 35.469 9.953 1 98.44 340 ILE A C 1
ATOM 2479 O O . ILE A 1 340 ? -6.988 36 9.492 1 98.44 340 ILE A O 1
ATOM 2483 N N . CYS A 1 341 ? -4.797 35.938 9.82 1 98.62 341 CYS A N 1
ATOM 2484 C CA . CYS A 1 341 ? -4.562 37.125 8.969 1 98.62 341 CYS A CA 1
ATOM 2485 C C . CYS A 1 341 ? -3.076 37.281 8.688 1 98.62 341 CYS A C 1
ATOM 2487 O O . CYS A 1 341 ? -2.311 37.656 9.57 1 98.62 341 CYS A O 1
ATOM 2489 N N . GLY A 1 342 ? -2.695 37.031 7.523 1 98.12 342 GLY A N 1
ATOM 2490 C CA . GLY A 1 342 ? -1.298 37.188 7.152 1 98.12 342 GLY A CA 1
ATOM 2491 C C . GLY A 1 342 ? -1.103 37.5 5.68 1 98.12 342 GLY A C 1
ATOM 2492 O O . GLY A 1 342 ? -2.053 37.438 4.895 1 98.12 342 GLY A O 1
ATOM 2493 N N . PRO A 1 343 ? 0.079 37.906 5.289 1 98.19 343 PRO A N 1
ATOM 2494 C CA . PRO A 1 343 ? 0.381 38.188 3.887 1 98.19 343 PRO A CA 1
ATOM 2495 C C . PRO A 1 343 ? 0.523 36.938 3.027 1 98.19 343 PRO A C 1
ATOM 2497 O O . PRO A 1 343 ? 0.678 35.844 3.557 1 98.19 343 PRO A O 1
ATOM 2500 N N . GLY A 1 344 ? 0.439 37.188 1.753 1 97 344 GLY A N 1
ATOM 2501 C CA . GLY A 1 344 ? 0.569 36.062 0.833 1 97 344 GLY A CA 1
ATOM 2502 C C . GLY A 1 344 ? -0.749 35.375 0.543 1 97 344 GLY A C 1
ATOM 2503 O O . GLY A 1 344 ? -1.808 35.844 0.973 1 97 344 GLY A O 1
ATOM 2504 N N . ASP A 1 345 ? -0.636 34.344 -0.257 1 95.69 345 ASP A N 1
ATOM 2505 C CA . ASP A 1 345 ? -1.794 33.562 -0.713 1 95.69 345 ASP A CA 1
ATOM 2506 C C . ASP A 1 345 ? -1.58 32.062 -0.508 1 95.69 345 ASP A C 1
ATOM 2508 O O . ASP A 1 345 ? -0.538 31.531 -0.883 1 95.69 345 ASP A O 1
ATOM 2512 N N . ILE A 1 346 ? -2.619 31.453 0.082 1 91.81 346 ILE A N 1
ATOM 2513 C CA . ILE A 1 346 ? -2.525 30.031 0.427 1 91.81 346 ILE A CA 1
ATOM 2514 C C . ILE A 1 346 ? -2.371 29.203 -0.844 1 91.81 346 ILE A C 1
ATOM 2516 O O . ILE A 1 346 ? -1.799 28.109 -0.813 1 91.81 346 ILE A O 1
ATOM 2520 N N . ALA A 1 347 ? -2.816 29.688 -1.982 1 90.25 347 ALA A N 1
ATOM 2521 C CA . ALA A 1 347 ? -2.744 28.969 -3.252 1 90.25 347 ALA A CA 1
ATOM 2522 C C . ALA A 1 347 ? -1.299 28.828 -3.721 1 90.25 347 ALA A C 1
ATOM 2524 O O . ALA A 1 347 ? -1.001 28.016 -4.594 1 90.25 347 ALA A O 1
ATOM 2525 N N . ARG A 1 348 ? -0.362 29.547 -3.094 1 93.56 348 ARG A N 1
ATOM 2526 C CA . ARG A 1 348 ? 1.043 29.562 -3.492 1 93.56 348 ARG A CA 1
ATOM 2527 C C . ARG A 1 348 ? 1.868 28.625 -2.611 1 93.56 348 ARG A C 1
ATOM 2529 O O . ARG A 1 348 ? 3.041 28.375 -2.895 1 93.56 348 ARG A O 1
ATOM 2536 N N . ALA A 1 349 ? 1.261 28.109 -1.605 1 90.06 349 ALA A N 1
ATOM 2537 C CA . ALA A 1 349 ? 1.969 27.328 -0.599 1 90.06 349 ALA A CA 1
ATOM 2538 C C . ALA A 1 349 ? 2.17 25.891 -1.068 1 90.06 349 ALA A C 1
ATOM 2540 O O . ALA A 1 349 ? 1.417 25.391 -1.909 1 90.06 349 ALA A O 1
ATOM 2541 N N . HIS A 1 350 ? 3.217 25.234 -0.656 1 88.19 350 HIS A N 1
ATOM 2542 C CA . HIS A 1 350 ? 3.453 23.797 -0.813 1 88.19 350 HIS A CA 1
ATOM 2543 C C . HIS A 1 350 ? 3.66 23.438 -2.279 1 88.19 350 HIS A C 1
ATOM 2545 O O . HIS A 1 350 ? 3.227 22.359 -2.723 1 88.19 350 HIS A O 1
ATOM 2551 N N . LYS A 1 351 ? 4.145 24.328 -3.104 1 86.25 351 LYS A N 1
ATOM 2552 C CA . LYS A 1 351 ? 4.473 24.078 -4.504 1 86.25 351 LYS A CA 1
ATOM 2553 C C . LYS A 1 351 ? 5.793 24.75 -4.883 1 86.25 351 LYS A C 1
ATOM 2555 O O . LYS A 1 351 ? 6.258 25.656 -4.188 1 86.25 351 LYS A O 1
ATOM 2560 N N . PRO A 1 352 ? 6.316 24.188 -5.938 1 93.06 352 PRO A N 1
ATOM 2561 C CA . PRO A 1 352 ? 7.527 24.875 -6.395 1 93.06 352 PRO A CA 1
ATOM 2562 C C . PRO A 1 352 ? 7.266 26.328 -6.773 1 93.06 352 PRO A C 1
ATOM 2564 O O . PRO A 1 352 ? 6.156 26.688 -7.188 1 93.06 352 PRO A O 1
ATOM 2567 N N . ASP A 1 353 ? 8.227 27.078 -6.516 1 96.25 353 ASP A N 1
ATOM 2568 C CA . ASP A 1 353 ? 8.227 28.5 -6.859 1 96.25 353 ASP A CA 1
ATOM 2569 C C . ASP A 1 353 ? 7.18 29.25 -6.039 1 96.25 353 ASP A C 1
ATOM 2571 O O . ASP A 1 353 ? 6.422 30.062 -6.582 1 96.25 353 ASP A O 1
ATOM 2575 N N . GLU A 1 354 ? 7.109 28.828 -4.836 1 96.62 354 GLU A N 1
ATOM 2576 C CA . GLU A 1 354 ? 6.387 29.641 -3.869 1 96.62 354 GLU A CA 1
ATOM 2577 C C . GLU A 1 354 ? 6.914 31.078 -3.861 1 96.62 354 GLU A C 1
ATOM 2579 O O . GLU A 1 354 ? 8.117 31.297 -3.98 1 96.62 354 GLU A O 1
ATOM 2584 N N . TYR A 1 355 ? 5.961 32.062 -3.744 1 98.25 355 TYR A N 1
ATOM 2585 C CA . TYR A 1 355 ? 6.438 33.438 -3.775 1 98.25 355 TYR A CA 1
ATOM 2586 C C . TYR A 1 355 ? 5.531 34.344 -2.951 1 98.25 355 TYR A C 1
ATOM 2588 O O . TYR A 1 355 ? 4.453 33.906 -2.518 1 98.25 355 TYR A O 1
ATOM 2596 N N . ILE A 1 356 ? 5.957 35.5 -2.664 1 98.5 356 ILE A N 1
ATOM 2597 C CA . ILE A 1 356 ? 5.223 36.594 -2.047 1 98.5 356 ILE A CA 1
ATOM 2598 C C . ILE A 1 356 ? 5.617 37.906 -2.703 1 98.5 356 ILE A C 1
ATOM 2600 O O . ILE A 1 356 ? 6.715 38.031 -3.254 1 98.5 356 ILE A O 1
ATOM 2604 N N . GLU A 1 357 ? 4.762 38.812 -2.709 1 98.38 357 GLU A N 1
ATOM 2605 C CA . GLU A 1 357 ? 5.066 40.125 -3.309 1 98.38 357 GLU A CA 1
ATOM 2606 C C . GLU A 1 357 ? 5.512 41.125 -2.25 1 98.38 357 GLU A C 1
ATOM 2608 O O . GLU A 1 357 ? 4.977 41.156 -1.14 1 98.38 357 GLU A O 1
ATOM 2613 N N . PRO A 1 358 ? 6.441 42.031 -2.613 1 98.25 358 PRO A N 1
ATOM 2614 C CA . PRO A 1 358 ? 6.898 43.031 -1.657 1 98.25 358 PRO A CA 1
ATOM 2615 C C . PRO A 1 358 ? 5.758 43.875 -1.111 1 98.25 358 PRO A C 1
ATOM 2617 O O . PRO A 1 358 ? 5.773 44.281 0.06 1 98.25 358 PRO A O 1
ATOM 2620 N N . THR A 1 359 ? 4.809 44.125 -1.904 1 97.88 359 THR A N 1
ATOM 2621 C CA . THR A 1 359 ? 3.693 44.938 -1.479 1 97.88 359 THR A CA 1
ATOM 2622 C C . THR A 1 359 ? 2.873 44.25 -0.4 1 97.88 359 THR A C 1
ATOM 2624 O O . THR A 1 359 ? 2.314 44.906 0.484 1 97.88 359 THR A O 1
ATOM 2627 N N . GLU A 1 360 ? 2.775 42.969 -0.513 1 98.12 360 GLU A N 1
ATOM 2628 C CA . GLU A 1 360 ? 2.074 42.188 0.504 1 98.12 360 GLU A CA 1
ATOM 2629 C C . GLU A 1 360 ? 2.797 42.25 1.846 1 98.12 360 GLU A C 1
ATOM 2631 O O . GLU A 1 360 ? 2.16 42.344 2.896 1 98.12 360 GLU A O 1
ATOM 2636 N N . LEU A 1 361 ? 4.125 42.219 1.794 1 98.5 361 LEU A N 1
ATOM 2637 C CA . LEU A 1 361 ? 4.934 42.344 3.002 1 98.5 361 LEU A CA 1
ATOM 2638 C C . LEU A 1 361 ? 4.77 43.719 3.629 1 98.5 361 LEU A C 1
ATOM 2640 O O . LEU A 1 361 ? 4.562 43.844 4.84 1 98.5 361 LEU A O 1
ATOM 2644 N N . ALA A 1 362 ? 4.836 44.688 2.797 1 97.75 362 ALA A N 1
ATOM 2645 C CA . ALA A 1 362 ? 4.719 46.062 3.281 1 97.75 362 ALA A CA 1
ATOM 2646 C C . ALA A 1 362 ? 3.357 46.281 3.934 1 97.75 362 ALA A C 1
ATOM 2648 O O . ALA A 1 362 ? 3.266 46.938 4.973 1 97.75 362 ALA A O 1
ATOM 2649 N N . ALA A 1 363 ? 2.391 45.781 3.285 1 97.81 363 ALA A N 1
ATOM 2650 C CA . ALA A 1 363 ? 1.041 45.938 3.824 1 97.81 363 ALA A CA 1
ATOM 2651 C C . ALA A 1 363 ? 0.918 45.281 5.188 1 97.81 363 ALA A C 1
ATOM 2653 O O . ALA A 1 363 ? 0.272 45.812 6.094 1 97.81 363 ALA A O 1
ATOM 2654 N N . CYS A 1 364 ? 1.471 44.125 5.289 1 98.38 364 CYS A N 1
ATOM 2655 C CA . CYS A 1 364 ? 1.415 43.406 6.551 1 98.38 364 CYS A CA 1
ATOM 2656 C C . CYS A 1 364 ? 2.172 44.156 7.645 1 98.38 364 CYS A C 1
ATOM 2658 O O . CYS A 1 364 ? 1.679 44.281 8.766 1 98.38 364 CYS A O 1
ATOM 2660 N N . ARG A 1 365 ? 3.363 44.594 7.336 1 97.88 365 ARG A N 1
ATOM 2661 C CA . ARG A 1 365 ? 4.121 45.375 8.305 1 97.88 365 ARG A CA 1
ATOM 2662 C C . ARG A 1 365 ? 3.324 46.594 8.773 1 97.88 365 ARG A C 1
ATOM 2664 O O . ARG A 1 365 ? 3.266 46.906 9.969 1 97.88 365 ARG A O 1
ATOM 2671 N N . THR A 1 366 ? 2.73 47.25 7.852 1 96.75 366 THR A N 1
ATOM 2672 C CA . THR A 1 366 ? 1.919 48.438 8.164 1 96.75 366 THR A CA 1
ATOM 2673 C C . THR A 1 366 ? 0.759 48.062 9.078 1 96.75 366 THR A C 1
ATOM 2675 O O . THR A 1 366 ? 0.452 48.781 10.023 1 96.75 366 THR A O 1
ATOM 2678 N N . MET A 1 367 ? 0.142 47 8.758 1 97.38 367 MET A N 1
ATOM 2679 C CA . MET A 1 367 ? -0.95 46.5 9.602 1 97.38 367 MET A CA 1
ATOM 2680 C C . MET A 1 367 ? -0.48 46.281 11.039 1 97.38 367 MET A C 1
ATOM 2682 O O . MET A 1 367 ? -1.16 46.688 11.977 1 97.38 367 MET A O 1
ATOM 2686 N N . ILE A 1 368 ? 0.661 45.719 11.203 1 98.06 368 ILE A N 1
ATOM 2687 C CA . ILE A 1 368 ? 1.2 45.406 12.523 1 98.06 368 ILE A CA 1
ATOM 2688 C C . ILE A 1 368 ? 1.529 46.719 13.25 1 98.06 368 ILE A C 1
ATOM 2690 O O . ILE A 1 368 ? 1.231 46.875 14.438 1 98.06 368 ILE A O 1
ATOM 2694 N N . GLU A 1 369 ? 2.1 47.625 12.555 1 96.62 369 GLU A N 1
ATOM 2695 C CA . GLU A 1 369 ? 2.41 48.938 13.148 1 96.62 369 GLU A CA 1
ATOM 2696 C C . GLU A 1 369 ? 1.138 49.656 13.547 1 96.62 369 GLU A C 1
ATOM 2698 O O . GLU A 1 369 ? 1.09 50.312 14.602 1 96.62 369 GLU A O 1
ATOM 2703 N N . ASN A 1 370 ? 0.177 49.594 12.672 1 95.62 370 ASN A N 1
ATOM 2704 C CA . ASN A 1 370 ? -1.104 50.188 13 1 95.62 370 ASN A CA 1
ATOM 2705 C C . ASN A 1 370 ? -1.739 49.562 14.227 1 95.62 370 ASN A C 1
ATOM 2707 O O . ASN A 1 370 ? -2.379 50.219 15.031 1 95.62 370 ASN A O 1
ATOM 2711 N N . LEU A 1 371 ? -1.602 48.312 14.32 1 96.44 371 LEU A N 1
ATOM 2712 C CA . LEU A 1 371 ? -2.041 47.625 15.523 1 96.44 371 LEU A CA 1
ATOM 2713 C C . LEU A 1 371 ? -1.346 48.156 16.766 1 96.44 371 LEU A C 1
ATOM 2715 O O . LEU A 1 371 ? -1.988 48.406 17.781 1 96.44 371 LEU A O 1
ATOM 2719 N N . GLY A 1 372 ? -0.083 48.375 16.672 1 96.25 372 GLY A N 1
ATOM 2720 C CA . GLY A 1 372 ? 0.665 48.969 17.766 1 96.25 372 GLY A CA 1
ATOM 2721 C C . GLY A 1 372 ? 0.111 50.312 18.172 1 96.25 372 GLY A C 1
ATOM 2722 O O . GLY A 1 372 ? -0.01 50.625 19.375 1 96.25 372 GLY A O 1
ATOM 2723 N N . LYS A 1 373 ? -0.246 51.094 17.188 1 95.75 373 LYS A N 1
ATOM 2724 C CA . LYS A 1 373 ? -0.797 52.406 17.484 1 95.75 373 LYS A CA 1
ATOM 2725 C C . LYS A 1 373 ? -2.088 52.281 18.281 1 95.75 373 LYS A C 1
ATOM 2727 O O . LYS A 1 373 ? -2.336 53.094 19.188 1 95.75 373 LYS A O 1
ATOM 2732 N N . ARG A 1 374 ? -2.801 51.312 17.953 1 94.62 374 ARG A N 1
ATOM 2733 C CA . ARG A 1 374 ? -4.062 51.094 18.656 1 94.62 374 ARG A CA 1
ATOM 2734 C C . ARG A 1 374 ? -3.82 50.656 20.094 1 94.62 374 ARG A C 1
ATOM 2736 O O . ARG A 1 374 ? -4.68 50.812 20.953 1 94.62 374 ARG A O 1
ATOM 2743 N N . LEU A 1 375 ? -2.736 50.062 20.344 1 95.94 375 LEU A N 1
ATOM 2744 C CA . LEU A 1 375 ? -2.432 49.5 21.656 1 95.94 375 LEU A CA 1
ATOM 2745 C C . LEU A 1 375 ? -1.76 50.531 22.547 1 95.94 375 LEU A C 1
ATOM 2747 O O . LEU A 1 375 ? -1.428 50.25 23.703 1 95.94 375 LEU A O 1
ATOM 2751 N N . CYS A 1 376 ? -1.493 51.719 22.094 1 94.19 376 CYS A N 1
ATOM 2752 C CA . CYS A 1 376 ? -0.949 52.812 22.875 1 94.19 376 CYS A CA 1
ATOM 2753 C C . CYS A 1 376 ? -2.043 53.5 23.688 1 94.19 376 CYS A C 1
ATOM 2755 O O . CYS A 1 376 ? -1.755 54.25 24.625 1 94.19 376 CYS A O 1
ATOM 2757 N N . ALA A 1 377 ? -3.295 53.344 23.359 1 79.5 377 ALA A N 1
ATOM 2758 C CA . ALA A 1 377 ? -4.391 54.094 23.969 1 79.5 377 ALA A CA 1
ATOM 2759 C C . ALA A 1 377 ? -4.984 53.312 25.141 1 79.5 377 ALA A C 1
ATOM 2761 O O . ALA A 1 377 ? -4.938 52.094 25.172 1 79.5 377 ALA A O 1
ATOM 2762 N N . MET B 1 1 ? 26.562 -37.844 -31.531 1 58.91 1 MET B N 1
ATOM 2763 C CA . MET B 1 1 ? 26.609 -36.938 -30.375 1 58.91 1 MET B CA 1
ATOM 2764 C C . MET B 1 1 ? 26.938 -37.719 -29.094 1 58.91 1 MET B 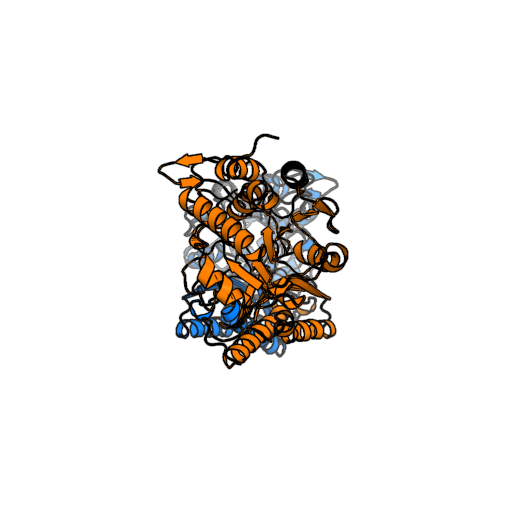C 1
ATOM 2766 O O . MET B 1 1 ? 26.562 -38.875 -28.969 1 58.91 1 MET B O 1
ATOM 2770 N N . ASP B 1 2 ? 27.828 -37.25 -28.234 1 76.06 2 ASP B N 1
ATOM 2771 C CA . ASP B 1 2 ? 28.234 -37.938 -27 1 76.06 2 ASP B CA 1
ATOM 2772 C C . ASP B 1 2 ? 27.094 -37.969 -25.984 1 76.06 2 ASP B C 1
ATOM 2774 O O . ASP B 1 2 ? 26.469 -36.938 -25.703 1 76.06 2 ASP B O 1
ATOM 2778 N N . VAL B 1 3 ? 26.594 -39.188 -25.734 1 90.62 3 VAL B N 1
ATOM 2779 C CA . VAL B 1 3 ? 25.547 -39.406 -24.734 1 90.62 3 VAL B CA 1
ATOM 2780 C C . VAL B 1 3 ? 25.969 -38.844 -23.391 1 90.62 3 VAL B C 1
ATOM 2782 O O . VAL B 1 3 ? 27.094 -39.094 -22.938 1 90.62 3 VAL B O 1
ATOM 2785 N N . MET B 1 4 ? 25.094 -37.969 -22.844 1 96.25 4 MET B N 1
ATOM 2786 C CA . MET B 1 4 ? 25.406 -37.312 -21.594 1 96.25 4 MET B CA 1
ATOM 2787 C C . MET B 1 4 ? 24.625 -37.938 -20.438 1 96.25 4 MET B C 1
ATOM 2789 O O . MET B 1 4 ? 23.547 -38.5 -20.641 1 96.25 4 MET B O 1
ATOM 2793 N N . THR B 1 5 ? 25.25 -37.906 -19.281 1 97.12 5 THR B N 1
ATOM 2794 C CA . THR B 1 5 ? 24.562 -38.312 -18.062 1 97.12 5 THR B CA 1
ATOM 2795 C C . THR B 1 5 ? 23.562 -37.281 -17.609 1 97.12 5 THR B C 1
ATOM 2797 O O . THR B 1 5 ? 23.578 -36.125 -18.094 1 97.12 5 THR B O 1
ATOM 2800 N N . GLU B 1 6 ? 22.656 -37.688 -16.781 1 97.75 6 GLU B N 1
ATOM 2801 C CA . GLU B 1 6 ? 21.703 -36.75 -16.234 1 97.75 6 GLU B CA 1
ATOM 2802 C C . GLU B 1 6 ? 22.406 -35.625 -15.484 1 97.75 6 GLU B C 1
ATOM 2804 O O . GLU B 1 6 ? 21.953 -34.469 -15.5 1 97.75 6 GLU B O 1
ATOM 2809 N N . LEU B 1 7 ? 23.562 -35.844 -14.844 1 97.69 7 LEU B N 1
ATOM 2810 C CA . LEU B 1 7 ? 24.312 -34.812 -14.133 1 97.69 7 LEU B CA 1
ATOM 2811 C C . LEU B 1 7 ? 24.891 -33.812 -15.102 1 97.69 7 LEU B C 1
ATOM 2813 O O . LEU B 1 7 ? 24.844 -32.594 -14.844 1 97.69 7 LEU B O 1
ATOM 2817 N N . GLU B 1 8 ? 25.453 -34.281 -16.125 1 98.06 8 GLU B N 1
ATOM 2818 C CA . GLU B 1 8 ? 26.016 -33.406 -17.141 1 98.06 8 GLU B CA 1
ATOM 2819 C C . GLU B 1 8 ? 24.938 -32.531 -17.797 1 98.06 8 GLU B C 1
ATOM 2821 O O . GLU B 1 8 ? 25.156 -31.359 -18.047 1 98.06 8 GLU B O 1
ATOM 2826 N N . ILE B 1 9 ? 23.828 -33.188 -18.078 1 98.69 9 ILE B N 1
ATOM 2827 C CA . ILE B 1 9 ? 22.734 -32.438 -18.688 1 98.69 9 ILE B CA 1
ATOM 2828 C C . ILE B 1 9 ? 22.203 -31.391 -17.734 1 98.69 9 ILE B C 1
ATOM 2830 O O . ILE B 1 9 ? 21.938 -30.25 -18.125 1 98.69 9 ILE B O 1
ATOM 2834 N N . LEU B 1 10 ? 22.078 -31.797 -16.438 1 98.81 10 LEU B N 1
ATOM 2835 C CA . LEU B 1 10 ? 21.594 -30.844 -15.445 1 98.81 10 LEU B CA 1
ATOM 2836 C C . LEU B 1 10 ? 22.516 -29.625 -15.367 1 98.81 10 LEU B C 1
ATOM 2838 O O . LEU B 1 10 ? 22.047 -28.5 -15.25 1 98.81 10 LEU B O 1
ATOM 2842 N N . ALA B 1 11 ? 23.797 -29.828 -15.414 1 98.56 11 ALA B N 1
ATOM 2843 C CA . ALA B 1 11 ? 24.766 -28.734 -15.375 1 98.56 11 ALA B CA 1
ATOM 2844 C C . ALA B 1 11 ? 24.531 -27.766 -16.531 1 98.56 11 ALA B C 1
ATOM 2846 O O . ALA B 1 11 ? 24.594 -26.547 -16.359 1 98.56 11 ALA B O 1
ATOM 2847 N N . ARG B 1 12 ? 24.25 -28.312 -17.688 1 98.44 12 ARG B N 1
ATOM 2848 C CA . ARG B 1 12 ? 23.984 -27.469 -18.844 1 98.44 12 ARG B CA 1
ATOM 2849 C C . ARG B 1 12 ? 22.688 -26.688 -18.656 1 98.44 12 ARG B C 1
ATOM 2851 O O . ARG B 1 12 ? 22.641 -25.484 -18.938 1 98.44 12 ARG B O 1
ATOM 2858 N N . LEU B 1 13 ? 21.672 -27.406 -18.234 1 98.81 13 LEU B N 1
ATOM 2859 C CA . LEU B 1 13 ? 20.359 -26.766 -18.094 1 98.81 13 LEU B CA 1
ATOM 2860 C C . LEU B 1 13 ? 20.406 -25.656 -17.062 1 98.81 13 LEU B C 1
ATOM 2862 O O . LEU B 1 13 ? 19.812 -24.594 -17.25 1 98.81 13 LEU B O 1
ATOM 2866 N N . VAL B 1 14 ? 21.094 -25.875 -15.93 1 98.69 14 VAL B N 1
ATOM 2867 C CA . VAL B 1 14 ? 21.188 -24.891 -14.859 1 98.69 14 VAL B CA 1
ATOM 2868 C C . VAL B 1 14 ? 21.938 -23.656 -15.352 1 98.69 14 VAL B C 1
ATOM 2870 O O . VAL B 1 14 ? 21.625 -22.531 -14.953 1 98.69 14 VAL B O 1
ATOM 2873 N N . ALA B 1 15 ? 22.812 -23.844 -16.234 1 98.56 15 ALA B N 1
ATOM 2874 C CA . ALA B 1 15 ? 23.656 -22.75 -16.734 1 98.56 15 ALA B CA 1
ATOM 2875 C C . ALA B 1 15 ? 22.844 -21.781 -17.594 1 98.56 15 ALA B C 1
ATOM 2877 O O . ALA B 1 15 ? 23.281 -20.672 -17.875 1 98.56 15 ALA B O 1
ATOM 2878 N N . PHE B 1 16 ? 21.656 -22.188 -18.094 1 98.38 16 PHE B N 1
ATOM 2879 C CA . PHE B 1 16 ? 20.75 -21.281 -18.766 1 98.38 16 PHE B CA 1
ATOM 2880 C C . PHE B 1 16 ? 19.859 -20.562 -17.75 1 98.38 16 PHE B C 1
ATOM 2882 O O . PHE B 1 16 ? 18.984 -21.172 -17.141 1 98.38 16 PHE B O 1
ATOM 2889 N N . PRO B 1 17 ? 20.031 -19.312 -17.516 1 97.44 17 PRO B N 1
ATOM 2890 C CA . PRO B 1 17 ? 19.141 -18.594 -16.609 1 97.44 17 PRO B CA 1
ATOM 2891 C C . PRO B 1 17 ? 17.781 -18.297 -17.219 1 97.44 17 PRO B C 1
ATOM 2893 O O . PRO B 1 17 ? 17.406 -17.141 -17.391 1 97.44 17 PRO B O 1
ATOM 2896 N N . SER B 1 18 ? 17 -19.328 -17.469 1 97.69 18 SER B N 1
ATOM 2897 C CA . SER B 1 18 ? 15.68 -19.219 -18.078 1 97.69 18 SER B CA 1
ATOM 2898 C C . SER B 1 18 ? 14.641 -18.75 -17.062 1 97.69 18 SER B C 1
ATOM 2900 O O . SER B 1 18 ? 13.664 -19.453 -16.797 1 97.69 18 SER B O 1
ATOM 2902 N N . VAL B 1 19 ? 14.844 -17.531 -16.578 1 96.75 19 VAL B N 1
ATOM 2903 C CA . VAL B 1 19 ? 13.961 -16.969 -15.562 1 96.75 19 VAL B CA 1
ATOM 2904 C C . VAL B 1 19 ? 12.602 -16.656 -16.172 1 96.75 19 VAL B C 1
ATOM 2906 O O . VAL B 1 19 ? 12.516 -16.172 -17.312 1 96.75 19 VAL B O 1
ATOM 2909 N N . VAL B 1 20 ? 11.578 -16.984 -15.477 1 95.69 20 VAL B N 1
ATOM 2910 C CA . VAL B 1 20 ? 10.203 -16.781 -15.906 1 95.69 20 VAL B CA 1
ATOM 2911 C C . VAL B 1 20 ? 10.047 -15.375 -16.484 1 95.69 20 VAL B C 1
ATOM 2913 O O . VAL B 1 20 ? 10.609 -14.406 -15.961 1 95.69 20 VAL B O 1
ATOM 2916 N N . GLY B 1 21 ? 9.344 -15.352 -17.578 1 94 21 GLY B N 1
ATOM 2917 C CA . GLY B 1 21 ? 9.062 -14.07 -18.203 1 94 21 GLY B CA 1
ATOM 2918 C C . GLY B 1 21 ? 10.117 -13.648 -19.203 1 94 21 GLY B C 1
ATOM 2919 O O . GLY B 1 21 ? 9.977 -12.625 -19.875 1 94 21 GLY B O 1
ATOM 2920 N N . SER B 1 22 ? 11.141 -14.406 -19.328 1 95.69 22 SER B N 1
ATOM 2921 C CA . SER B 1 22 ? 12.227 -14.039 -20.234 1 95.69 22 SER B CA 1
ATOM 2922 C C . SER B 1 22 ? 12.266 -14.953 -21.453 1 95.69 22 SER B C 1
ATOM 2924 O O . SER B 1 22 ? 11.625 -16 -21.469 1 95.69 22 SER B O 1
ATOM 2926 N N . ALA B 1 23 ? 12.984 -14.477 -22.453 1 97.38 23 ALA B N 1
ATOM 2927 C CA . ALA B 1 23 ? 13.211 -15.297 -23.641 1 97.38 23 ALA B CA 1
ATOM 2928 C C . ALA B 1 23 ? 13.938 -16.594 -23.281 1 97.38 23 ALA B C 1
ATOM 2930 O O . ALA B 1 23 ? 14.805 -16.594 -22.391 1 97.38 23 ALA B O 1
ATOM 2931 N N . ASN B 1 24 ? 13.547 -17.688 -23.953 1 98.06 24 ASN B N 1
ATOM 2932 C CA . ASN B 1 24 ? 14.148 -18.953 -23.562 1 98.06 24 ASN B CA 1
ATOM 2933 C C . ASN B 1 24 ? 14.766 -19.688 -24.75 1 98.06 24 ASN B C 1
ATOM 2935 O O . ASN B 1 24 ? 14.852 -20.906 -24.75 1 98.06 24 ASN B O 1
ATOM 2939 N N . HIS B 1 25 ? 15.195 -19 -25.75 1 97.62 25 HIS B N 1
ATOM 2940 C CA . HIS B 1 25 ? 15.68 -19.594 -26.984 1 97.62 25 HIS B CA 1
ATOM 2941 C C . HIS B 1 25 ? 16.922 -20.453 -26.734 1 97.62 25 HIS B C 1
ATOM 2943 O O . HIS B 1 25 ? 17.109 -21.484 -27.375 1 97.62 25 HIS B O 1
ATOM 2949 N N . GLU B 1 26 ? 17.766 -20.047 -25.859 1 98.31 26 GLU B N 1
ATOM 2950 C CA . GLU B 1 26 ? 19.016 -20.75 -25.641 1 98.31 26 GLU B CA 1
ATOM 2951 C C . GLU B 1 26 ? 18.766 -22.156 -25.078 1 98.31 26 GLU B C 1
ATOM 2953 O O . GLU B 1 26 ? 19.328 -23.141 -25.578 1 98.31 26 GLU B O 1
ATOM 2958 N N . ILE B 1 27 ? 17.953 -22.219 -24.078 1 98.69 27 ILE B N 1
ATOM 2959 C CA . ILE B 1 27 ? 17.688 -23.516 -23.469 1 98.69 27 ILE B CA 1
ATOM 2960 C C . ILE B 1 27 ? 16.875 -24.375 -24.438 1 98.69 27 ILE B C 1
ATOM 2962 O O . ILE B 1 27 ? 17.109 -25.578 -24.547 1 98.69 27 ILE B O 1
ATOM 2966 N N . VAL B 1 28 ? 15.953 -23.828 -25.141 1 98.69 28 VAL B N 1
ATOM 2967 C CA . VAL B 1 28 ? 15.117 -24.562 -26.094 1 98.69 28 VAL B CA 1
ATOM 2968 C C . VAL B 1 28 ? 15.992 -25.141 -27.203 1 98.69 28 VAL B C 1
ATOM 2970 O O . VAL B 1 28 ? 15.859 -26.312 -27.562 1 98.69 28 VAL B O 1
ATOM 2973 N N . GLU B 1 29 ? 16.859 -24.312 -27.719 1 98.56 29 GLU B N 1
ATOM 2974 C CA . GLU B 1 29 ? 17.719 -24.75 -28.812 1 98.56 29 GLU B CA 1
ATOM 2975 C C . GLU B 1 29 ? 18.672 -25.859 -28.359 1 98.56 29 GLU B C 1
ATOM 2977 O O . GLU B 1 29 ? 18.891 -26.828 -29.094 1 98.56 29 GLU B O 1
ATOM 2982 N N . TRP B 1 30 ? 19.203 -25.672 -27.234 1 98.69 30 TRP B N 1
ATOM 2983 C CA . TRP B 1 30 ? 20.094 -26.703 -26.734 1 98.69 30 TRP B CA 1
ATOM 2984 C C . TRP B 1 30 ? 19.359 -28.031 -26.578 1 98.69 30 TRP B C 1
ATOM 2986 O O . TRP B 1 30 ? 19.859 -29.078 -27 1 98.69 30 TRP B O 1
ATOM 2996 N N . ILE B 1 31 ? 18.172 -28.031 -25.953 1 98.81 31 ILE B N 1
ATOM 2997 C CA . ILE B 1 31 ? 17.406 -29.25 -25.734 1 98.81 31 ILE B CA 1
ATOM 2998 C C . ILE B 1 31 ? 17.016 -29.859 -27.078 1 98.81 31 ILE B C 1
ATOM 3000 O O . ILE B 1 31 ? 17.078 -31.078 -27.25 1 98.81 31 ILE B O 1
ATOM 3004 N N . ARG B 1 32 ? 16.547 -28.969 -27.969 1 98.75 32 ARG B N 1
ATOM 3005 C CA . ARG B 1 32 ? 16.172 -29.453 -29.297 1 98.75 32 ARG B CA 1
ATOM 3006 C C . ARG B 1 32 ? 17.312 -30.25 -29.938 1 98.75 32 ARG B C 1
ATOM 3008 O O . ARG B 1 32 ? 17.094 -31.375 -30.375 1 98.75 32 ARG B O 1
ATOM 3015 N N . LEU B 1 33 ? 18.484 -29.656 -29.953 1 98.44 33 LEU B N 1
ATOM 3016 C CA . LEU B 1 33 ? 19.641 -30.281 -30.594 1 98.44 33 LEU B CA 1
ATOM 3017 C C . LEU B 1 33 ? 20.016 -31.578 -29.891 1 98.44 33 LEU B C 1
ATOM 3019 O O . LEU B 1 33 ? 20.281 -32.594 -30.562 1 98.44 33 LEU B O 1
ATOM 3023 N N . TYR B 1 34 ? 20.016 -31.547 -28.625 1 98.5 34 TYR B N 1
ATOM 3024 C CA . TYR B 1 34 ? 20.375 -32.75 -27.891 1 98.5 34 TYR B CA 1
ATOM 3025 C C . TYR B 1 34 ? 19.375 -33.875 -28.156 1 98.5 34 TYR B C 1
ATOM 3027 O O . TYR B 1 34 ? 19.766 -35 -28.438 1 98.5 34 TYR B O 1
ATOM 3035 N N . ALA B 1 35 ? 18.078 -33.594 -28 1 98.56 35 ALA B N 1
ATOM 3036 C CA . ALA B 1 35 ? 17.016 -34.594 -28.172 1 98.56 35 ALA B CA 1
ATOM 3037 C C . ALA B 1 35 ? 17.031 -35.156 -29.578 1 98.56 35 ALA B C 1
ATOM 3039 O O . ALA B 1 35 ? 16.906 -36.375 -29.75 1 98.56 35 ALA B O 1
ATOM 3040 N N . GLN B 1 36 ? 17.203 -34.312 -30.547 1 98.12 36 GLN B N 1
ATOM 3041 C CA . GLN B 1 36 ? 17.297 -34.781 -31.922 1 98.12 36 GLN B CA 1
ATOM 3042 C C . GLN B 1 36 ? 18.5 -35.719 -32.125 1 98.12 36 GLN B C 1
ATOM 3044 O O . GLN B 1 36 ? 18.406 -36.719 -32.812 1 98.12 36 GLN B O 1
ATOM 3049 N N . GLY B 1 37 ? 19.578 -35.281 -31.516 1 97.56 37 GLY B N 1
ATOM 3050 C CA . GLY B 1 37 ? 20.781 -36.125 -31.562 1 97.56 37 GLY B CA 1
ATOM 3051 C C . GLY B 1 37 ? 20.578 -37.5 -30.969 1 97.56 37 GLY B C 1
ATOM 3052 O O . GLY B 1 37 ? 21.266 -38.438 -31.344 1 97.56 37 GLY B O 1
ATOM 3053 N N . CYS B 1 38 ? 19.641 -37.594 -30.109 1 97.38 38 CYS B N 1
ATOM 3054 C CA . CYS B 1 38 ? 19.344 -38.875 -29.469 1 97.38 38 CYS B CA 1
ATOM 3055 C C . CYS B 1 38 ? 18.281 -39.656 -30.25 1 97.38 38 CYS B C 1
ATOM 3057 O O . CYS B 1 38 ? 17.859 -40.719 -29.828 1 97.38 38 CYS B O 1
ATOM 3059 N N . GLY B 1 39 ? 17.75 -39.062 -31.328 1 95.94 39 GLY B N 1
ATOM 3060 C CA . GLY B 1 39 ? 16.828 -39.812 -32.188 1 95.94 39 GLY B CA 1
ATOM 3061 C C . GLY B 1 39 ? 15.383 -39.375 -32 1 95.94 39 GLY B C 1
ATOM 3062 O O . GLY B 1 39 ? 14.469 -39.969 -32.562 1 95.94 39 GLY B O 1
ATOM 3063 N N . ALA B 1 40 ? 15.141 -38.344 -31.266 1 97.88 40 ALA B N 1
ATOM 3064 C CA . ALA B 1 40 ? 13.773 -37.906 -31.031 1 97.88 40 ALA B CA 1
ATOM 3065 C C . ALA B 1 40 ? 13.297 -36.969 -32.156 1 97.88 40 ALA B C 1
ATOM 3067 O O . ALA B 1 40 ? 14.094 -36.25 -32.75 1 97.88 40 ALA B O 1
ATOM 3068 N N . ASN B 1 41 ? 12.008 -37.125 -32.469 1 98.19 41 ASN B N 1
ATOM 3069 C CA . ASN B 1 41 ? 11.352 -36.094 -33.281 1 98.19 41 ASN B CA 1
ATOM 3070 C C . ASN B 1 41 ? 10.938 -34.875 -32.438 1 98.19 41 ASN B C 1
ATOM 3072 O O . ASN B 1 41 ? 10.141 -35.031 -31.5 1 98.19 41 ASN B O 1
ATOM 3076 N N . VAL B 1 42 ? 11.469 -33.719 -32.812 1 98.62 42 VAL B N 1
ATOM 3077 C CA . VAL B 1 42 ? 11.305 -32.562 -31.922 1 98.62 42 VAL B CA 1
ATOM 3078 C C . VAL B 1 42 ? 10.523 -31.469 -32.625 1 98.62 42 VAL B C 1
ATOM 3080 O O . VAL B 1 42 ? 10.758 -31.188 -33.812 1 98.62 42 VAL B O 1
ATOM 3083 N N . THR B 1 43 ? 9.578 -30.922 -31.953 1 98.56 43 THR B N 1
ATOM 3084 C CA . THR B 1 43 ? 8.844 -29.734 -32.375 1 98.56 43 THR B CA 1
ATOM 3085 C C . THR B 1 43 ? 9.023 -28.594 -31.375 1 98.56 43 THR B C 1
ATOM 3087 O O . THR B 1 43 ? 8.836 -28.797 -30.172 1 98.56 43 THR B O 1
ATOM 3090 N N . VAL B 1 44 ? 9.453 -27.453 -31.844 1 98.5 44 VAL B N 1
ATOM 3091 C CA . VAL B 1 44 ? 9.5 -26.234 -31.047 1 98.5 44 VAL B CA 1
ATOM 3092 C C . VAL B 1 44 ? 8.227 -25.422 -31.281 1 98.5 44 VAL B C 1
ATOM 3094 O O . VAL B 1 44 ? 7.918 -25.062 -32.406 1 98.5 44 VAL B O 1
ATOM 3097 N N . ALA B 1 45 ? 7.457 -25.203 -30.25 1 98.12 45 ALA B N 1
ATOM 3098 C CA . ALA B 1 45 ? 6.18 -24.5 -30.344 1 98.12 45 ALA B CA 1
ATOM 3099 C C . ALA B 1 45 ? 6.285 -23.094 -29.75 1 98.12 45 ALA B C 1
ATOM 3101 O O . ALA B 1 45 ? 6.156 -22.922 -28.531 1 98.12 45 ALA B O 1
ATOM 3102 N N . MET B 1 46 ? 6.348 -22.094 -30.609 1 96.94 46 MET B N 1
ATOM 3103 C CA . MET B 1 46 ? 6.48 -20.703 -30.172 1 96.94 46 MET B CA 1
ATOM 3104 C C . MET B 1 46 ? 5.211 -20.219 -29.484 1 96.94 46 MET B C 1
ATOM 3106 O O . MET B 1 46 ? 4.102 -20.516 -29.922 1 96.94 46 MET B O 1
ATOM 3110 N N . GLY B 1 47 ? 5.391 -19.609 -28.375 1 95.75 47 GLY B N 1
ATOM 3111 C CA . GLY B 1 47 ? 4.254 -19 -27.703 1 95.75 47 GLY B CA 1
ATOM 3112 C C . GLY B 1 47 ? 3.811 -17.688 -28.312 1 95.75 47 GLY B C 1
ATOM 3113 O O . GLY B 1 47 ? 4.477 -17.156 -29.203 1 95.75 47 GLY B O 1
ATOM 3114 N N . PRO B 1 48 ? 2.689 -17.219 -27.859 1 95.25 48 PRO B N 1
ATOM 3115 C CA . PRO B 1 48 ? 2.172 -15.969 -28.406 1 95.25 48 PRO B CA 1
ATOM 3116 C C . PRO B 1 48 ? 3.057 -14.766 -28.094 1 95.25 48 PRO B C 1
ATOM 3118 O O . PRO B 1 48 ? 2.98 -13.742 -28.766 1 95.25 48 PRO B O 1
ATOM 3121 N N . GLU B 1 49 ? 3.93 -14.867 -27.078 1 93.31 49 GLU B N 1
ATOM 3122 C CA . GLU B 1 49 ? 4.824 -13.781 -26.703 1 93.31 49 GLU B CA 1
ATOM 3123 C C . GLU B 1 49 ? 5.879 -13.523 -27.766 1 93.31 49 GLU B C 1
ATOM 3125 O O . GLU B 1 49 ? 6.418 -12.422 -27.875 1 93.31 49 GLU B O 1
ATOM 3130 N N . GLY B 1 50 ? 6.254 -14.57 -28.453 1 96.06 50 GLY B N 1
ATOM 3131 C CA . GLY B 1 50 ? 7.145 -14.422 -29.594 1 96.06 50 GLY B CA 1
ATOM 3132 C C . GLY B 1 50 ? 8.602 -14.641 -29.25 1 96.06 50 GLY B C 1
ATOM 3133 O O . GLY B 1 50 ? 9.453 -14.734 -30.141 1 96.06 50 GLY B O 1
ATOM 3134 N N . ASP B 1 51 ? 8.875 -14.758 -27.969 1 96.56 51 ASP B N 1
ATOM 3135 C CA . ASP B 1 51 ? 10.289 -14.875 -27.625 1 96.56 51 ASP B CA 1
ATOM 3136 C C . ASP B 1 51 ? 10.523 -16.062 -26.703 1 96.56 51 ASP B C 1
ATOM 3138 O O . ASP B 1 51 ? 11.617 -16.219 -26.141 1 96.56 51 ASP B O 1
ATOM 3142 N N . ARG B 1 52 ? 9.562 -16.859 -26.5 1 96.5 52 ARG B N 1
ATOM 3143 C CA . ARG B 1 52 ? 9.711 -18.078 -25.719 1 96.5 52 ARG B CA 1
ATOM 3144 C C . ARG B 1 52 ? 8.828 -19.188 -26.25 1 96.5 52 ARG B C 1
ATOM 3146 O O . ARG B 1 52 ? 7.805 -18.938 -26.891 1 96.5 52 ARG B O 1
ATOM 3153 N N . ALA B 1 53 ? 9.273 -20.391 -26.094 1 98.19 53 ALA B N 1
ATOM 3154 C CA . ALA B 1 53 ? 8.648 -21.516 -26.766 1 98.19 53 ALA B CA 1
ATOM 3155 C C . ALA B 1 53 ? 8.555 -22.719 -25.844 1 98.19 53 ALA B C 1
ATOM 3157 O O . ALA B 1 53 ? 9.305 -22.828 -24.859 1 98.19 53 ALA B O 1
ATOM 3158 N N . ASN B 1 54 ? 7.523 -23.516 -26.141 1 98.5 54 ASN B N 1
ATOM 3159 C CA . ASN B 1 54 ? 7.488 -24.891 -25.625 1 98.5 54 ASN B CA 1
ATOM 3160 C C . ASN B 1 54 ? 8.273 -25.844 -26.516 1 98.5 54 ASN B C 1
ATOM 3162 O O . ASN B 1 54 ? 8.609 -25.5 -27.641 1 98.5 54 ASN B O 1
ATOM 3166 N N . LEU B 1 55 ? 8.617 -26.984 -25.984 1 98.69 55 LEU B N 1
ATOM 3167 C CA . LEU B 1 55 ? 9.281 -28.031 -26.75 1 98.69 55 LEU B CA 1
ATOM 3168 C C . LEU B 1 55 ? 8.57 -29.375 -26.562 1 98.69 55 LEU B C 1
ATOM 3170 O O . LEU B 1 55 ? 8.172 -29.719 -25.453 1 98.69 55 LEU B O 1
ATOM 3174 N N . PHE B 1 56 ? 8.328 -30.047 -27.656 1 98.75 56 PHE B N 1
ATOM 3175 C CA . PHE B 1 56 ? 7.715 -31.375 -27.672 1 98.75 56 PHE B CA 1
ATOM 3176 C C . PHE B 1 56 ? 8.602 -32.375 -28.406 1 98.75 56 PHE B C 1
ATOM 3178 O O . PHE B 1 56 ? 8.977 -32.125 -29.562 1 98.75 56 PHE B O 1
ATOM 3185 N N . ALA B 1 57 ? 8.984 -33.438 -27.75 1 98.75 57 ALA B N 1
ATOM 3186 C CA . ALA B 1 57 ? 9.844 -34.469 -28.359 1 98.75 57 ALA B CA 1
ATOM 3187 C C . ALA B 1 57 ? 9.219 -35.844 -28.219 1 98.75 57 ALA B C 1
ATOM 3189 O O . ALA B 1 57 ? 8.625 -36.156 -27.203 1 98.75 57 ALA B O 1
ATOM 3190 N N . THR B 1 58 ? 9.398 -36.688 -29.219 1 98.62 58 THR B N 1
ATOM 3191 C CA . THR B 1 58 ? 8.789 -38 -29.25 1 98.62 58 THR B CA 1
ATOM 3192 C C . THR B 1 58 ? 9.828 -39.062 -29.609 1 98.62 58 THR B C 1
ATOM 3194 O O . THR B 1 58 ? 10.625 -38.875 -30.531 1 98.62 58 THR B O 1
ATOM 3197 N N . ILE B 1 59 ? 9.82 -40.125 -28.844 1 98.31 59 ILE B N 1
ATOM 3198 C CA . ILE B 1 59 ? 10.492 -41.344 -29.188 1 98.31 59 ILE B CA 1
ATOM 3199 C C . ILE B 1 59 ? 9.461 -42.469 -29.328 1 98.31 59 ILE B C 1
ATOM 3201 O O . ILE B 1 59 ? 8.641 -42.688 -28.438 1 98.31 59 ILE B O 1
ATOM 3205 N N . GLY B 1 60 ? 9.531 -43.219 -30.406 1 97.31 60 GLY B N 1
ATOM 3206 C CA . GLY B 1 60 ? 8.562 -44.281 -30.641 1 97.31 60 GLY B CA 1
ATOM 3207 C C . GLY B 1 60 ? 7.449 -43.875 -31.594 1 97.31 60 GLY B C 1
ATOM 3208 O O . GLY B 1 60 ? 7.496 -42.781 -32.188 1 97.31 60 GLY B O 1
ATOM 3209 N N . PRO B 1 61 ? 6.48 -44.75 -31.781 1 97.5 61 PRO B N 1
ATOM 3210 C CA . PRO B 1 61 ? 5.406 -44.469 -32.75 1 97.5 61 PRO B CA 1
ATOM 3211 C C . PRO B 1 61 ? 4.402 -43.438 -32.219 1 97.5 61 PRO B C 1
ATOM 3213 O O . PRO B 1 61 ? 3.574 -43.75 -31.375 1 97.5 61 PRO B O 1
ATOM 3216 N N . LYS B 1 62 ? 4.383 -42.312 -32.812 1 95.56 62 LYS B N 1
ATOM 3217 C CA . LYS B 1 62 ? 3.604 -41.188 -32.281 1 95.56 62 LYS B CA 1
ATOM 3218 C C . LYS B 1 62 ? 2.119 -41.375 -32.594 1 95.56 62 LYS B C 1
ATOM 3220 O O . LYS B 1 62 ? 1.28 -40.625 -32.062 1 95.56 62 LYS B O 1
ATOM 3225 N N . ASP B 1 63 ? 1.73 -42.281 -33.438 1 96.81 63 ASP B N 1
ATOM 3226 C CA . ASP B 1 63 ? 0.357 -42.406 -33.906 1 96.81 63 ASP B CA 1
ATOM 3227 C C . ASP B 1 63 ? -0.444 -43.344 -33 1 96.81 63 ASP B C 1
ATOM 3229 O O . ASP B 1 63 ? -1.595 -43.688 -33.312 1 96.81 63 ASP B O 1
ATOM 3233 N N . VAL B 1 64 ? 0.125 -43.875 -31.969 1 97.25 64 VAL B N 1
ATOM 3234 C CA . VAL B 1 64 ? -0.581 -44.625 -30.938 1 97.25 64 VAL B CA 1
ATOM 3235 C C . VAL B 1 64 ? -0.425 -43.906 -29.578 1 97.25 64 VAL B C 1
ATOM 3237 O O . VAL B 1 64 ? 0.516 -43.156 -29.375 1 97.25 64 VAL B O 1
ATOM 3240 N N . PRO B 1 65 ? -1.405 -44.156 -28.688 1 97.56 65 PRO B N 1
ATOM 3241 C CA . PRO B 1 65 ? -1.313 -43.531 -27.375 1 97.56 65 PRO B CA 1
ATOM 3242 C C . PRO B 1 65 ? -0.073 -43.938 -26.594 1 97.56 65 PRO B C 1
ATOM 3244 O O . PRO B 1 65 ? 0.299 -45.125 -26.609 1 97.56 65 PRO B O 1
ATOM 3247 N N . GLY B 1 66 ? 0.578 -43.031 -26 1 97.69 66 GLY B N 1
ATOM 3248 C CA . GLY B 1 66 ? 1.731 -43.281 -25.141 1 97.69 66 GLY B CA 1
ATOM 3249 C C . GLY B 1 66 ? 1.696 -42.5 -23.844 1 97.69 66 GLY B C 1
ATOM 3250 O O . GLY B 1 66 ? 0.625 -42.281 -23.281 1 97.69 66 GLY B O 1
ATOM 3251 N N . ILE B 1 67 ? 2.879 -42.281 -23.312 1 98.31 67 ILE B N 1
ATOM 3252 C CA . ILE B 1 67 ? 3.027 -41.562 -22.047 1 98.31 67 ILE B CA 1
ATOM 3253 C C . ILE B 1 67 ? 3.77 -40.25 -22.297 1 98.31 67 ILE B C 1
ATOM 3255 O O . ILE B 1 67 ? 4.754 -40.188 -23.031 1 98.31 67 ILE B O 1
ATOM 3259 N N . LEU B 1 68 ? 3.227 -39.219 -21.719 1 98.69 68 LEU B N 1
ATOM 3260 C CA . LEU B 1 68 ? 3.818 -37.875 -21.812 1 98.69 68 LEU B CA 1
ATOM 3261 C C . LEU B 1 68 ? 4.516 -37.5 -20.516 1 98.69 68 LEU B C 1
ATOM 3263 O O . LEU B 1 68 ? 3.93 -37.594 -19.438 1 98.69 68 LEU B O 1
ATOM 3267 N N . LEU B 1 69 ? 5.793 -37.188 -20.578 1 98.81 69 LEU B N 1
ATOM 3268 C CA . LEU B 1 69 ? 6.57 -36.625 -19.469 1 98.81 69 LEU B CA 1
ATOM 3269 C C . LEU B 1 69 ? 6.684 -35.094 -19.594 1 98.81 69 LEU B C 1
ATOM 3271 O O . LEU B 1 69 ? 7.293 -34.594 -20.547 1 98.81 69 LEU B O 1
ATOM 3275 N N . SER B 1 70 ? 6.109 -34.438 -18.625 1 98.75 70 SER B N 1
ATOM 3276 C CA . SER B 1 70 ? 6.031 -32.969 -18.734 1 98.75 70 SER B CA 1
ATOM 3277 C C . SER B 1 70 ? 6.852 -32.281 -17.641 1 98.75 70 SER B C 1
ATOM 3279 O O . SER B 1 70 ? 6.902 -32.781 -16.516 1 98.75 70 SER B O 1
ATOM 3281 N N . GLY B 1 71 ? 7.48 -31.188 -17.938 1 98.38 71 GLY B N 1
ATOM 3282 C CA . GLY B 1 71 ? 8.18 -30.297 -17.031 1 98.38 71 GLY B CA 1
ATOM 3283 C C . GLY B 1 71 ? 8.344 -28.891 -17.594 1 98.38 71 GLY B C 1
ATOM 3284 O O . GLY B 1 71 ? 8.086 -28.656 -18.766 1 98.38 71 GLY B O 1
ATOM 3285 N N . HIS B 1 72 ? 8.672 -27.953 -16.766 1 98.44 72 HIS B N 1
ATOM 3286 C CA . HIS B 1 72 ? 8.836 -26.578 -17.25 1 98.44 72 HIS B CA 1
ATOM 3287 C C . HIS B 1 72 ? 10.297 -26.172 -17.234 1 98.44 72 HIS B C 1
ATOM 3289 O O . HIS B 1 72 ? 11.047 -26.562 -16.328 1 98.44 72 HIS B O 1
ATOM 3295 N N . MET B 1 73 ? 10.609 -25.312 -18.172 1 98.62 73 MET B N 1
ATOM 3296 C CA . MET B 1 73 ? 12.008 -24.938 -18.375 1 98.62 73 MET B CA 1
ATOM 3297 C C . MET B 1 73 ? 12.359 -23.688 -17.562 1 98.62 73 MET B C 1
ATOM 3299 O O . MET B 1 73 ? 13.531 -23.406 -17.344 1 98.62 73 MET B O 1
ATOM 3303 N N . ASP B 1 74 ? 11.328 -22.922 -17.172 1 97.81 74 ASP B N 1
ATOM 3304 C CA . ASP B 1 74 ? 11.586 -21.656 -16.484 1 97.81 74 ASP B CA 1
ATOM 3305 C C . ASP B 1 74 ? 11.844 -21.891 -15 1 97.81 74 ASP B C 1
ATOM 3307 O O . ASP B 1 74 ? 11.484 -22.938 -14.461 1 97.81 74 ASP B O 1
ATOM 3311 N N . VAL B 1 75 ? 12.562 -20.906 -14.398 1 96.69 75 VAL B N 1
ATOM 3312 C CA . VAL B 1 75 ? 12.797 -20.875 -12.961 1 96.69 75 VAL B CA 1
ATOM 3313 C C . VAL B 1 75 ? 12.414 -19.5 -12.406 1 96.69 75 VAL B C 1
ATOM 3315 O O . VAL B 1 75 ? 12.211 -18.547 -13.164 1 96.69 75 VAL B O 1
ATOM 3318 N N . VAL B 1 76 ? 12.211 -19.438 -11.117 1 93.38 76 VAL B N 1
ATOM 3319 C CA . VAL B 1 76 ? 11.969 -18.141 -10.484 1 93.38 76 VAL B CA 1
ATOM 3320 C C . VAL B 1 76 ? 13.273 -17.359 -10.391 1 93.38 76 VAL B C 1
ATOM 3322 O O . VAL B 1 76 ? 14.359 -17.922 -10.492 1 93.38 76 VAL B O 1
ATOM 3325 N N . PRO B 1 77 ? 13.203 -16.031 -10.219 1 91.88 77 PRO B N 1
ATOM 3326 C CA . PRO B 1 77 ? 14.414 -15.242 -10.039 1 91.88 77 PRO B CA 1
ATOM 3327 C C . PRO B 1 77 ? 15.273 -15.734 -8.875 1 91.88 77 PRO B C 1
ATOM 3329 O O . PRO B 1 77 ? 14.773 -16.391 -7.969 1 91.88 77 PRO B O 1
ATOM 3332 N N . ALA B 1 78 ? 16.547 -15.484 -8.953 1 93.06 78 ALA B N 1
ATOM 3333 C CA . ALA B 1 78 ? 17.484 -15.953 -7.941 1 93.06 78 ALA B CA 1
ATOM 3334 C C . ALA B 1 78 ? 18.266 -14.789 -7.324 1 93.06 78 ALA B C 1
ATOM 3336 O O . ALA B 1 78 ? 19.453 -14.906 -7.059 1 93.06 78 ALA B O 1
ATOM 3337 N N . GLY B 1 79 ? 17.578 -13.711 -7.152 1 89.38 79 GLY B N 1
ATOM 3338 C CA . GLY B 1 79 ? 18.25 -12.531 -6.633 1 89.38 79 GLY B CA 1
ATOM 3339 C C . GLY B 1 79 ? 18.156 -12.406 -5.121 1 89.38 79 GLY B C 1
ATOM 3340 O O . GLY B 1 79 ? 18.641 -11.43 -4.543 1 89.38 79 GLY B O 1
ATOM 3341 N N . GLU B 1 80 ? 17.578 -13.32 -4.441 1 85.88 80 GLU B N 1
ATOM 3342 C CA . GLU B 1 80 ? 17.406 -13.242 -2.992 1 85.88 80 GLU B CA 1
ATOM 3343 C C . GLU B 1 80 ? 18.75 -13.422 -2.275 1 85.88 80 GLU B C 1
ATOM 3345 O O . GLU B 1 80 ? 19.625 -14.133 -2.768 1 85.88 80 GLU B O 1
ATOM 3350 N N . PRO B 1 81 ? 18.844 -12.75 -1.137 1 89.19 81 PRO B N 1
ATOM 3351 C CA . PRO B 1 81 ? 20.078 -12.953 -0.372 1 89.19 81 PRO B CA 1
ATOM 3352 C C . PRO B 1 81 ? 20.203 -14.375 0.171 1 89.19 81 PRO B C 1
ATOM 3354 O O . PRO B 1 81 ? 19.203 -15.086 0.294 1 89.19 81 PRO B O 1
ATOM 3357 N N . GLY B 1 82 ? 21.391 -14.906 0.362 1 92.25 82 GLY B N 1
ATOM 3358 C CA . GLY B 1 82 ? 21.578 -16.188 1.029 1 92.25 82 GLY B CA 1
ATOM 3359 C C . GLY B 1 82 ? 22.234 -17.234 0.145 1 92.25 82 GLY B C 1
ATOM 3360 O O . GLY B 1 82 ? 22.562 -18.328 0.605 1 92.25 82 GLY B O 1
ATOM 3361 N N . TRP B 1 83 ? 22.344 -16.938 -1.1 1 94.38 83 TRP B N 1
ATOM 3362 C CA . TRP B 1 83 ? 23.062 -17.844 -1.995 1 94.38 83 TRP B CA 1
ATOM 3363 C C . TRP B 1 83 ? 24.516 -17.984 -1.599 1 94.38 83 TRP B C 1
ATOM 3365 O O . TRP B 1 83 ? 25.172 -16.984 -1.294 1 94.38 83 TRP B O 1
ATOM 3375 N N . THR B 1 84 ? 24.938 -19.203 -1.546 1 96 84 THR B N 1
ATOM 3376 C CA . THR B 1 84 ? 26.328 -19.453 -1.19 1 96 84 THR B CA 1
ATOM 3377 C C . THR B 1 84 ? 27.203 -19.562 -2.441 1 96 84 THR B C 1
ATOM 3379 O O . THR B 1 84 ? 28.422 -19.578 -2.354 1 96 84 THR B O 1
ATOM 3382 N N . SER B 1 85 ? 26.609 -19.719 -3.555 1 95.44 85 SER B N 1
ATOM 3383 C CA . SER B 1 85 ? 27.266 -19.781 -4.855 1 95.44 85 SER B CA 1
ATOM 3384 C C . SER B 1 85 ? 26.375 -19.219 -5.957 1 95.44 85 SER B C 1
ATOM 3386 O O . SER B 1 85 ? 25.219 -18.859 -5.703 1 95.44 85 SER B O 1
ATOM 3388 N N . ASP B 1 86 ? 26.969 -19.062 -7.148 1 97.38 86 ASP B N 1
ATOM 3389 C CA . ASP B 1 86 ? 26.188 -18.594 -8.297 1 97.38 86 ASP B CA 1
ATOM 3390 C C . ASP B 1 86 ? 25 -19.531 -8.562 1 97.38 86 ASP B C 1
ATOM 3392 O O . ASP B 1 86 ? 25.188 -20.719 -8.844 1 97.38 86 ASP B O 1
ATOM 3396 N N . PRO B 1 87 ? 23.828 -18.984 -8.508 1 98.12 87 PRO B N 1
ATOM 3397 C CA . PRO B 1 87 ? 22.641 -19.828 -8.664 1 98.12 87 PRO B CA 1
ATOM 3398 C C . PRO B 1 87 ? 22.578 -20.5 -10.039 1 98.12 87 PRO B C 1
ATOM 3400 O O . PRO B 1 87 ? 21.875 -21.5 -10.203 1 98.12 87 PRO B O 1
ATOM 3403 N N . PHE B 1 88 ? 23.312 -20.016 -11.039 1 98.44 88 PHE B N 1
ATOM 3404 C CA . PHE B 1 88 ? 23.188 -20.531 -12.398 1 98.44 88 PHE B CA 1
ATOM 3405 C C . PHE B 1 88 ? 24.469 -21.234 -12.828 1 98.44 88 PHE B C 1
ATOM 3407 O O . PHE B 1 88 ? 24.766 -21.312 -14.023 1 98.44 88 PHE B O 1
ATOM 3414 N N . ALA B 1 89 ? 25.172 -21.656 -11.898 1 98.25 89 ALA B N 1
ATOM 3415 C CA . ALA B 1 89 ? 26.297 -22.562 -12.047 1 98.25 89 ALA B CA 1
ATOM 3416 C C . ALA B 1 89 ? 26.172 -23.75 -11.086 1 98.25 89 ALA B C 1
ATOM 3418 O O . ALA B 1 89 ? 26.266 -23.578 -9.867 1 98.25 89 ALA B O 1
ATOM 3419 N N . LEU B 1 90 ? 26 -24.906 -11.68 1 98.25 90 LEU B N 1
ATOM 3420 C CA . LEU B 1 90 ? 25.797 -26.094 -10.844 1 98.25 90 LEU B CA 1
ATOM 3421 C C . LEU B 1 90 ? 27.031 -26.359 -9.984 1 98.25 90 LEU B C 1
ATOM 3423 O O . LEU B 1 90 ? 28.156 -26.391 -10.5 1 98.25 90 LEU B O 1
ATOM 3427 N N . ARG B 1 91 ? 26.797 -26.5 -8.734 1 97.69 91 ARG B N 1
ATOM 3428 C CA . ARG B 1 91 ? 27.875 -26.766 -7.801 1 97.69 91 ARG B CA 1
ATOM 3429 C C . ARG B 1 91 ? 27.625 -28.047 -7.008 1 97.69 91 ARG B C 1
ATOM 3431 O O . ARG B 1 91 ? 26.547 -28.219 -6.441 1 97.69 91 ARG B O 1
ATOM 3438 N N . GLU B 1 92 ? 28.562 -28.859 -7.023 1 97.12 92 GLU B N 1
ATOM 3439 C CA . GLU B 1 92 ? 28.484 -30.062 -6.195 1 97.12 92 GLU B CA 1
ATOM 3440 C C . GLU B 1 92 ? 29.188 -29.859 -4.859 1 97.12 92 GLU B C 1
ATOM 3442 O O . GLU B 1 92 ? 30.344 -29.438 -4.824 1 97.12 92 GLU B O 1
ATOM 3447 N N . ASP B 1 93 ? 28.469 -30.078 -3.797 1 96.31 93 ASP B N 1
ATOM 3448 C CA . ASP B 1 93 ? 29.047 -29.984 -2.455 1 96.31 93 ASP B CA 1
ATOM 3449 C C . ASP B 1 93 ? 28.375 -30.984 -1.505 1 96.31 93 ASP B C 1
ATOM 3451 O O . ASP B 1 93 ? 27.156 -30.969 -1.353 1 96.31 93 ASP B O 1
ATOM 3455 N N . ALA B 1 94 ? 29.156 -31.922 -0.897 1 95.25 94 ALA B N 1
ATOM 3456 C CA . ALA B 1 94 ? 28.719 -32.844 0.136 1 95.25 94 ALA B CA 1
ATOM 3457 C C . ALA B 1 94 ? 27.547 -33.719 -0.352 1 95.25 94 ALA B C 1
ATOM 3459 O O . ALA B 1 94 ? 26.547 -33.875 0.351 1 95.25 94 ALA B O 1
ATOM 3460 N N . GLY B 1 95 ? 27.609 -34.125 -1.594 1 95.75 95 GLY B N 1
ATOM 3461 C CA . GLY B 1 95 ? 26.609 -35.031 -2.125 1 95.75 95 GLY B CA 1
ATOM 3462 C C . GLY B 1 95 ? 25.359 -34.344 -2.637 1 95.75 95 GLY B C 1
ATOM 3463 O O . GLY B 1 95 ? 24.359 -35 -2.906 1 95.75 95 GLY B O 1
ATOM 3464 N N . ARG B 1 96 ? 25.406 -33 -2.729 1 97.69 96 ARG B N 1
ATOM 3465 C CA . ARG B 1 96 ? 24.281 -32.219 -3.223 1 97.69 96 ARG B CA 1
ATOM 3466 C C . ARG B 1 96 ? 24.672 -31.375 -4.434 1 97.69 96 ARG B C 1
ATOM 3468 O O . ARG B 1 96 ? 25.828 -30.953 -4.547 1 97.69 96 ARG B O 1
ATOM 3475 N N . LEU B 1 97 ? 23.812 -31.266 -5.316 1 98.56 97 LEU B N 1
ATOM 3476 C CA . LEU B 1 97 ? 23.969 -30.422 -6.488 1 98.56 97 LEU B CA 1
ATOM 3477 C C . LEU B 1 97 ? 23.156 -29.125 -6.344 1 98.56 97 LEU B C 1
ATOM 3479 O O . LEU B 1 97 ? 21.938 -29.141 -6.484 1 98.56 97 LEU B O 1
ATOM 3483 N N . TYR B 1 98 ? 23.906 -28.078 -6.152 1 98.31 98 TYR B N 1
ATOM 3484 C CA . TYR B 1 98 ? 23.25 -26.797 -5.859 1 98.31 98 TYR B CA 1
ATOM 3485 C C . TYR B 1 98 ? 23.078 -25.969 -7.129 1 98.31 98 TYR B C 1
ATOM 3487 O O . TYR B 1 98 ? 23.969 -25.938 -7.984 1 98.31 98 TYR B O 1
ATOM 3495 N N . GLY B 1 99 ? 21.922 -25.328 -7.23 1 98.19 99 GLY B N 1
ATOM 3496 C CA . GLY B 1 99 ? 21.609 -24.422 -8.32 1 98.19 99 GLY B CA 1
ATOM 3497 C C . GLY B 1 99 ? 20.125 -24.125 -8.438 1 98.19 99 GLY B C 1
ATOM 3498 O O . GLY B 1 99 ? 19.281 -24.953 -8.047 1 98.19 99 GLY B O 1
ATOM 3499 N N . ARG B 1 100 ? 19.828 -22.953 -9.016 1 98 100 ARG B N 1
ATOM 3500 C CA . ARG B 1 100 ? 18.422 -22.625 -9.25 1 98 100 ARG B CA 1
ATOM 3501 C C . ARG B 1 100 ? 17.812 -23.562 -10.297 1 98 100 ARG B C 1
ATOM 3503 O O . ARG B 1 100 ? 18.359 -23.703 -11.391 1 98 100 ARG B O 1
ATOM 3510 N N . GLY B 1 101 ? 16.766 -24.281 -9.922 1 97.69 101 GLY B N 1
ATOM 3511 C CA . GLY B 1 101 ? 16.047 -25.156 -10.852 1 97.69 101 GLY B CA 1
ATOM 3512 C C . GLY B 1 101 ? 16.438 -26.609 -10.703 1 97.69 101 GLY B C 1
ATOM 3513 O O . GLY B 1 101 ? 15.844 -27.484 -11.344 1 97.69 101 GLY B O 1
ATOM 3514 N N . THR B 1 102 ? 17.344 -26.891 -9.805 1 98.44 102 THR B N 1
ATOM 3515 C CA . THR B 1 102 ? 17.781 -28.266 -9.672 1 98.44 102 THR B CA 1
ATOM 3516 C C . THR B 1 102 ? 16.625 -29.172 -9.242 1 98.44 102 THR B C 1
ATOM 3518 O O . THR B 1 102 ? 16.375 -30.219 -9.844 1 98.44 102 THR B O 1
ATOM 3521 N N . SER B 1 103 ? 15.883 -28.672 -8.273 1 97.44 103 SER B N 1
ATOM 3522 C CA . SER B 1 103 ? 14.719 -29.422 -7.809 1 97.44 103 SER B CA 1
ATOM 3523 C C . SER B 1 103 ? 13.461 -29 -8.562 1 97.44 103 SER B C 1
ATOM 3525 O O . SER B 1 103 ? 12.664 -29.859 -8.969 1 97.44 103 SER B O 1
ATOM 3527 N N . ASP B 1 104 ? 13.227 -27.766 -8.961 1 96.06 104 ASP B N 1
ATOM 3528 C CA . ASP B 1 104 ? 12.008 -27.203 -9.539 1 96.06 104 ASP B CA 1
ATOM 3529 C C . ASP B 1 104 ? 12.305 -26.453 -10.828 1 96.06 104 ASP B C 1
ATOM 3531 O O . ASP B 1 104 ? 12.5 -25.234 -10.805 1 96.06 104 ASP B O 1
ATOM 3535 N N . MET B 1 105 ? 12.477 -27.016 -11.969 1 96.56 105 MET B N 1
ATOM 3536 C CA . MET B 1 105 ? 12.453 -28.469 -11.977 1 96.56 105 MET B CA 1
ATOM 3537 C C . MET B 1 105 ? 13.312 -29.031 -13.102 1 96.56 105 MET B C 1
ATOM 3539 O O . MET B 1 105 ? 12.938 -30 -13.758 1 96.56 105 MET B O 1
ATOM 3543 N N . LYS B 1 106 ? 14.43 -28.375 -13.367 1 98.69 106 LYS B N 1
ATOM 3544 C CA . LYS B 1 106 ? 15.328 -28.781 -14.438 1 98.69 106 LYS B CA 1
ATOM 3545 C C . LYS B 1 106 ? 15.938 -30.141 -14.172 1 98.69 106 LYS B C 1
ATOM 3547 O O . LYS B 1 106 ? 16.422 -30.812 -15.086 1 98.69 106 LYS B O 1
ATOM 3552 N N . GLY B 1 107 ? 15.953 -30.578 -12.922 1 98.69 107 GLY B N 1
ATOM 3553 C CA . GLY B 1 107 ? 16.375 -31.938 -12.609 1 98.69 107 GLY B CA 1
ATOM 3554 C C . GLY B 1 107 ? 15.57 -33 -13.352 1 98.69 107 GLY B C 1
ATOM 3555 O O . GLY B 1 107 ? 16.141 -33.938 -13.914 1 98.69 107 GLY B O 1
ATOM 3556 N N . PHE B 1 108 ? 14.266 -32.844 -13.359 1 98.75 108 PHE B N 1
ATOM 3557 C CA . PHE B 1 108 ? 13.406 -33.781 -14.07 1 98.75 108 PHE B CA 1
ATOM 3558 C C . PHE B 1 108 ? 13.68 -33.75 -15.57 1 98.75 108 PHE B C 1
ATOM 3560 O O . PHE B 1 108 ? 13.719 -34.781 -16.234 1 98.75 108 PHE B O 1
ATOM 3567 N N . LEU B 1 109 ? 13.844 -32.531 -16.109 1 98.88 109 LEU B N 1
ATOM 3568 C CA . LEU B 1 109 ? 14.156 -32.406 -17.531 1 98.88 109 LEU B CA 1
ATOM 3569 C C . LEU B 1 109 ? 15.43 -33.188 -17.875 1 98.88 109 LEU B C 1
ATOM 3571 O O . LEU B 1 109 ? 15.484 -33.875 -18.891 1 98.88 109 LEU B O 1
ATOM 3575 N N . ALA B 1 110 ? 16.422 -32.969 -17.031 1 98.88 110 ALA B N 1
ATOM 3576 C CA . ALA B 1 110 ? 17.703 -33.656 -17.234 1 98.88 110 ALA B CA 1
ATOM 3577 C C . ALA B 1 110 ? 17.5 -35.188 -17.281 1 98.88 110 ALA B C 1
ATOM 3579 O O . ALA B 1 110 ? 18.094 -35.844 -18.125 1 98.88 110 ALA B O 1
ATOM 3580 N N . CYS B 1 111 ? 16.703 -35.688 -16.422 1 98.81 111 CYS B N 1
ATOM 3581 C CA . CYS B 1 111 ? 16.453 -37.125 -16.375 1 98.81 111 CYS B CA 1
ATOM 3582 C C . CYS B 1 111 ? 15.75 -37.594 -17.641 1 98.81 111 CYS B C 1
ATOM 3584 O O . CYS B 1 111 ? 16.109 -38.625 -18.219 1 98.81 111 CYS B O 1
ATOM 3586 N N . GLY B 1 112 ? 14.727 -36.875 -18.062 1 98.69 112 GLY B N 1
ATOM 3587 C CA . GLY B 1 112 ? 14.039 -37.219 -19.297 1 98.69 112 GLY B CA 1
ATOM 3588 C C . GLY B 1 112 ? 14.961 -37.219 -20.5 1 98.69 112 GLY B C 1
ATOM 3589 O O . GLY B 1 112 ? 14.922 -38.156 -21.312 1 98.69 112 GLY B O 1
ATOM 3590 N N . LEU B 1 113 ? 15.805 -36.219 -20.562 1 98.81 113 LEU B N 1
ATOM 3591 C CA . LEU B 1 113 ? 16.734 -36.125 -21.688 1 98.81 113 LEU B CA 1
ATOM 3592 C C . LEU B 1 113 ? 17.781 -37.219 -21.609 1 98.81 113 LEU B C 1
ATOM 3594 O O . LEU B 1 113 ? 18.141 -37.812 -22.641 1 98.81 113 LEU B O 1
ATOM 3598 N N . ALA B 1 114 ? 18.25 -37.5 -20.438 1 98.62 114 ALA B N 1
ATOM 3599 C CA . ALA B 1 114 ? 19.281 -38.531 -20.266 1 98.62 114 ALA B CA 1
ATOM 3600 C C . ALA B 1 114 ? 18.75 -39.906 -20.625 1 98.62 114 ALA B C 1
ATOM 3602 O O . ALA B 1 114 ? 19.531 -40.812 -20.984 1 98.62 114 ALA B O 1
ATOM 3603 N N . ALA B 1 115 ? 17.484 -40.125 -20.516 1 98.31 115 ALA B N 1
ATOM 3604 C CA . ALA B 1 115 ? 16.875 -41.438 -20.781 1 98.31 115 ALA B CA 1
ATOM 3605 C C . ALA B 1 115 ? 16.672 -41.656 -22.266 1 98.31 115 ALA B C 1
ATOM 3607 O O . ALA B 1 115 ? 16.406 -42.781 -22.703 1 98.31 115 ALA B O 1
ATOM 3608 N N . LEU B 1 116 ? 16.797 -40.656 -23.109 1 98.19 116 LEU B N 1
ATOM 3609 C CA . LEU B 1 116 ? 16.406 -40.688 -24.516 1 98.19 116 LEU B CA 1
ATOM 3610 C C . LEU B 1 116 ? 17.188 -41.781 -25.266 1 98.19 116 LEU B C 1
ATOM 3612 O O . LEU B 1 116 ? 16.609 -42.562 -26 1 98.19 116 LEU B O 1
ATOM 3616 N N . PRO B 1 117 ? 18.531 -41.875 -25.078 1 97.69 117 PRO B N 1
ATOM 3617 C CA . PRO B 1 117 ? 19.266 -42.875 -25.812 1 97.69 117 PRO B CA 1
ATOM 3618 C C . PRO B 1 117 ? 18.766 -44.312 -25.516 1 97.69 117 PRO B C 1
ATOM 3620 O O . PRO B 1 117 ? 18.609 -45.125 -26.422 1 97.69 117 PRO B O 1
ATOM 3623 N N . ALA B 1 118 ? 18.547 -44.531 -24.281 1 97.38 118 ALA B N 1
ATOM 3624 C CA . ALA B 1 118 ? 18.062 -45.844 -23.875 1 97.38 118 ALA B CA 1
ATOM 3625 C C . ALA B 1 118 ? 16.672 -46.125 -24.453 1 97.38 118 ALA B C 1
ATOM 3627 O O . ALA B 1 118 ? 16.391 -47.219 -24.938 1 97.38 118 ALA B O 1
ATOM 3628 N N . LEU B 1 119 ? 15.805 -45.156 -24.438 1 97.94 119 LEU B N 1
ATOM 3629 C CA . LEU B 1 119 ? 14.453 -45.312 -24.969 1 97.94 119 LEU B CA 1
ATOM 3630 C C . LEU B 1 119 ? 14.484 -45.531 -26.469 1 97.94 119 LEU B C 1
ATOM 3632 O O . LEU B 1 119 ? 13.719 -46.344 -27 1 97.94 119 LEU B O 1
ATOM 3636 N N . ALA B 1 120 ? 15.352 -44.812 -27.156 1 96.88 120 ALA B N 1
ATOM 3637 C CA . ALA B 1 120 ? 15.469 -44.938 -28.609 1 96.88 120 ALA B CA 1
ATOM 3638 C C . ALA B 1 120 ? 15.938 -46.312 -29.016 1 96.88 120 ALA B C 1
ATOM 3640 O O . ALA B 1 120 ? 15.625 -46.781 -30.109 1 96.88 120 ALA B O 1
ATOM 3641 N N . ALA B 1 121 ? 16.609 -46.938 -28.141 1 96.25 121 ALA B N 1
ATOM 3642 C CA . ALA B 1 121 ? 17.156 -48.281 -28.438 1 96.25 121 ALA B CA 1
ATOM 3643 C C . ALA B 1 121 ? 16.141 -49.375 -28.156 1 96.25 121 ALA B C 1
ATOM 3645 O O . ALA B 1 121 ? 16.328 -50.5 -28.562 1 96.25 121 ALA B O 1
ATOM 3646 N N . MET B 1 122 ? 15.062 -49 -27.562 1 96.88 122 MET B N 1
ATOM 3647 C CA . MET B 1 122 ? 14.023 -49.938 -27.219 1 96.88 122 MET B CA 1
ATOM 3648 C C . MET B 1 122 ? 13.023 -50.094 -28.359 1 96.88 122 MET B C 1
ATOM 3650 O O . MET B 1 122 ? 12.758 -49.156 -29.094 1 96.88 122 MET B O 1
ATOM 3654 N N . PRO B 1 123 ? 12.492 -51.344 -28.484 1 97.25 123 PRO B N 1
ATOM 3655 C CA . PRO B 1 123 ? 11.391 -51.5 -29.438 1 97.25 123 PRO B CA 1
ATOM 3656 C C . PRO B 1 123 ? 10.055 -51.031 -28.875 1 97.25 123 PRO B C 1
ATOM 3658 O O . PRO B 1 123 ? 9.141 -51.844 -28.688 1 97.25 123 PRO B O 1
ATOM 3661 N N . LEU B 1 124 ? 9.883 -49.781 -28.734 1 97.69 124 LEU B N 1
ATOM 3662 C CA . LEU B 1 124 ? 8.703 -49.219 -28.109 1 97.69 124 LEU B CA 1
ATOM 3663 C C . LEU B 1 124 ? 7.453 -49.469 -28.953 1 97.69 124 LEU B C 1
ATOM 3665 O O . LEU B 1 124 ? 7.402 -49.094 -30.125 1 97.69 124 LEU B O 1
ATOM 3669 N N . ALA B 1 125 ? 6.477 -50.125 -28.312 1 97.75 125 ALA B N 1
ATOM 3670 C CA . ALA B 1 125 ? 5.164 -50.281 -28.938 1 97.75 125 ALA B CA 1
ATOM 3671 C C . ALA B 1 125 ? 4.312 -49 -28.75 1 97.75 125 ALA B C 1
ATOM 3673 O O . ALA B 1 125 ? 3.43 -48.719 -29.562 1 97.75 125 ALA B O 1
ATOM 3674 N N . GLN B 1 126 ? 4.574 -48.312 -27.719 1 98.06 126 GLN B N 1
ATOM 3675 C CA . GLN B 1 126 ? 3.969 -47 -27.406 1 98.06 126 GLN B CA 1
ATOM 3676 C C . GLN B 1 126 ? 5.031 -45.938 -27.203 1 98.06 126 GLN B C 1
ATOM 3678 O O . GLN B 1 126 ? 6.102 -46.219 -26.656 1 98.06 126 GLN B O 1
ATOM 3683 N N . PRO B 1 127 ? 4.746 -44.75 -27.625 1 98.31 127 PRO B N 1
ATOM 3684 C CA . PRO B 1 127 ? 5.766 -43.719 -27.562 1 98.31 127 PRO B CA 1
ATOM 3685 C C . PRO B 1 127 ? 5.926 -43.125 -26.172 1 98.31 127 PRO B C 1
ATOM 3687 O O . PRO B 1 127 ? 5.035 -43.25 -25.328 1 98.31 127 PRO B O 1
ATOM 3690 N N . VAL B 1 128 ? 7.039 -42.562 -25.969 1 98.5 128 VAL B N 1
ATOM 3691 C CA . VAL B 1 128 ? 7.297 -41.656 -24.859 1 98.5 128 VAL B CA 1
ATOM 3692 C C . VAL B 1 128 ? 7.484 -40.219 -25.406 1 98.5 128 VAL B C 1
ATOM 3694 O O . VAL B 1 128 ? 8.266 -40 -26.328 1 98.5 128 VAL B O 1
ATOM 3697 N N . HIS B 1 129 ? 6.695 -39.312 -24.859 1 98.75 129 HIS B N 1
ATOM 3698 C CA . HIS B 1 129 ? 6.801 -37.906 -25.25 1 98.75 129 HIS B CA 1
ATOM 3699 C C . HIS B 1 129 ? 7.41 -37.062 -24.125 1 98.75 129 HIS B C 1
ATOM 3701 O O . HIS B 1 129 ? 7.109 -37.281 -22.953 1 98.75 129 HIS B O 1
ATOM 3707 N N . LEU B 1 130 ? 8.289 -36.156 -24.469 1 98.81 130 LEU B N 1
ATOM 3708 C CA . LEU B 1 130 ? 8.711 -35.062 -23.578 1 98.81 130 LEU B CA 1
ATOM 3709 C C . LEU B 1 130 ? 7.992 -33.75 -23.938 1 98.81 130 LEU B C 1
ATOM 3711 O O . LEU B 1 130 ? 7.961 -33.375 -25.094 1 98.81 130 LEU B O 1
ATOM 3715 N N . ALA B 1 131 ? 7.332 -33.188 -22.984 1 98.81 131 ALA B N 1
ATOM 3716 C CA . ALA B 1 131 ? 6.676 -31.891 -23.141 1 98.81 131 ALA B CA 1
ATOM 3717 C C . ALA B 1 131 ? 7.258 -30.859 -22.156 1 98.81 131 ALA B C 1
ATOM 3719 O O . ALA B 1 131 ? 6.922 -30.875 -20.969 1 98.81 131 ALA B O 1
ATOM 3720 N N . PHE B 1 132 ? 8.07 -29.969 -22.625 1 98.81 132 PHE B N 1
ATOM 3721 C CA . PHE B 1 132 ? 8.734 -28.969 -21.797 1 98.81 132 PHE B CA 1
ATOM 3722 C C . PHE B 1 132 ? 8.141 -27.578 -22.047 1 98.81 132 PHE B C 1
ATOM 3724 O O . PHE B 1 132 ? 8.188 -27.078 -23.156 1 98.81 132 PHE B O 1
ATOM 3731 N N . SER B 1 133 ? 7.574 -27 -20.969 1 98.56 133 SER B N 1
ATOM 3732 C CA . SER B 1 133 ? 6.832 -25.75 -21.109 1 98.56 133 SER B CA 1
ATOM 3733 C C . SER B 1 133 ? 7.652 -24.562 -20.609 1 98.56 133 SER B C 1
ATOM 3735 O O . SER B 1 133 ? 8.75 -24.734 -20.078 1 98.56 133 SER B O 1
ATOM 3737 N N . TYR B 1 134 ? 7.16 -23.328 -20.922 1 97.38 134 TYR B N 1
ATOM 3738 C CA . TYR B 1 134 ? 7.738 -22.094 -20.422 1 97.38 134 TYR B CA 1
ATOM 3739 C C . TYR B 1 134 ? 6.746 -21.344 -19.531 1 97.38 134 TYR B C 1
ATOM 3741 O O . TYR B 1 134 ? 5.539 -21.578 -19.609 1 97.38 134 TYR B O 1
ATOM 3749 N N . ASP B 1 135 ? 7.207 -20.609 -18.672 1 94.94 135 ASP B N 1
ATOM 3750 C CA . ASP B 1 135 ? 6.477 -19.656 -17.828 1 94.94 135 ASP B CA 1
ATOM 3751 C C . ASP B 1 135 ? 5.426 -20.375 -16.984 1 94.94 135 ASP B C 1
ATOM 3753 O O . ASP B 1 135 ? 4.281 -19.938 -16.891 1 94.94 135 ASP B O 1
ATOM 3757 N N . GLU B 1 136 ? 5.809 -21.562 -16.469 1 92.94 136 GLU B N 1
ATOM 3758 C CA . GLU B 1 136 ? 4.992 -22.234 -15.453 1 92.94 136 GLU B CA 1
ATOM 3759 C C . GLU B 1 136 ? 4.883 -21.375 -14.188 1 92.94 136 GLU B C 1
ATOM 3761 O O . GLU B 1 136 ? 3.801 -21.25 -13.617 1 92.94 136 GLU B O 1
ATOM 3766 N N . GLU B 1 137 ? 5.934 -20.703 -13.844 1 88.94 137 GLU B N 1
ATOM 3767 C CA . GLU B 1 137 ? 6.059 -19.938 -12.609 1 88.94 137 GLU B CA 1
ATOM 3768 C C . GLU B 1 137 ? 5.223 -18.672 -12.664 1 88.94 137 GLU B C 1
ATOM 3770 O O . GLU B 1 137 ? 5.051 -17.984 -11.648 1 88.94 137 GLU B O 1
ATOM 3775 N N . ALA B 1 138 ? 4.738 -18.359 -13.812 1 85.88 138 ALA B N 1
ATOM 3776 C CA . ALA B 1 138 ? 3.865 -17.188 -13.984 1 85.88 138 ALA B CA 1
ATOM 3777 C C . ALA B 1 138 ? 2.408 -17.625 -14.125 1 85.88 138 ALA B C 1
ATOM 3779 O O . ALA B 1 138 ? 1.608 -16.922 -14.758 1 85.88 138 ALA B O 1
ATOM 3780 N N . GLY B 1 139 ? 2.098 -18.828 -13.602 1 86.81 139 GLY B N 1
ATOM 3781 C CA . GLY B 1 139 ? 0.719 -19.281 -13.68 1 86.81 139 GLY B CA 1
ATOM 3782 C C . GLY B 1 139 ? 0.463 -20.219 -14.836 1 86.81 139 GLY B C 1
ATOM 3783 O O . GLY B 1 139 ? -0.579 -20.141 -15.492 1 86.81 139 GLY B O 1
ATOM 3784 N N . CYS B 1 140 ? 1.484 -20.953 -15.203 1 92.69 140 CYS B N 1
ATOM 3785 C CA . CYS B 1 140 ? 1.355 -21.984 -16.234 1 92.69 140 CYS B CA 1
ATOM 3786 C C . CYS B 1 140 ? 0.968 -21.359 -17.578 1 92.69 140 CYS B C 1
ATOM 3788 O O . CYS B 1 140 ? 0.015 -21.812 -18.219 1 92.69 140 CYS B O 1
ATOM 3790 N N . ARG B 1 141 ? 1.711 -20.484 -18.062 1 91.31 141 ARG B N 1
ATOM 3791 C CA . ARG B 1 141 ? 1.332 -19.688 -19.219 1 91.31 141 ARG B CA 1
ATOM 3792 C C . ARG B 1 141 ? 1.621 -20.453 -20.516 1 91.31 141 ARG B C 1
ATOM 3794 O O . ARG B 1 141 ? 0.857 -20.359 -21.484 1 91.31 141 ARG B O 1
ATOM 3801 N N . GLY B 1 142 ? 2.607 -21.219 -20.578 1 94.81 142 GLY B N 1
ATOM 3802 C CA . GLY B 1 142 ? 3.076 -21.828 -21.812 1 94.81 142 GLY B CA 1
ATOM 3803 C C . GLY B 1 142 ? 2.32 -23.094 -22.188 1 94.81 142 GLY B C 1
ATOM 3804 O O . GLY B 1 142 ? 1.994 -23.297 -23.359 1 94.81 142 GLY B O 1
ATOM 3805 N N . VAL B 1 143 ? 2.014 -23.891 -21.203 1 96.62 143 VAL B N 1
ATOM 3806 C CA . VAL B 1 143 ? 1.57 -25.266 -21.406 1 96.62 143 VAL B CA 1
ATOM 3807 C C . VAL B 1 143 ? 0.235 -25.266 -22.156 1 96.62 143 VAL B C 1
ATOM 3809 O O . VAL B 1 143 ? -0.03 -26.156 -22.969 1 96.62 143 VAL B O 1
ATOM 3812 N N . PRO B 1 144 ? -0.681 -24.328 -21.953 1 95.88 144 PRO B N 1
ATOM 3813 C CA . PRO B 1 144 ? -1.938 -24.328 -22.703 1 95.88 144 PRO B CA 1
ATOM 3814 C C . PRO B 1 144 ? -1.722 -24.297 -24.219 1 95.88 144 PRO B C 1
ATOM 3816 O O . PRO B 1 144 ? -2.463 -24.938 -24.969 1 95.88 144 PRO B O 1
ATOM 3819 N N . HIS B 1 145 ? -0.727 -23.594 -24.656 1 95.69 145 HIS B N 1
ATOM 3820 C CA . HIS B 1 145 ? -0.421 -23.5 -26.094 1 95.69 145 HIS B CA 1
ATOM 3821 C C . HIS B 1 145 ? 0.083 -24.844 -26.625 1 95.69 145 HIS B C 1
ATOM 3823 O O . HIS B 1 145 ? -0.239 -25.219 -27.75 1 95.69 145 HIS B O 1
ATOM 3829 N N . LEU B 1 146 ? 0.831 -25.484 -25.828 1 97.38 146 LEU B N 1
ATOM 3830 C CA . LEU B 1 146 ? 1.333 -26.797 -26.219 1 97.38 146 LEU B CA 1
ATOM 3831 C C . LEU B 1 146 ? 0.2 -27.828 -26.281 1 97.38 146 LEU B C 1
ATOM 3833 O O . LEU B 1 146 ? 0.105 -28.594 -27.234 1 97.38 146 LEU B O 1
ATOM 3837 N N . ILE B 1 147 ? -0.611 -27.812 -25.25 1 97.69 147 ILE B N 1
ATOM 3838 C CA . ILE B 1 147 ? -1.722 -28.75 -25.156 1 97.69 147 ILE B CA 1
ATOM 3839 C C . ILE B 1 147 ? -2.617 -28.609 -26.391 1 97.69 147 ILE B C 1
ATOM 3841 O O . ILE B 1 147 ? -3.062 -29.609 -26.953 1 97.69 147 ILE B O 1
ATOM 3845 N N . ARG B 1 148 ? -2.865 -27.422 -26.859 1 97.12 148 ARG B N 1
ATOM 3846 C CA . ARG B 1 148 ? -3.691 -27.156 -28.031 1 97.12 148 ARG B CA 1
ATOM 3847 C C . ARG B 1 148 ? -3.074 -27.766 -29.281 1 97.12 148 ARG B C 1
ATOM 3849 O O . ARG B 1 148 ? -3.789 -28.125 -30.219 1 97.12 148 ARG B O 1
ATOM 3856 N N . LEU B 1 149 ? -1.803 -27.938 -29.281 1 97.44 149 LEU B N 1
ATOM 3857 C CA . LEU B 1 149 ? -1.088 -28.438 -30.453 1 97.44 149 LEU B CA 1
ATOM 3858 C C . LEU B 1 149 ? -0.981 -29.953 -30.438 1 97.44 149 LEU B C 1
ATOM 3860 O O . LEU B 1 149 ? -0.663 -30.578 -31.453 1 97.44 149 LEU B O 1
ATOM 3864 N N . LEU B 1 150 ? -1.214 -30.578 -29.328 1 97.62 150 LEU B N 1
ATOM 3865 C CA . LEU B 1 150 ? -0.919 -31.984 -29.109 1 97.62 150 LEU B CA 1
ATOM 3866 C C . LEU B 1 150 ? -1.637 -32.844 -30.141 1 97.62 150 LEU B C 1
ATOM 3868 O O . LEU B 1 150 ? -1.044 -33.781 -30.703 1 97.62 150 LEU B O 1
ATOM 3872 N N . PRO B 1 151 ? -2.895 -32.562 -30.516 1 97.25 151 PRO B N 1
ATOM 3873 C CA . PRO B 1 151 ? -3.605 -33.406 -31.469 1 97.25 151 PRO B CA 1
ATOM 3874 C C . PRO B 1 151 ? -2.92 -33.469 -32.844 1 97.25 151 PRO B C 1
ATOM 3876 O O . PRO B 1 151 ? -3.076 -34.438 -33.562 1 97.25 151 PRO B O 1
ATOM 3879 N N . ASP B 1 152 ? -2.15 -32.438 -33.156 1 97.44 152 ASP B N 1
ATOM 3880 C CA . ASP B 1 152 ? -1.431 -32.406 -34.406 1 97.44 152 ASP B CA 1
ATOM 3881 C C . ASP B 1 152 ? -0.068 -33.094 -34.312 1 97.44 152 ASP B C 1
ATOM 3883 O O . ASP B 1 152 ? 0.57 -33.375 -35.312 1 97.44 152 ASP B O 1
ATOM 3887 N N . LEU B 1 153 ? 0.323 -33.375 -33.125 1 97.75 153 LEU B N 1
ATOM 3888 C CA . LEU B 1 153 ? 1.693 -33.844 -32.906 1 97.75 153 LEU B CA 1
ATOM 3889 C C . LEU B 1 153 ? 1.732 -35.344 -32.625 1 97.75 153 LEU B C 1
ATOM 3891 O O . LEU B 1 153 ? 2.719 -36 -32.938 1 97.75 153 LEU B O 1
ATOM 3895 N N . CYS B 1 154 ? 0.693 -35.812 -31.969 1 98.06 154 CYS B N 1
ATOM 3896 C CA . CYS B 1 154 ? 0.686 -37.219 -31.578 1 98.06 154 CYS B CA 1
ATOM 3897 C C . CYS B 1 154 ? -0.73 -37.688 -31.281 1 98.06 154 CYS B C 1
ATOM 3899 O O . CYS B 1 154 ? -1.652 -36.875 -31.172 1 98.06 154 CYS B O 1
ATOM 3901 N N . ALA B 1 155 ? -0.859 -39.031 -31.219 1 98.19 155 ALA B N 1
ATOM 3902 C CA . ALA B 1 155 ? -2.084 -39.594 -30.641 1 98.19 155 ALA B CA 1
ATOM 3903 C C . ALA B 1 155 ? -2.232 -39.188 -29.172 1 98.19 155 ALA B C 1
ATOM 3905 O O . ALA B 1 155 ? -1.236 -39 -28.469 1 98.19 155 ALA B O 1
ATOM 3906 N N . LYS B 1 156 ? -3.465 -39 -28.719 1 97.81 156 LYS B N 1
ATOM 3907 C CA . LYS B 1 156 ? -3.701 -38.562 -27.344 1 97.81 156 LYS B CA 1
ATOM 3908 C C . LYS B 1 156 ? -3.012 -39.469 -26.344 1 97.81 156 LYS B C 1
ATOM 3910 O O . LYS B 1 156 ? -3.285 -40.688 -26.297 1 97.81 156 LYS B O 1
ATOM 3915 N N . PRO B 1 157 ? -2.17 -38.906 -25.562 1 97.81 157 PRO B N 1
ATOM 3916 C CA . PRO B 1 157 ? -1.479 -39.75 -24.578 1 97.81 157 PRO B CA 1
ATOM 3917 C C . PRO B 1 157 ? -2.438 -40.375 -23.578 1 97.81 157 PRO B C 1
ATOM 3919 O O . PRO B 1 157 ? -3.451 -39.781 -23.219 1 97.81 157 PRO B O 1
ATOM 3922 N N . GLU B 1 158 ? -2.08 -41.625 -23.125 1 95.38 158 GLU B N 1
ATOM 3923 C CA . GLU B 1 158 ? -2.881 -42.312 -22.125 1 95.38 158 GLU B CA 1
ATOM 3924 C C . GLU B 1 158 ? -2.609 -41.781 -20.719 1 95.38 158 GLU B C 1
ATOM 3926 O O . GLU B 1 158 ? -3.426 -41.969 -19.812 1 95.38 158 GLU B O 1
ATOM 3931 N N . GLY B 1 159 ? -1.511 -41.156 -20.578 1 97.19 159 GLY B N 1
ATOM 3932 C CA . GLY B 1 159 ? -1.134 -40.594 -19.281 1 97.19 159 GLY B CA 1
ATOM 3933 C C . GLY B 1 159 ? -0.057 -39.531 -19.391 1 97.19 159 GLY B C 1
ATOM 3934 O O . GLY B 1 159 ? 0.806 -39.625 -20.281 1 97.19 159 GLY B O 1
ATOM 3935 N N . CYS B 1 160 ? -0.163 -38.594 -18.484 1 98.5 160 CYS B N 1
ATOM 3936 C CA . CYS B 1 160 ? 0.826 -37.5 -18.375 1 98.5 160 CYS B CA 1
ATOM 3937 C C . CYS B 1 160 ? 1.462 -37.5 -16.984 1 98.5 160 CYS B C 1
ATOM 3939 O O . CYS B 1 160 ? 0.758 -37.531 -15.977 1 98.5 160 CYS B O 1
ATOM 3941 N N . ILE B 1 161 ? 2.73 -37.562 -16.953 1 98.69 161 ILE B N 1
ATOM 3942 C CA . ILE B 1 161 ? 3.488 -37.5 -15.711 1 98.69 161 ILE B CA 1
ATOM 3943 C C . ILE B 1 161 ? 4.172 -36.125 -15.625 1 98.69 161 ILE B C 1
ATOM 3945 O O . ILE B 1 161 ? 5.027 -35.781 -16.453 1 98.69 161 ILE B O 1
ATOM 3949 N N . ILE B 1 162 ? 3.748 -35.312 -14.648 1 98.69 162 ILE B N 1
ATOM 3950 C CA . ILE B 1 162 ? 4.367 -34.031 -14.422 1 98.69 162 ILE B CA 1
ATOM 3951 C C . ILE B 1 162 ? 5.52 -34.156 -13.43 1 98.69 162 ILE B C 1
ATOM 3953 O O . ILE B 1 162 ? 5.316 -34.594 -12.289 1 98.69 162 ILE B O 1
ATOM 3957 N N . GLY B 1 163 ? 6.629 -33.719 -13.789 1 98.38 163 GLY B N 1
ATOM 3958 C CA . GLY B 1 163 ? 7.863 -34.062 -13.094 1 98.38 163 GLY B CA 1
ATOM 3959 C C . GLY B 1 163 ? 8.188 -33.094 -11.961 1 98.38 163 GLY B C 1
ATOM 3960 O O . GLY B 1 163 ? 9.359 -32.906 -11.625 1 98.38 163 GLY B O 1
ATOM 3961 N N . GLU B 1 164 ? 7.191 -32.5 -11.359 1 97.19 164 GLU B N 1
ATOM 3962 C CA . GLU B 1 164 ? 7.422 -31.641 -10.211 1 97.19 164 GLU B CA 1
ATOM 3963 C C . GLU B 1 164 ? 8.086 -32.406 -9.07 1 97.19 164 GLU B C 1
ATOM 3965 O O . GLU B 1 164 ? 7.875 -33.594 -8.914 1 97.19 164 GLU B O 1
ATOM 3970 N N . PRO B 1 165 ? 8.898 -31.656 -8.266 1 96.81 165 PRO B N 1
ATOM 3971 C CA . PRO B 1 165 ? 9.578 -32.375 -7.18 1 96.81 165 PRO B CA 1
ATOM 3972 C C . PRO B 1 165 ? 8.602 -32.969 -6.164 1 96.81 165 PRO B C 1
ATOM 3974 O O . PRO B 1 165 ? 7.828 -32.219 -5.543 1 96.81 165 PRO B O 1
ATOM 3977 N N . SER B 1 166 ? 8.664 -34.25 -6.016 1 96.94 166 SER B N 1
ATOM 3978 C CA . SER B 1 166 ? 7.777 -35 -5.121 1 96.94 166 SER B CA 1
ATOM 3979 C C . SER B 1 166 ? 8.516 -36.156 -4.426 1 96.94 166 SER B C 1
ATOM 3981 O O . SER B 1 166 ? 7.895 -37.062 -3.885 1 96.94 166 SER B O 1
ATOM 3983 N N . GLY B 1 167 ? 9.859 -36.156 -4.539 1 95.94 167 GLY B N 1
ATOM 3984 C CA . GLY B 1 167 ? 10.633 -37.281 -4.004 1 95.94 167 GLY B CA 1
ATOM 3985 C C . GLY B 1 167 ? 10.336 -38.594 -4.695 1 95.94 167 GLY B C 1
ATOM 3986 O O . GLY B 1 167 ? 10.406 -39.656 -4.074 1 95.94 167 GLY B O 1
ATOM 3987 N N . LEU B 1 168 ? 9.828 -38.531 -5.922 1 96.75 168 LEU B N 1
ATOM 3988 C CA . LEU B 1 168 ? 9.438 -39.656 -6.762 1 96.75 168 LEU B CA 1
ATOM 3989 C C . LEU B 1 168 ? 8.266 -40.406 -6.141 1 96.75 168 LEU B C 1
ATOM 3991 O O . LEU B 1 168 ? 8.086 -41.594 -6.402 1 96.75 168 LEU B O 1
ATOM 3995 N N . ARG B 1 169 ? 7.578 -39.75 -5.27 1 96.44 169 ARG B N 1
ATOM 3996 C CA . ARG B 1 169 ? 6.273 -40.25 -4.832 1 96.44 169 ARG B CA 1
ATOM 3997 C C . ARG B 1 169 ? 5.148 -39.562 -5.613 1 96.44 169 ARG B C 1
ATOM 3999 O O . ARG B 1 169 ? 5.012 -38.344 -5.582 1 96.44 169 ARG B O 1
ATOM 4006 N N . ALA B 1 170 ? 4.445 -40.469 -6.344 1 97.88 170 ALA B N 1
ATOM 4007 C CA . ALA B 1 170 ? 3.398 -39.938 -7.211 1 97.88 170 ALA B CA 1
ATOM 4008 C C . ALA B 1 170 ? 2.328 -39.219 -6.398 1 97.88 170 ALA B C 1
ATOM 4010 O O . ALA B 1 170 ? 2.047 -39.594 -5.258 1 97.88 170 ALA B O 1
ATOM 4011 N N . ILE B 1 171 ? 1.761 -38.156 -6.918 1 97.88 171 ILE B N 1
ATOM 4012 C CA . ILE B 1 171 ? 0.717 -37.344 -6.281 1 97.88 171 ILE B CA 1
ATOM 4013 C C . ILE B 1 171 ? -0.497 -37.25 -7.203 1 97.88 171 ILE B C 1
ATOM 4015 O O . ILE B 1 171 ? -0.365 -36.938 -8.383 1 97.88 171 ILE B O 1
ATOM 4019 N N . ARG B 1 172 ? -1.662 -37.469 -6.66 1 98.06 172 ARG B N 1
ATOM 4020 C CA . ARG B 1 172 ? -2.834 -37.688 -7.5 1 98.06 172 ARG B CA 1
ATOM 4021 C C . ARG B 1 172 ? -3.697 -36.438 -7.586 1 98.06 172 ARG B C 1
ATOM 4023 O O . ARG B 1 172 ? -4.566 -36.312 -8.453 1 98.06 172 ARG B O 1
ATOM 4030 N N . ALA B 1 173 ? -3.42 -35.5 -6.586 1 97.88 173 ALA B N 1
ATOM 4031 C CA . ALA B 1 173 ? -4.383 -34.375 -6.582 1 97.88 173 ALA B CA 1
ATOM 4032 C C . ALA B 1 173 ? -3.752 -33.094 -6.055 1 97.88 173 ALA B C 1
ATOM 4034 O O . ALA B 1 173 ? -2.834 -33.156 -5.234 1 97.88 173 ALA B O 1
ATOM 4035 N N . HIS B 1 174 ? -4.23 -32.031 -6.539 1 96.94 174 HIS B N 1
ATOM 4036 C CA . HIS B 1 174 ? -4.047 -30.688 -5.984 1 96.94 174 HIS B CA 1
ATOM 4037 C C . HIS B 1 174 ? -5.234 -29.781 -6.316 1 96.94 174 HIS B C 1
ATOM 4039 O O . HIS B 1 174 ? -6.012 -30.094 -7.227 1 96.94 174 HIS B O 1
ATOM 4045 N N . LYS B 1 175 ? -5.422 -28.719 -5.578 1 97.06 175 LYS B N 1
ATOM 4046 C CA . LYS B 1 175 ? -6.488 -27.75 -5.844 1 97.06 175 LYS B CA 1
ATOM 4047 C C . LYS B 1 175 ? -6.168 -26.906 -7.066 1 97.06 175 LYS B C 1
ATOM 4049 O O . LYS B 1 175 ? -5.004 -26.75 -7.445 1 97.06 175 LYS B O 1
ATOM 4054 N N . GLY B 1 176 ? -7.266 -26.438 -7.688 1 96.69 176 GLY B N 1
ATOM 4055 C CA . GLY B 1 176 ? -7.102 -25.406 -8.695 1 96.69 176 GLY B CA 1
ATOM 4056 C C . GLY B 1 176 ? -6.875 -24.031 -8.094 1 96.69 176 GLY B C 1
ATOM 4057 O O . GLY B 1 176 ? -7.027 -23.828 -6.887 1 96.69 176 GLY B O 1
ATOM 4058 N N . LYS B 1 177 ? -6.535 -23.094 -8.953 1 96.31 177 LYS B N 1
ATOM 4059 C CA . LYS B 1 177 ? -6.258 -21.75 -8.461 1 96.31 177 LYS B CA 1
ATOM 4060 C C . LYS B 1 177 ? -6.609 -20.703 -9.516 1 96.31 177 LYS B C 1
ATOM 4062 O O . LYS B 1 177 ? -6.449 -20.938 -10.719 1 96.31 177 LYS B O 1
ATOM 4067 N N . ALA B 1 178 ? -7.121 -19.641 -9.062 1 96.69 178 ALA B N 1
ATOM 4068 C CA . ALA B 1 178 ? -7.281 -18.438 -9.875 1 96.69 178 ALA B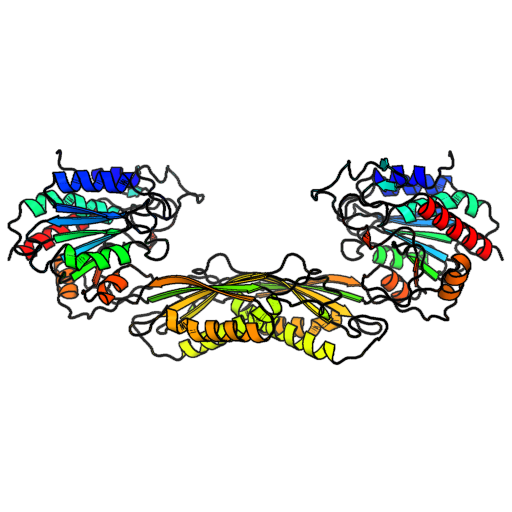 CA 1
ATOM 4069 C C . ALA B 1 178 ? -6.887 -17.188 -9.078 1 96.69 178 ALA B C 1
ATOM 4071 O O . ALA B 1 178 ? -7.18 -17.094 -7.887 1 96.69 178 ALA B O 1
ATOM 4072 N N . ALA B 1 179 ? -6.188 -16.344 -9.711 1 96.56 179 ALA B N 1
ATOM 4073 C CA . ALA B 1 179 ? -5.832 -15.055 -9.125 1 96.56 179 ALA B CA 1
ATOM 4074 C C . ALA B 1 179 ? -6.293 -13.898 -10.008 1 96.56 179 ALA B C 1
ATOM 4076 O O . ALA B 1 179 ? -6.266 -14 -11.234 1 96.56 179 ALA B O 1
ATOM 4077 N N . ALA B 1 180 ? -6.723 -12.867 -9.375 1 98 180 ALA B N 1
ATOM 4078 C CA . ALA B 1 180 ? -7.207 -11.703 -10.109 1 98 180 ALA B CA 1
ATOM 4079 C C . ALA B 1 180 ? -6.789 -10.406 -9.422 1 98 180 ALA B C 1
ATOM 4081 O O . ALA B 1 180 ? -6.488 -10.398 -8.227 1 98 180 ALA B O 1
ATOM 4082 N N . ARG B 1 181 ? -6.75 -9.352 -10.203 1 98.5 181 ARG B N 1
ATOM 4083 C CA . ARG B 1 181 ? -6.512 -8 -9.719 1 98.5 181 ARG B CA 1
ATOM 4084 C C . ARG B 1 181 ? -7.746 -7.125 -9.906 1 98.5 181 ARG B C 1
ATOM 4086 O O . ARG B 1 181 ? -8.383 -7.16 -10.961 1 98.5 181 ARG B O 1
ATOM 4093 N N . VAL B 1 182 ? -8.062 -6.441 -8.844 1 98.62 182 VAL B N 1
ATOM 4094 C CA . VAL B 1 182 ? -9.117 -5.438 -8.867 1 98.62 182 VAL B CA 1
ATOM 4095 C C . VAL B 1 182 ? -8.508 -4.039 -8.812 1 98.62 182 VAL B C 1
ATOM 4097 O O . VAL B 1 182 ? -7.605 -3.779 -8.016 1 98.62 182 VAL B O 1
ATOM 4100 N N . GLU B 1 183 ? -8.992 -3.234 -9.719 1 98.81 183 GLU B N 1
ATOM 4101 C CA . GLU B 1 183 ? -8.594 -1.83 -9.711 1 98.81 183 GLU B CA 1
ATOM 4102 C C . GLU B 1 183 ? -9.82 -0.914 -9.68 1 98.81 183 GLU B C 1
ATOM 4104 O O . GLU B 1 183 ? -10.75 -1.09 -10.469 1 98.81 183 GLU B O 1
ATOM 4109 N N . ILE B 1 184 ? -9.828 -0.046 -8.781 1 98.88 184 ILE B N 1
ATOM 4110 C CA . ILE B 1 184 ? -10.891 0.948 -8.68 1 98.88 184 ILE B CA 1
ATOM 4111 C C . ILE B 1 184 ? -10.305 2.35 -8.828 1 98.88 184 ILE B C 1
ATOM 4113 O O . ILE B 1 184 ? -9.359 2.713 -8.125 1 98.88 184 ILE B O 1
ATOM 4117 N N . ARG B 1 185 ? -10.836 3.098 -9.766 1 98.69 185 ARG B N 1
ATOM 4118 C CA . ARG B 1 185 ? -10.445 4.488 -9.969 1 98.69 185 ARG B CA 1
ATOM 4119 C C . ARG B 1 185 ? -11.602 5.434 -9.664 1 98.69 185 ARG B C 1
ATOM 4121 O O . ARG B 1 185 ? -12.688 5.293 -10.227 1 98.69 185 ARG B O 1
ATOM 4128 N N . GLY B 1 186 ? -11.32 6.324 -8.781 1 98.38 186 GLY B N 1
ATOM 4129 C CA . GLY B 1 186 ? -12.273 7.375 -8.438 1 98.38 186 GLY B CA 1
ATOM 4130 C C . GLY B 1 186 ? -11.836 8.75 -8.906 1 98.38 186 GLY B C 1
ATOM 4131 O O . GLY B 1 186 ? -11.414 8.914 -10.055 1 98.38 186 GLY B O 1
ATOM 4132 N N . ARG B 1 187 ? -12.062 9.703 -8.047 1 96.75 187 ARG B N 1
ATOM 4133 C CA . ARG B 1 187 ? -11.727 11.094 -8.328 1 96.75 187 ARG B CA 1
ATOM 4134 C C . ARG B 1 187 ? -10.984 11.734 -7.156 1 96.75 187 ARG B C 1
ATOM 4136 O O . ARG B 1 187 ? -11.5 11.742 -6.031 1 96.75 187 ARG B O 1
ATOM 4143 N N . SER B 1 188 ? -9.789 12.281 -7.469 1 93.06 188 SER B N 1
ATOM 4144 C CA . SER B 1 188 ? -8.938 12.859 -6.434 1 93.06 188 SER B CA 1
ATOM 4145 C C . SER B 1 188 ? -9.414 14.258 -6.043 1 93.06 188 SER B C 1
ATOM 4147 O O . SER B 1 188 ? -10.289 14.828 -6.703 1 93.06 188 SER B O 1
ATOM 4149 N N . GLY B 1 189 ? -8.945 14.742 -4.938 1 88.06 189 GLY B N 1
ATOM 4150 C CA . GLY B 1 189 ? -9.219 16.047 -4.363 1 88.06 189 GLY B CA 1
ATOM 4151 C C . GLY B 1 189 ? -8.641 16.234 -2.975 1 88.06 189 GLY B C 1
ATOM 4152 O O . GLY B 1 189 ? -7.996 15.32 -2.443 1 88.06 189 GLY B O 1
ATOM 4153 N N . HIS B 1 190 ? -8.766 17.438 -2.5 1 86.56 190 HIS B N 1
ATOM 4154 C CA . HIS B 1 190 ? -8.352 17.703 -1.127 1 86.56 190 HIS B CA 1
ATOM 4155 C C . HIS B 1 190 ? -9.289 17.031 -0.129 1 86.56 190 HIS B C 1
ATOM 4157 O O . HIS B 1 190 ? -10.508 17.031 -0.314 1 86.56 190 HIS B O 1
ATOM 4163 N N . SER B 1 191 ? -8.719 16.469 0.914 1 90.62 191 SER B N 1
ATOM 4164 C CA . SER B 1 191 ? -9.516 15.695 1.865 1 90.62 191 SER B CA 1
ATOM 4165 C C . SER B 1 191 ? -10.5 16.594 2.609 1 90.62 191 SER B C 1
ATOM 4167 O O . SER B 1 191 ? -11.445 16.109 3.227 1 90.62 191 SER B O 1
ATOM 4169 N N . SER B 1 192 ? -10.305 17.922 2.574 1 88.25 192 SER B N 1
ATOM 4170 C CA . SER B 1 192 ? -11.242 18.859 3.201 1 88.25 192 SER B CA 1
ATOM 4171 C C . SER B 1 192 ? -12.523 18.984 2.379 1 88.25 192 SER B C 1
ATOM 4173 O O . SER B 1 192 ? -13.516 19.531 2.857 1 88.25 192 SER B O 1
ATOM 4175 N N . ARG B 1 193 ? -12.516 18.516 1.126 1 90.62 193 ARG B N 1
ATOM 4176 C CA . ARG B 1 193 ? -13.672 18.562 0.241 1 90.62 193 ARG B CA 1
ATOM 4177 C C . ARG B 1 193 ? -14.023 17.172 -0.281 1 90.62 193 ARG B C 1
ATOM 4179 O O . ARG B 1 193 ? -14.016 16.938 -1.49 1 90.62 193 ARG B O 1
ATOM 4186 N N . PRO B 1 194 ? -14.398 16.297 0.634 1 92.56 194 PRO B N 1
ATOM 4187 C CA . PRO B 1 194 ? -14.742 14.945 0.184 1 92.56 194 PRO B CA 1
ATOM 4188 C C . PRO B 1 194 ? -15.93 14.922 -0.766 1 92.56 194 PRO B C 1
ATOM 4190 O O . PRO B 1 194 ? -16.094 13.977 -1.536 1 92.56 194 PRO B O 1
ATOM 4193 N N . ASP B 1 195 ? -16.719 15.945 -0.729 1 91.38 195 ASP B N 1
ATOM 4194 C CA . ASP B 1 195 ? -17.906 16.062 -1.579 1 91.38 195 ASP B CA 1
ATOM 4195 C C . ASP B 1 195 ? -17.516 16.203 -3.049 1 91.38 195 ASP B C 1
ATOM 4197 O O . ASP B 1 195 ? -18.328 15.969 -3.939 1 91.38 195 ASP B O 1
ATOM 4201 N N . GLN B 1 196 ? -16.344 16.547 -3.236 1 91.81 196 GLN B N 1
ATOM 4202 C CA . GLN B 1 196 ? -15.898 16.766 -4.605 1 91.81 196 GLN B CA 1
ATOM 4203 C C . GLN B 1 196 ? -15.117 15.57 -5.129 1 91.81 196 GLN B C 1
ATOM 4205 O O . GLN B 1 196 ? -14.711 15.555 -6.293 1 91.81 196 GLN B O 1
ATOM 4210 N N . GLY B 1 197 ? -14.922 14.578 -4.309 1 94.81 197 GLY B N 1
ATOM 4211 C CA . GLY B 1 197 ? -14.109 13.438 -4.707 1 94.81 197 GLY B CA 1
ATOM 4212 C C . GLY B 1 197 ? -14.891 12.133 -4.738 1 94.81 197 GLY B C 1
ATOM 4213 O O . GLY B 1 197 ? -16.109 12.133 -4.535 1 94.81 197 GLY B O 1
ATOM 4214 N N . LEU B 1 198 ? -14.25 11.156 -5.211 1 97.69 198 LEU B N 1
ATOM 4215 C CA . LEU B 1 198 ? -14.695 9.766 -5.188 1 97.69 198 LEU B CA 1
ATOM 4216 C C . LEU B 1 198 ? -13.617 8.859 -4.609 1 97.69 198 LEU B C 1
ATOM 4218 O O . LEU B 1 198 ? -12.656 8.5 -5.305 1 97.69 198 LEU B O 1
ATOM 4222 N N . ASN B 1 199 ? -13.758 8.477 -3.393 1 98.31 199 ASN B N 1
ATOM 4223 C CA . ASN B 1 199 ? -12.719 7.797 -2.625 1 98.31 199 ASN B CA 1
ATOM 4224 C C . ASN B 1 199 ? -12.625 6.316 -2.99 1 98.31 199 ASN B C 1
ATOM 4226 O O . ASN B 1 199 ? -13.477 5.52 -2.588 1 98.31 199 ASN B O 1
ATOM 4230 N N . ALA B 1 200 ? -11.586 5.941 -3.654 1 98.81 200 ALA B N 1
ATOM 4231 C CA . ALA B 1 200 ? -11.414 4.582 -4.168 1 98.81 200 ALA B CA 1
ATOM 4232 C C . ALA B 1 200 ? -11.234 3.586 -3.027 1 98.81 200 ALA B C 1
ATOM 4234 O O . ALA B 1 200 ? -11.633 2.424 -3.145 1 98.81 200 ALA B O 1
ATOM 4235 N N . ILE B 1 201 ? -10.625 3.998 -1.889 1 98.81 201 ILE B N 1
ATOM 4236 C CA . ILE B 1 201 ? -10.453 3.111 -0.743 1 98.81 201 ILE B CA 1
ATOM 4237 C C . ILE B 1 201 ? -11.812 2.811 -0.116 1 98.81 201 ILE B C 1
ATOM 4239 O O . ILE B 1 201 ? -12.102 1.664 0.239 1 98.81 201 ILE B O 1
ATOM 4243 N N . HIS B 1 202 ? -12.625 3.854 -0.018 1 98.69 202 HIS B N 1
ATOM 4244 C CA . HIS B 1 202 ? -13.977 3.627 0.492 1 98.69 202 HIS B CA 1
ATOM 4245 C C . HIS B 1 202 ? -14.742 2.652 -0.393 1 98.69 202 HIS B C 1
ATOM 4247 O O . HIS B 1 202 ? -15.445 1.775 0.11 1 98.69 202 HIS B O 1
ATOM 4253 N N . ALA B 1 203 ? -14.602 2.771 -1.685 1 98.75 203 ALA B N 1
ATOM 4254 C CA . ALA B 1 203 ? -15.25 1.839 -2.604 1 98.75 203 ALA B CA 1
ATOM 4255 C C . ALA B 1 203 ? -14.719 0.422 -2.408 1 98.75 203 ALA B C 1
ATOM 4257 O O . ALA B 1 203 ? -15.484 -0.545 -2.449 1 98.75 203 ALA B O 1
ATOM 4258 N N . MET B 1 204 ? -13.438 0.28 -2.158 1 98.81 204 MET B N 1
ATOM 4259 C CA . MET B 1 204 ? -12.789 -1.019 -1.985 1 98.81 204 MET B CA 1
ATOM 4260 C C . MET B 1 204 ? -13.336 -1.738 -0.756 1 98.81 204 MET B C 1
ATOM 4262 O O . MET B 1 204 ? -13.25 -2.965 -0.663 1 98.81 204 MET B O 1
ATOM 4266 N N . ALA B 1 205 ? -13.898 -0.978 0.214 1 98.69 205 ALA B N 1
ATOM 4267 C CA . ALA B 1 205 ? -14.5 -1.582 1.399 1 98.69 205 ALA B CA 1
ATOM 4268 C C . ALA B 1 205 ? -15.578 -2.596 1.012 1 98.69 205 ALA B C 1
ATOM 4270 O O . ALA B 1 205 ? -15.664 -3.672 1.609 1 98.69 205 ALA B O 1
ATOM 4271 N N . ALA B 1 206 ? -16.359 -2.271 0.03 1 98.25 206 ALA B N 1
ATOM 4272 C CA . ALA B 1 206 ? -17.422 -3.172 -0.419 1 98.25 206 ALA B CA 1
ATOM 4273 C C . ALA B 1 206 ? -16.828 -4.449 -1.021 1 98.25 206 ALA B C 1
ATOM 4275 O O . ALA B 1 206 ? -17.359 -5.539 -0.812 1 98.25 206 ALA B O 1
ATOM 4276 N N . ILE B 1 207 ? -15.789 -4.309 -1.771 1 98.69 207 ILE B N 1
ATOM 4277 C CA . ILE B 1 207 ? -15.133 -5.441 -2.416 1 98.69 207 ILE B CA 1
ATOM 4278 C C . ILE B 1 207 ? -14.547 -6.367 -1.355 1 98.69 207 ILE B C 1
ATOM 4280 O O . ILE B 1 207 ? -14.734 -7.586 -1.416 1 98.69 207 ILE B O 1
ATOM 4284 N N . LEU B 1 208 ? -13.859 -5.762 -0.377 1 98.75 208 LEU B N 1
ATOM 4285 C CA . LEU B 1 208 ? -13.266 -6.555 0.693 1 98.75 208 LEU B CA 1
ATOM 4286 C C . LEU B 1 208 ? -14.336 -7.273 1.497 1 98.75 208 LEU B C 1
ATOM 4288 O O . LEU B 1 208 ? -14.164 -8.438 1.876 1 98.75 208 LEU B O 1
ATOM 4292 N N . SER B 1 209 ? -15.414 -6.594 1.769 1 98.44 209 SER B N 1
ATOM 4293 C CA . SER B 1 209 ? -16.516 -7.215 2.494 1 98.44 209 SER B CA 1
ATOM 4294 C C . SER B 1 209 ? -17.062 -8.422 1.742 1 98.44 209 SER B C 1
ATOM 4296 O O . SER B 1 209 ? -17.344 -9.461 2.344 1 98.44 209 SER B O 1
ATOM 4298 N N . GLU B 1 210 ? -17.203 -8.266 0.469 1 98.62 210 GLU B N 1
ATOM 4299 C CA . GLU B 1 210 ? -17.672 -9.375 -0.357 1 98.62 210 GLU B CA 1
ATOM 4300 C C . GLU B 1 210 ? -16.688 -10.539 -0.325 1 98.62 210 GLU B C 1
ATOM 4302 O O . GLU B 1 210 ? -17.094 -11.703 -0.273 1 98.62 210 GLU B O 1
ATOM 4307 N N . ALA B 1 211 ? -15.438 -10.242 -0.402 1 98.62 211 ALA B N 1
ATOM 4308 C CA . ALA B 1 211 ? -14.414 -11.281 -0.371 1 98.62 211 ALA B CA 1
ATOM 4309 C C . ALA B 1 211 ? -14.469 -12.07 0.936 1 98.62 211 ALA B C 1
ATOM 4311 O O . ALA B 1 211 ? -14.391 -13.297 0.931 1 98.62 211 ALA B O 1
ATOM 4312 N N . VAL B 1 212 ? -14.602 -11.328 2.047 1 98.44 212 VAL B N 1
ATOM 4313 C CA . VAL B 1 212 ? -14.672 -11.969 3.359 1 98.44 212 VAL B CA 1
ATOM 4314 C C . VAL B 1 212 ? -15.906 -12.867 3.43 1 98.44 212 VAL B C 1
ATOM 4316 O O . VAL B 1 212 ? -15.828 -14 3.906 1 98.44 212 VAL B O 1
ATOM 4319 N N . GLU B 1 213 ? -16.984 -12.352 2.943 1 98.31 213 GLU B N 1
ATOM 4320 C CA . GLU B 1 213 ? -18.219 -13.133 2.939 1 98.31 213 GLU B CA 1
ATOM 4321 C C . GLU B 1 213 ? -18.078 -14.375 2.064 1 98.31 213 GLU B C 1
ATOM 4323 O O . GLU B 1 213 ? -18.469 -15.477 2.471 1 98.31 213 GLU B O 1
ATOM 4328 N N . ALA B 1 214 ? -17.578 -14.203 0.896 1 98.12 214 ALA B N 1
ATOM 4329 C CA . ALA B 1 214 ? -17.375 -15.328 -0.019 1 98.12 214 ALA B CA 1
ATOM 4330 C C . ALA B 1 214 ? -16.484 -16.391 0.608 1 98.12 214 ALA B C 1
ATOM 4332 O O . ALA B 1 214 ? -16.766 -17.594 0.497 1 98.12 214 ALA B O 1
ATOM 4333 N N . ALA B 1 215 ? -15.43 -15.984 1.24 1 97.94 215 ALA B N 1
ATOM 4334 C CA . ALA B 1 215 ? -14.523 -16.922 1.908 1 97.94 215 ALA B CA 1
ATOM 4335 C C . ALA B 1 215 ? -15.258 -17.719 2.982 1 97.94 215 ALA B C 1
ATOM 4337 O O . ALA B 1 215 ? -15.07 -18.922 3.1 1 97.94 215 ALA B O 1
ATOM 4338 N N . SER B 1 216 ? -16.078 -17.031 3.744 1 97.56 216 SER B N 1
ATOM 4339 C CA . SER B 1 216 ? -16.844 -17.672 4.809 1 97.56 216 SER B CA 1
ATOM 4340 C C . SER B 1 216 ? -17.812 -18.703 4.246 1 97.56 216 SER B C 1
ATOM 4342 O O . SER B 1 216 ? -17.953 -19.797 4.809 1 97.56 216 SER B O 1
ATOM 4344 N N . VAL B 1 217 ? -18.438 -18.422 3.17 1 97.62 217 VAL B N 1
ATOM 4345 C CA . VAL B 1 217 ? -19.391 -19.328 2.527 1 97.62 217 VAL B CA 1
ATOM 4346 C C . VAL B 1 217 ? -18.656 -20.578 2.025 1 97.62 217 VAL B C 1
ATOM 4348 O O . VAL B 1 217 ? -19.125 -21.688 2.209 1 97.62 217 VAL B O 1
ATOM 4351 N N . LEU B 1 218 ? -17.516 -20.391 1.427 1 97.56 218 LEU B N 1
ATOM 4352 C CA . LEU B 1 218 ? -16.734 -21.484 0.871 1 97.56 218 LEU B CA 1
ATOM 4353 C C . LEU B 1 218 ? -16.297 -22.453 1.967 1 97.56 218 LEU B C 1
ATOM 4355 O O . LEU B 1 218 ? -16.172 -23.656 1.725 1 97.56 218 LEU B O 1
ATOM 4359 N N . ALA B 1 219 ? -16.125 -21.953 3.162 1 96.62 219 ALA B N 1
ATOM 4360 C CA . ALA B 1 219 ? -15.648 -22.766 4.281 1 96.62 219 ALA B CA 1
ATOM 4361 C C . ALA B 1 219 ? -16.734 -23.734 4.738 1 96.62 219 ALA B C 1
ATOM 4363 O O . ALA B 1 219 ? -16.453 -24.672 5.504 1 96.62 219 ALA B O 1
ATOM 4364 N N . THR B 1 220 ? -17.922 -23.562 4.215 1 97.06 220 THR B N 1
ATOM 4365 C CA . THR B 1 220 ? -19.016 -24.438 4.605 1 97.06 220 THR B CA 1
ATOM 4366 C C . THR B 1 220 ? -19.172 -25.594 3.621 1 97.06 220 THR B C 1
ATOM 4368 O O . THR B 1 220 ? -20.062 -26.438 3.764 1 97.06 220 THR B O 1
ATOM 4371 N N . GLY B 1 221 ? -18.359 -25.688 2.559 1 95.25 221 GLY B N 1
ATOM 4372 C CA . GLY B 1 221 ? -18.359 -26.766 1.583 1 95.25 221 GLY B CA 1
ATOM 4373 C C . GLY B 1 221 ? -18.656 -26.281 0.172 1 95.25 221 GLY B C 1
ATOM 4374 O O . GLY B 1 221 ? -18.875 -25.094 -0.059 1 95.25 221 GLY B O 1
ATOM 4375 N N . PRO B 1 222 ? -18.672 -27.266 -0.698 1 96.56 222 PRO B N 1
ATOM 4376 C CA . PRO B 1 222 ? -18.422 -28.703 -0.557 1 96.56 222 PRO B CA 1
ATOM 4377 C C . PRO B 1 222 ? -17.016 -29 -0.048 1 96.56 222 PRO B C 1
ATOM 4379 O O . PRO B 1 222 ? -16.156 -28.125 -0.036 1 96.56 222 PRO B O 1
ATOM 4382 N N . PHE B 1 223 ? -16.875 -30.344 0.445 1 96.56 223 PHE B N 1
ATOM 4383 C CA . PHE B 1 223 ? -15.625 -30.734 1.073 1 96.56 223 PHE B CA 1
ATOM 4384 C C . PHE B 1 223 ? -14.914 -31.797 0.253 1 96.56 223 PHE B C 1
ATOM 4386 O O . PHE B 1 223 ? -15.562 -32.625 -0.387 1 96.56 223 PHE B O 1
ATOM 4393 N N . ASP B 1 224 ? -13.648 -31.719 0.153 1 95.88 224 ASP B N 1
ATOM 4394 C CA . ASP B 1 224 ? -12.719 -32.75 -0.29 1 95.88 224 ASP B CA 1
ATOM 4395 C C . ASP B 1 224 ? -11.688 -33.062 0.788 1 95.88 224 ASP B C 1
ATOM 4397 O O . ASP B 1 224 ? -10.742 -32.312 0.987 1 95.88 224 ASP B O 1
ATOM 4401 N N . ARG B 1 225 ? -11.781 -34.125 1.417 1 94.75 225 ARG B N 1
ATOM 4402 C CA . ARG B 1 225 ? -11.047 -34.438 2.639 1 94.75 225 ARG B CA 1
ATOM 4403 C C . ARG B 1 225 ? -9.594 -34.781 2.334 1 94.75 225 ARG B C 1
ATOM 4405 O O . ARG B 1 225 ? -8.789 -34.969 3.248 1 94.75 225 ARG B O 1
ATOM 4412 N N . ASN B 1 226 ? -9.227 -34.812 1.022 1 93.38 226 ASN B N 1
ATOM 4413 C CA . ASN B 1 226 ? -7.828 -35 0.648 1 93.38 226 ASN B CA 1
ATOM 4414 C C . ASN B 1 226 ? -7 -33.75 0.954 1 93.38 226 ASN B C 1
ATOM 4416 O O . ASN B 1 226 ? -5.77 -33.812 0.961 1 93.38 226 ASN B O 1
ATOM 4420 N N . PHE B 1 227 ? -7.734 -32.688 1.26 1 94.69 227 PHE B N 1
ATOM 4421 C CA . PHE B 1 227 ? -7.035 -31.422 1.38 1 94.69 227 PHE B CA 1
ATOM 4422 C C . PHE B 1 227 ? -7.191 -30.844 2.781 1 94.69 227 PHE B C 1
ATOM 4424 O O . PHE B 1 227 ? -8.141 -31.188 3.492 1 94.69 227 PHE B O 1
ATOM 4431 N N . GLU B 1 228 ? -6.164 -30.031 3.08 1 91.75 228 GLU B N 1
ATOM 4432 C CA . GLU B 1 228 ? -6.258 -29.125 4.223 1 91.75 228 GLU B CA 1
ATOM 4433 C C . GLU B 1 228 ? -6.016 -27.688 3.799 1 91.75 228 GLU B C 1
ATOM 4435 O O . GLU B 1 228 ? -4.93 -27.344 3.326 1 91.75 228 GLU B O 1
ATOM 4440 N N . PRO B 1 229 ? -7.012 -26.812 4.098 1 94.56 229 PRO B N 1
ATOM 4441 C CA . PRO B 1 229 ? -8.383 -27.156 4.504 1 94.56 229 PRO B CA 1
ATOM 4442 C C . PRO B 1 229 ? -9.133 -27.953 3.447 1 94.56 229 PRO B C 1
ATOM 4444 O O . PRO B 1 229 ? -8.742 -27.953 2.277 1 94.56 229 PRO B O 1
ATOM 4447 N N . ALA B 1 230 ? -10.219 -28.594 3.75 1 96.38 230 ALA B N 1
ATOM 4448 C CA . ALA B 1 230 ? -10.914 -29.547 2.889 1 96.38 230 ALA B CA 1
ATOM 4449 C C . ALA B 1 230 ? -11.938 -28.828 2.004 1 96.38 230 ALA B C 1
ATOM 4451 O O . ALA B 1 230 ? -12.852 -29.469 1.483 1 96.38 230 ALA B O 1
ATOM 4452 N N . TYR B 1 231 ? -11.891 -27.531 1.918 1 96.88 231 TYR B N 1
ATOM 4453 C CA . TYR B 1 231 ? -12.844 -26.734 1.151 1 96.88 231 TYR B CA 1
ATOM 4454 C C . TYR B 1 231 ? -12.133 -25.75 0.242 1 96.88 231 TYR B C 1
ATOM 4456 O O . TYR B 1 231 ? -10.93 -25.5 0.396 1 96.88 231 TYR B O 1
ATOM 4464 N N . SER B 1 232 ? -12.812 -25.281 -0.767 1 97.88 232 SER B N 1
ATOM 4465 C CA . SER B 1 232 ? -12.297 -24.156 -1.555 1 97.88 232 SER B CA 1
ATOM 4466 C C . SER B 1 232 ? -12.125 -22.922 -0.696 1 97.88 232 SER B C 1
ATOM 4468 O O . SER B 1 232 ? -12.836 -22.734 0.293 1 97.88 232 SER B O 1
ATOM 4470 N N . SER B 1 233 ? -11.188 -22.172 -1.029 1 97.5 233 SER B N 1
ATOM 4471 C CA . SER B 1 233 ? -10.898 -20.984 -0.223 1 97.5 233 SER B CA 1
ATOM 4472 C C . SER B 1 233 ? -10.664 -19.766 -1.102 1 97.5 233 SER B C 1
ATOM 4474 O O . SER B 1 233 ? -10.523 -19.875 -2.32 1 97.5 233 SER B O 1
ATOM 4476 N N . LEU B 1 234 ? -10.781 -18.625 -0.518 1 97.69 234 LEU B N 1
ATOM 4477 C CA . LEU B 1 234 ? -10.586 -17.328 -1.157 1 97.69 234 LEU B CA 1
ATOM 4478 C C . LEU B 1 234 ? -9.945 -16.344 -0.188 1 97.69 234 LEU B C 1
ATOM 4480 O O . LEU B 1 234 ? -10.32 -16.281 0.987 1 97.69 234 LEU B O 1
ATOM 4484 N N . GLN B 1 235 ? -8.984 -15.609 -0.638 1 97.31 235 GLN B N 1
ATOM 4485 C CA . GLN B 1 235 ? -8.414 -14.586 0.234 1 97.31 235 GLN B CA 1
ATOM 4486 C C . GLN B 1 235 ? -7.887 -13.406 -0.576 1 97.31 235 GLN B C 1
ATOM 4488 O O . GLN B 1 235 ? -7.555 -13.555 -1.755 1 97.31 235 GLN B O 1
ATOM 4493 N N . VAL B 1 236 ? -7.828 -12.281 0.033 1 98.44 236 VAL B N 1
ATOM 4494 C CA . VAL B 1 236 ? -7.145 -11.109 -0.5 1 98.44 236 VAL B CA 1
ATOM 4495 C C . VAL B 1 236 ? -5.699 -11.086 -0.013 1 98.44 236 VAL B C 1
ATOM 4497 O O . VAL B 1 236 ? -5.441 -11.148 1.191 1 98.44 236 VAL B O 1
ATOM 4500 N N . GLY B 1 237 ? -4.809 -10.945 -0.921 1 97.81 237 GLY B N 1
ATOM 4501 C CA . GLY B 1 237 ? -3.412 -11.094 -0.55 1 97.81 237 GLY B CA 1
ATOM 4502 C C . GLY B 1 237 ? -2.656 -9.781 -0.531 1 97.81 237 GLY B C 1
ATOM 4503 O O . GLY B 1 237 ? -1.656 -9.641 0.175 1 97.81 237 GLY B O 1
ATOM 4504 N N . VAL B 1 238 ? -3.098 -8.844 -1.364 1 98.38 238 VAL B N 1
ATOM 4505 C CA . VAL B 1 238 ? -2.432 -7.551 -1.453 1 98.38 238 VAL B CA 1
ATOM 4506 C C . VAL B 1 238 ? -3.473 -6.445 -1.612 1 98.38 238 VAL B C 1
ATOM 4508 O O . VAL B 1 238 ? -4.484 -6.629 -2.295 1 98.38 238 VAL B O 1
ATOM 4511 N N . ILE B 1 239 ? -3.17 -5.316 -1.009 1 98.81 239 ILE B N 1
ATOM 4512 C CA . ILE B 1 239 ? -3.998 -4.133 -1.211 1 98.81 239 ILE B CA 1
ATOM 4513 C C . ILE B 1 239 ? -3.131 -2.879 -1.138 1 98.81 239 ILE B C 1
ATOM 4515 O O . ILE B 1 239 ? -2.207 -2.803 -0.324 1 98.81 239 ILE B O 1
ATOM 4519 N N . ARG B 1 240 ? -3.391 -1.943 -2.02 1 98.69 240 ARG B N 1
ATOM 4520 C CA . ARG B 1 240 ? -2.705 -0.655 -2.045 1 98.69 240 ARG B CA 1
ATOM 4521 C C . ARG B 1 240 ? -3.648 0.46 -2.484 1 98.69 240 ARG B C 1
ATOM 4523 O O . ARG B 1 240 ? -4.387 0.307 -3.459 1 98.69 240 ARG B O 1
ATOM 4530 N N . GLY B 1 241 ? -3.635 1.484 -1.73 1 98.5 241 GLY B N 1
ATOM 4531 C CA . GLY B 1 241 ? -4.43 2.639 -2.119 1 98.5 241 GLY B CA 1
ATOM 4532 C C . GLY B 1 241 ? -4.004 3.918 -1.422 1 98.5 241 GLY B C 1
ATOM 4533 O O . GLY B 1 241 ? -3.643 3.898 -0.244 1 98.5 241 GLY B O 1
ATOM 4534 N N . GLY B 1 242 ? -3.984 5.023 -2.197 1 96.5 242 GLY B N 1
ATOM 4535 C CA . GLY B 1 242 ? -3.768 6.34 -1.612 1 96.5 242 GLY B CA 1
ATOM 4536 C C . GLY B 1 242 ? -2.303 6.73 -1.553 1 96.5 242 GLY B C 1
ATOM 4537 O O . GLY B 1 242 ? -1.427 5.867 -1.48 1 96.5 242 GLY B O 1
ATOM 4538 N N . GLN B 1 243 ? -2.109 7.988 -1.572 1 91.31 243 GLN B N 1
ATOM 4539 C CA . GLN B 1 243 ? -0.762 8.547 -1.535 1 91.31 243 GLN B CA 1
ATOM 4540 C C . GLN B 1 243 ? -0.49 9.242 -0.201 1 91.31 243 GLN B C 1
ATOM 4542 O O . GLN B 1 243 ? 0.575 9.055 0.392 1 91.31 243 GLN B O 1
ATOM 4547 N N . ALA B 1 244 ? -1.397 10.016 0.249 1 89 244 ALA B N 1
ATOM 4548 C CA . ALA B 1 244 ? -1.301 10.773 1.493 1 89 244 ALA B CA 1
ATOM 4549 C C . ALA B 1 244 ? -2.666 10.906 2.16 1 89 244 ALA B C 1
ATOM 4551 O O . ALA B 1 244 ? -3.699 10.867 1.488 1 89 244 ALA B O 1
ATOM 4552 N N . VAL B 1 245 ? -2.635 11.07 3.447 1 92.69 245 VAL B N 1
ATOM 4553 C CA . VAL B 1 245 ? -3.865 11.031 4.234 1 92.69 245 VAL B CA 1
ATOM 4554 C C . VAL B 1 245 ? -4.742 12.234 3.877 1 92.69 245 VAL B C 1
ATOM 4556 O O . VAL B 1 245 ? -5.969 12.156 3.941 1 92.69 245 VAL B O 1
ATOM 4559 N N . ASN B 1 246 ? -4.168 13.383 3.396 1 87.5 246 ASN B N 1
ATOM 4560 C CA . ASN B 1 246 ? -4.93 14.602 3.119 1 87.5 246 ASN B CA 1
ATOM 4561 C C . ASN B 1 246 ? -5.367 14.664 1.658 1 87.5 246 ASN B C 1
ATOM 4563 O O . ASN B 1 246 ? -5.871 15.695 1.203 1 87.5 246 ASN B O 1
ATOM 4567 N N . ILE B 1 247 ? -5.137 13.656 0.919 1 89.12 247 ILE B N 1
ATOM 4568 C CA . ILE B 1 247 ? -5.531 13.562 -0.482 1 89.12 247 ILE B CA 1
ATOM 4569 C C . ILE B 1 247 ? -6.566 12.445 -0.652 1 89.12 247 ILE B C 1
ATOM 4571 O O . ILE B 1 247 ? -6.363 11.328 -0.185 1 89.12 247 ILE B O 1
ATOM 4575 N N . ILE B 1 248 ? -7.656 12.75 -1.287 1 95.19 248 ILE B N 1
ATOM 4576 C CA . ILE B 1 248 ? -8.664 11.734 -1.577 1 95.19 248 ILE B CA 1
ATOM 4577 C C . ILE B 1 248 ? -8.086 10.703 -2.543 1 95.19 248 ILE B C 1
ATOM 4579 O O . ILE B 1 248 ? -7.684 11.039 -3.658 1 95.19 248 ILE B O 1
ATOM 4583 N N . PRO B 1 249 ? -8.016 9.469 -2.104 1 97.25 249 PRO B N 1
ATOM 4584 C CA . PRO B 1 249 ? -7.406 8.469 -2.98 1 97.25 249 PRO B CA 1
ATOM 4585 C C . PRO B 1 249 ? -8.234 8.203 -4.238 1 97.25 249 PRO B C 1
ATOM 4587 O O . PRO B 1 249 ? -9.391 7.789 -4.148 1 97.25 249 PRO B O 1
ATOM 4590 N N . ASP B 1 250 ? -7.625 8.383 -5.406 1 97.94 250 ASP B N 1
ATOM 4591 C CA . ASP B 1 250 ? -8.336 8.172 -6.66 1 97.94 250 ASP B CA 1
ATOM 4592 C C . ASP B 1 250 ? -8.055 6.781 -7.223 1 97.94 250 ASP B C 1
ATOM 4594 O O . ASP B 1 250 ? -8.633 6.387 -8.242 1 97.94 250 ASP B O 1
ATOM 4598 N N . LEU B 1 251 ? -7.168 6.051 -6.598 1 98.56 251 LEU B N 1
ATOM 4599 C CA . LEU B 1 251 ? -6.84 4.703 -7.047 1 98.56 251 LEU B CA 1
ATOM 4600 C C . LEU B 1 251 ? -6.684 3.754 -5.863 1 98.56 251 LEU B C 1
ATOM 4602 O O . LEU B 1 251 ? -6.047 4.102 -4.867 1 98.56 251 LEU B O 1
ATOM 4606 N N . CYS B 1 252 ? -7.234 2.623 -5.898 1 98.75 252 CYS B N 1
ATOM 4607 C CA . CYS B 1 252 ? -7.043 1.515 -4.969 1 98.75 252 CYS B CA 1
ATOM 4608 C C . CYS B 1 252 ? -7.035 0.18 -5.703 1 98.75 252 CYS B C 1
ATOM 4610 O O . CYS B 1 252 ? -7.891 -0.065 -6.559 1 98.75 252 CYS B O 1
ATOM 4612 N N . THR B 1 253 ? -6.047 -0.672 -5.41 1 98.88 253 THR B N 1
ATOM 4613 C CA . THR B 1 253 ? -5.926 -1.974 -6.059 1 98.88 253 THR B CA 1
ATOM 4614 C C . THR B 1 253 ? -5.855 -3.09 -5.02 1 98.88 253 THR B C 1
ATOM 4616 O O . THR B 1 253 ? -5.438 -2.861 -3.881 1 98.88 253 THR B O 1
ATOM 4619 N N . ALA B 1 254 ? -6.309 -4.238 -5.395 1 98.81 254 ALA B N 1
ATOM 4620 C CA . ALA B 1 254 ? -6.203 -5.441 -4.57 1 98.81 254 ALA B CA 1
ATOM 4621 C C . ALA B 1 254 ? -5.992 -6.68 -5.43 1 98.81 254 ALA B C 1
ATOM 4623 O O . ALA B 1 254 ? -6.547 -6.785 -6.527 1 98.81 254 ALA B O 1
ATOM 4624 N N . ASN B 1 255 ? -5.152 -7.555 -4.965 1 98.44 255 ASN B N 1
ATOM 4625 C CA . ASN B 1 255 ? -4.988 -8.875 -5.559 1 98.44 255 ASN B CA 1
ATOM 4626 C C . ASN B 1 255 ? -5.617 -9.961 -4.695 1 98.44 255 ASN B C 1
ATOM 4628 O O . ASN B 1 255 ? -5.371 -10.023 -3.488 1 98.44 255 ASN B O 1
ATOM 4632 N N . LEU B 1 256 ? -6.41 -10.781 -5.312 1 97.81 256 LEU B N 1
ATOM 4633 C CA . LEU B 1 256 ? -7.039 -11.875 -4.582 1 97.81 256 LEU B CA 1
ATOM 4634 C C . LEU B 1 256 ? -6.816 -13.203 -5.297 1 97.81 256 LEU B C 1
ATOM 4636 O O . LEU B 1 256 ? -6.438 -13.227 -6.473 1 97.81 256 LEU B O 1
ATOM 4640 N N . GLU B 1 257 ? -6.996 -14.25 -4.57 1 97.06 257 GLU B N 1
ATOM 4641 C CA . GLU B 1 257 ? -6.859 -15.594 -5.129 1 97.06 257 GLU B CA 1
ATOM 4642 C C . GLU B 1 257 ? -7.902 -16.547 -4.547 1 97.06 257 GLU B C 1
ATOM 4644 O O . GLU B 1 257 ? -8.375 -16.344 -3.428 1 97.06 257 GLU B O 1
ATOM 4649 N N . ALA B 1 258 ? -8.266 -17.484 -5.344 1 97.75 258 ALA B N 1
ATOM 4650 C CA . ALA B 1 258 ? -9.141 -18.578 -4.938 1 97.75 258 ALA B CA 1
ATOM 4651 C C . ALA B 1 258 ? -8.5 -19.938 -5.238 1 97.75 258 ALA B C 1
ATOM 4653 O O . ALA B 1 258 ? -7.82 -20.094 -6.258 1 97.75 258 ALA B O 1
ATOM 4654 N N . ARG B 1 259 ? -8.633 -20.828 -4.355 1 97.19 259 ARG B N 1
ATOM 4655 C CA . ARG B 1 259 ? -8.211 -22.219 -4.535 1 97.19 259 ARG B CA 1
ATOM 4656 C C . ARG B 1 259 ? -9.414 -23.156 -4.508 1 97.19 259 ARG B C 1
ATOM 4658 O O . ARG B 1 259 ? -10.188 -23.156 -3.551 1 97.19 259 ARG B O 1
ATOM 4665 N N . ALA B 1 260 ? -9.5 -23.953 -5.508 1 97.5 260 ALA B N 1
ATOM 4666 C CA . ALA B 1 260 ? -10.727 -24.719 -5.711 1 97.5 260 ALA B CA 1
ATOM 4667 C C . ALA B 1 260 ? -10.461 -26.219 -5.621 1 97.5 260 ALA B C 1
ATOM 4669 O O . ALA B 1 260 ? -9.492 -26.719 -6.203 1 97.5 260 ALA B O 1
ATOM 4670 N N . ILE B 1 261 ? -11.281 -26.906 -4.945 1 97 261 ILE B N 1
ATOM 4671 C CA . ILE B 1 261 ? -11.273 -28.375 -4.969 1 97 261 ILE B CA 1
ATOM 4672 C C . ILE B 1 261 ? -11.727 -28.859 -6.34 1 97 261 ILE B C 1
ATOM 4674 O O . ILE B 1 261 ? -12.18 -28.078 -7.172 1 97 261 ILE B O 1
ATOM 4678 N N . ALA B 1 262 ? -11.531 -30.141 -6.566 1 95.31 262 ALA B N 1
ATOM 4679 C CA . ALA B 1 262 ? -11.898 -30.719 -7.859 1 95.31 262 ALA B CA 1
ATOM 4680 C C . ALA B 1 262 ? -13.383 -30.516 -8.148 1 95.31 262 ALA B C 1
ATOM 4682 O O . ALA B 1 262 ? -14.219 -30.609 -7.246 1 95.31 262 ALA B O 1
ATOM 4683 N N . GLY B 1 263 ? -13.68 -30.219 -9.422 1 93 263 GLY B N 1
ATOM 4684 C CA . GLY B 1 263 ? -15.062 -30.062 -9.844 1 93 263 GLY B CA 1
ATOM 4685 C C . GLY B 1 263 ? -15.547 -28.625 -9.773 1 93 263 GLY B C 1
ATOM 4686 O O . GLY B 1 263 ? -16.641 -28.312 -10.227 1 93 263 GLY B O 1
ATOM 4687 N N . VAL B 1 264 ? -14.742 -27.781 -9.164 1 94.25 264 VAL B N 1
ATOM 4688 C CA . VAL B 1 264 ? -15.102 -26.375 -9.023 1 94.25 264 VAL B CA 1
ATOM 4689 C C . VAL B 1 264 ? -14.172 -25.531 -9.875 1 94.25 264 VAL B C 1
ATOM 4691 O O . VAL B 1 264 ? -12.953 -25.719 -9.859 1 94.25 264 VAL B O 1
ATOM 4694 N N . SER B 1 265 ? -14.711 -24.672 -10.672 1 94.69 265 SER B N 1
ATOM 4695 C CA . SER B 1 265 ? -13.891 -23.719 -11.414 1 94.69 265 SER B CA 1
ATOM 4696 C C . SER B 1 265 ? -13.289 -22.672 -10.484 1 94.69 265 SER B C 1
ATOM 4698 O O . SER B 1 265 ? -14.008 -21.938 -9.812 1 94.69 265 SER B O 1
ATOM 4700 N N . PRO B 1 266 ? -12.016 -22.562 -10.508 1 96.5 266 PRO B N 1
ATOM 4701 C CA . PRO B 1 266 ? -11.406 -21.578 -9.617 1 96.5 266 PRO B CA 1
ATOM 4702 C C . PRO B 1 266 ? -11.844 -20.156 -9.93 1 96.5 266 PRO B C 1
ATOM 4704 O O . PRO B 1 266 ? -12.164 -19.391 -9.016 1 96.5 266 PRO B O 1
ATOM 4707 N N . ALA B 1 267 ? -11.859 -19.781 -11.18 1 96.38 267 ALA B N 1
ATOM 4708 C CA . ALA B 1 267 ? -12.25 -18.438 -11.586 1 96.38 267 ALA B CA 1
ATOM 4709 C C . ALA B 1 267 ? -13.68 -18.125 -11.172 1 96.38 267 ALA B C 1
ATOM 4711 O O . ALA B 1 267 ? -14 -16.984 -10.812 1 96.38 267 ALA B O 1
ATOM 4712 N N . ALA B 1 268 ? -14.539 -19.109 -11.172 1 97.31 268 ALA B N 1
ATOM 4713 C CA . ALA B 1 268 ? -15.945 -18.922 -10.812 1 97.31 268 ALA B CA 1
ATOM 4714 C C . ALA B 1 268 ? -16.078 -18.547 -9.336 1 97.31 268 ALA B C 1
ATOM 4716 O O . ALA B 1 268 ? -17.031 -17.844 -8.953 1 97.31 268 ALA B O 1
ATOM 4717 N N . LEU B 1 269 ? -15.172 -18.938 -8.539 1 98.06 269 LEU B N 1
ATOM 4718 C CA . LEU B 1 269 ? -15.195 -18.609 -7.117 1 98.06 269 LEU B CA 1
ATOM 4719 C C . LEU B 1 269 ? -15 -17.109 -6.898 1 98.06 269 LEU B C 1
ATOM 4721 O O . LEU B 1 269 ? -15.336 -16.594 -5.836 1 98.06 269 LEU B O 1
ATOM 4725 N N . LEU B 1 270 ? -14.477 -16.438 -7.91 1 98.25 270 LEU B N 1
ATOM 4726 C CA . LEU B 1 270 ? -14.203 -15 -7.801 1 98.25 270 LEU B CA 1
ATOM 4727 C C . LEU B 1 270 ? -15.344 -14.18 -8.383 1 98.25 270 LEU B C 1
ATOM 4729 O O . LEU B 1 270 ? -15.344 -12.953 -8.289 1 98.25 270 LEU B O 1
ATOM 4733 N N . ASP B 1 271 ? -16.344 -14.82 -8.898 1 97.88 271 ASP B N 1
ATOM 4734 C CA . ASP B 1 271 ? -17.422 -14.156 -9.617 1 97.88 271 ASP B CA 1
ATOM 4735 C C . ASP B 1 271 ? -18.172 -13.203 -8.695 1 97.88 271 ASP B C 1
ATOM 4737 O O . ASP B 1 271 ? -18.562 -12.109 -9.109 1 97.88 271 ASP B O 1
ATOM 4741 N N . PRO B 1 272 ? -18.469 -13.594 -7.43 1 98.06 272 PRO B N 1
ATOM 4742 C CA . PRO B 1 272 ? -19.156 -12.641 -6.551 1 98.06 272 PRO B CA 1
ATOM 4743 C C . PRO B 1 272 ? -18.406 -11.328 -6.398 1 98.06 272 PRO B C 1
ATOM 4745 O O . PRO B 1 272 ? -19.016 -10.258 -6.332 1 98.06 272 PRO B O 1
ATOM 4748 N N . ILE B 1 273 ? -17.125 -11.375 -6.344 1 98.5 273 ILE B N 1
ATOM 4749 C CA . ILE B 1 273 ? -16.281 -10.18 -6.207 1 98.5 273 ILE B CA 1
ATOM 4750 C C . ILE B 1 273 ? -16.359 -9.359 -7.488 1 98.5 273 ILE B C 1
ATOM 4752 O O . ILE B 1 273 ? -16.484 -8.133 -7.441 1 98.5 273 ILE B O 1
ATOM 4756 N N . ARG B 1 274 ? -16.234 -10.062 -8.586 1 98.19 274 ARG B N 1
ATOM 4757 C CA . ARG B 1 274 ? -16.328 -9.398 -9.883 1 98.19 274 ARG B CA 1
ATOM 4758 C C . ARG B 1 274 ? -17.672 -8.68 -10.031 1 98.19 274 ARG B C 1
ATOM 4760 O O . ARG B 1 274 ? -17.719 -7.559 -10.547 1 98.19 274 ARG B O 1
ATOM 4767 N N . ALA B 1 275 ? -18.719 -9.312 -9.625 1 98.19 275 ALA B N 1
ATOM 4768 C CA . ALA B 1 275 ? -20.062 -8.719 -9.672 1 98.19 275 ALA B CA 1
ATOM 4769 C C . ALA B 1 275 ? -20.141 -7.48 -8.797 1 98.19 275 ALA B C 1
ATOM 4771 O O . ALA B 1 275 ? -20.719 -6.461 -9.195 1 98.19 275 ALA B O 1
ATOM 4772 N N . ALA B 1 276 ? -19.609 -7.551 -7.598 1 98.25 276 ALA B N 1
ATOM 4773 C CA . ALA B 1 276 ? -19.578 -6.402 -6.695 1 98.25 276 ALA B CA 1
ATOM 4774 C C . ALA B 1 276 ? -18.797 -5.242 -7.316 1 98.25 276 ALA B C 1
ATOM 4776 O O . ALA B 1 276 ? -19.203 -4.082 -7.195 1 98.25 276 ALA B O 1
ATOM 4777 N N . LEU B 1 277 ? -17.703 -5.559 -7.957 1 98.5 277 LEU B N 1
ATOM 4778 C CA . LEU B 1 277 ? -16.875 -4.562 -8.625 1 98.5 277 LEU B CA 1
ATOM 4779 C C . LEU B 1 277 ? -17.672 -3.826 -9.695 1 98.5 277 LEU B C 1
ATOM 4781 O O . LEU B 1 277 ? -17.609 -2.598 -9.789 1 98.5 277 LEU B O 1
ATOM 4785 N N . ALA B 1 278 ? -18.406 -4.547 -10.43 1 97.88 278 ALA B N 1
ATOM 4786 C CA . ALA B 1 278 ? -19.203 -3.979 -11.523 1 97.88 278 ALA B CA 1
ATOM 4787 C C . ALA B 1 278 ? -20.25 -3.004 -11 1 97.88 278 ALA B C 1
ATOM 4789 O O . ALA B 1 278 ? -20.562 -2.01 -11.656 1 97.88 278 ALA B O 1
ATOM 4790 N N . GLN B 1 279 ? -20.766 -3.246 -9.852 1 98.06 279 GLN B N 1
ATOM 4791 C CA . GLN B 1 279 ? -21.797 -2.4 -9.25 1 98.06 279 GLN B CA 1
ATOM 4792 C C . GLN B 1 279 ? -21.25 -1.016 -8.922 1 98.06 279 GLN B C 1
ATOM 4794 O O . GLN B 1 279 ? -22.016 -0.054 -8.805 1 98.06 279 GLN B O 1
ATOM 4799 N N . LEU B 1 280 ? -19.969 -0.876 -8.758 1 98.19 280 LEU B N 1
ATOM 4800 C CA . LEU B 1 280 ? -19.344 0.393 -8.391 1 98.19 280 LEU B CA 1
ATOM 4801 C C . LEU B 1 280 ? -19.422 1.387 -9.539 1 98.19 280 LEU B C 1
ATOM 4803 O O . LEU B 1 280 ? -19.297 2.598 -9.336 1 98.19 280 LEU B O 1
ATOM 4807 N N . GLU B 1 281 ? -19.516 0.869 -10.75 1 97.81 281 GLU B N 1
ATOM 4808 C CA . GLU B 1 281 ? -19.594 1.736 -11.922 1 97.81 281 GLU B CA 1
ATOM 4809 C C . GLU B 1 281 ? -20.812 2.645 -11.867 1 97.81 281 GLU B C 1
ATOM 4811 O O . GLU B 1 281 ? -20.766 3.797 -12.305 1 97.81 281 GLU B O 1
ATOM 4816 N N . ALA B 1 282 ? -21.875 2.133 -11.336 1 97.5 282 ALA B N 1
ATOM 4817 C CA . ALA B 1 282 ? -23.094 2.918 -11.195 1 97.5 282 ALA B CA 1
ATOM 4818 C C . ALA B 1 282 ? -22.891 4.086 -10.234 1 97.5 282 ALA B C 1
ATOM 4820 O O . ALA B 1 282 ? -23.641 5.062 -10.266 1 97.5 282 ALA B O 1
ATOM 4821 N N . GLN B 1 283 ? -21.906 4.008 -9.461 1 96.81 283 GLN B N 1
ATOM 4822 C CA . GLN B 1 283 ? -21.625 5.051 -8.477 1 96.81 283 GLN B CA 1
ATOM 4823 C C . GLN B 1 283 ? -20.609 6.055 -9.023 1 96.81 283 GLN B C 1
ATOM 4825 O O . GLN B 1 283 ? -20.172 6.961 -8.305 1 96.81 283 GLN B O 1
ATOM 4830 N N . GLY B 1 284 ? -20.141 5.805 -10.242 1 97.69 284 GLY B N 1
ATOM 4831 C CA . GLY B 1 284 ? -19.266 6.766 -10.898 1 97.69 284 GLY B CA 1
ATOM 4832 C C . GLY B 1 284 ? -17.812 6.316 -10.938 1 97.69 284 GLY B C 1
ATOM 4833 O O . GLY B 1 284 ? -16.953 7.008 -11.492 1 97.69 284 GLY B O 1
ATOM 4834 N N . PHE B 1 285 ? -17.484 5.203 -10.336 1 98.56 285 PHE B N 1
ATOM 4835 C CA . PHE B 1 285 ? -16.125 4.699 -10.352 1 98.56 285 PHE B CA 1
ATOM 4836 C C . PHE B 1 285 ? -15.805 4.031 -11.688 1 98.56 285 PHE B C 1
ATOM 4838 O O . PHE B 1 285 ? -16.703 3.506 -12.352 1 98.56 285 PHE B O 1
ATOM 4845 N N . GLU B 1 286 ? -14.539 4.156 -12.078 1 98.69 286 GLU B N 1
ATOM 4846 C CA . GLU B 1 286 ? -14.008 3.275 -13.109 1 98.69 286 GLU B CA 1
ATOM 4847 C C . GLU B 1 286 ? -13.391 2.018 -12.5 1 98.69 286 GLU B C 1
ATOM 4849 O O . GLU B 1 286 ? -12.672 2.09 -11.508 1 98.69 286 GLU B O 1
ATOM 4854 N N . THR B 1 287 ? -13.75 0.867 -13.062 1 98.56 287 THR B N 1
ATOM 4855 C CA . THR B 1 287 ? -13.281 -0.387 -12.484 1 98.56 287 THR B CA 1
ATOM 4856 C C . THR B 1 287 ? -12.578 -1.238 -13.539 1 98.56 287 THR B C 1
ATOM 4858 O O . THR B 1 287 ? -12.859 -1.11 -14.734 1 98.56 287 THR B O 1
ATOM 4861 N N . ARG B 1 288 ? -11.617 -1.965 -13.117 1 98.5 288 ARG B N 1
ATOM 4862 C CA . ARG B 1 288 ? -10.922 -2.918 -13.977 1 98.5 288 ARG B CA 1
ATOM 4863 C C . ARG B 1 288 ? -10.742 -4.258 -13.266 1 98.5 288 ARG B C 1
ATOM 4865 O O . ARG B 1 288 ? -10.383 -4.301 -12.094 1 98.5 288 ARG B O 1
ATOM 4872 N N . TRP B 1 289 ? -11.094 -5.293 -13.922 1 98.38 289 TRP B N 1
ATOM 4873 C CA . TRP B 1 289 ? -10.859 -6.676 -13.508 1 98.38 289 TRP B CA 1
ATOM 4874 C C . TRP B 1 289 ? -9.82 -7.34 -14.398 1 98.38 289 TRP B C 1
ATOM 4876 O O . TRP B 1 289 ? -9.93 -7.316 -15.625 1 98.38 289 TRP B O 1
ATOM 4886 N N . GLU B 1 290 ? -8.789 -7.922 -13.82 1 97.56 290 GLU B N 1
ATOM 4887 C CA . GLU B 1 290 ? -7.77 -8.633 -14.578 1 97.56 290 GLU B CA 1
ATOM 4888 C C . GLU B 1 290 ? -7.488 -10.008 -13.984 1 97.56 290 GLU B C 1
ATOM 4890 O O . GLU B 1 290 ? -7.023 -10.109 -12.844 1 97.56 290 GLU B O 1
ATOM 4895 N N . LEU B 1 291 ? -7.754 -11.016 -14.734 1 94.56 291 LEU B N 1
ATOM 4896 C CA . LEU B 1 291 ? -7.336 -12.359 -14.328 1 94.56 291 LEU B CA 1
ATOM 4897 C C . LEU B 1 291 ? -5.828 -12.523 -14.477 1 94.56 291 LEU B C 1
ATOM 4899 O O . LEU B 1 291 ? -5.285 -12.375 -15.57 1 94.56 291 LEU B O 1
ATOM 4903 N N . LEU B 1 292 ? -5.168 -12.789 -13.438 1 91.5 292 LEU B N 1
ATOM 4904 C CA . LEU B 1 292 ? -3.713 -12.859 -13.422 1 91.5 292 LEU B CA 1
ATOM 4905 C C . LEU B 1 292 ? -3.229 -14.266 -13.766 1 91.5 292 LEU B C 1
ATOM 4907 O O . LEU B 1 292 ? -2.232 -14.422 -14.477 1 91.5 292 LEU B O 1
ATOM 4911 N N . SER B 1 293 ? -3.824 -15.297 -13.289 1 89.56 293 SER B N 1
ATOM 4912 C CA . SER B 1 293 ? -3.484 -16.688 -13.516 1 89.56 293 SER B CA 1
ATOM 4913 C C . SER B 1 293 ? -4.672 -17.609 -13.227 1 89.56 293 SER B C 1
ATOM 4915 O O . SER B 1 293 ? -5.594 -17.219 -12.5 1 89.56 293 SER B O 1
ATOM 4917 N N . GLU B 1 294 ? -4.652 -18.75 -13.844 1 93.25 294 GLU B N 1
ATOM 4918 C CA . GLU B 1 294 ? -5.684 -19.75 -13.617 1 93.25 294 GLU B CA 1
ATOM 4919 C C . GLU B 1 294 ? -5.191 -21.141 -14.016 1 93.25 294 GLU B C 1
ATOM 4921 O O . GLU B 1 294 ? -4.562 -21.312 -15.062 1 93.25 294 GLU B O 1
ATOM 4926 N N . TYR B 1 295 ? -5.402 -22.125 -13.211 1 94.25 295 TYR B N 1
ATOM 4927 C CA . TYR B 1 295 ? -5.242 -23.531 -13.562 1 94.25 295 TYR B CA 1
ATOM 4928 C C . TYR B 1 295 ? -6.246 -24.391 -12.812 1 94.25 295 TYR B C 1
ATOM 4930 O O . TYR B 1 295 ? -6.613 -24.078 -11.672 1 94.25 295 TYR B O 1
ATOM 4938 N N . PRO B 1 296 ? -6.652 -25.391 -13.43 1 96.19 296 PRO B N 1
ATOM 4939 C CA . PRO B 1 296 ? -7.652 -26.266 -12.812 1 96.19 296 PRO B CA 1
ATOM 4940 C C . PRO B 1 296 ? -7.047 -27.203 -11.766 1 96.19 296 PRO B C 1
ATOM 4942 O O . PRO B 1 296 ? -5.824 -27.328 -11.672 1 96.19 296 PRO B O 1
ATOM 4945 N N . ALA B 1 297 ? -7.953 -27.828 -10.992 1 97.38 297 ALA B N 1
ATOM 4946 C CA . ALA B 1 297 ? -7.555 -28.859 -10.039 1 97.38 297 ALA B CA 1
ATOM 4947 C C . ALA B 1 297 ? -7.117 -30.125 -10.75 1 97.38 297 ALA B C 1
ATOM 4949 O O . ALA B 1 297 ? -7.402 -30.312 -11.938 1 97.38 297 ALA B O 1
ATOM 4950 N N . LEU B 1 298 ? -6.316 -30.875 -10.078 1 97.88 298 LEU B N 1
ATOM 4951 C CA . LEU B 1 298 ? -5.996 -32.25 -10.445 1 97.88 298 LEU B CA 1
ATOM 4952 C C . LEU B 1 298 ? -6.691 -33.25 -9.516 1 97.88 298 LEU B C 1
ATOM 4954 O O . LEU B 1 298 ? -6.715 -33.031 -8.297 1 97.88 298 LEU B O 1
ATOM 4958 N N . SER B 1 299 ? -7.277 -34.219 -10.086 1 97.62 299 SER B N 1
ATOM 4959 C CA . SER B 1 299 ? -7.898 -35.281 -9.312 1 97.62 299 SER B CA 1
ATOM 4960 C C . SER B 1 299 ? -7.867 -36.594 -10.086 1 97.62 299 SER B C 1
ATOM 4962 O O . SER B 1 299 ? -8.75 -36.875 -10.898 1 97.62 299 SER B O 1
ATOM 4964 N N . LEU B 1 300 ? -6.934 -37.406 -9.766 1 97.75 300 LEU B N 1
ATOM 4965 C CA . LEU B 1 300 ? -6.797 -38.719 -10.398 1 97.75 300 LEU B CA 1
ATOM 4966 C C . LEU B 1 300 ? -7.219 -39.812 -9.438 1 97.75 300 LEU B C 1
ATOM 4968 O O . LEU B 1 300 ? -6.762 -39.875 -8.297 1 97.75 300 LEU B O 1
ATOM 4972 N N . ALA B 1 301 ? -8.023 -40.719 -9.922 1 96.06 301 ALA B N 1
ATOM 4973 C CA . ALA B 1 301 ? -8.5 -41.812 -9.086 1 96.06 301 ALA B CA 1
ATOM 4974 C C . ALA B 1 301 ? -7.355 -42.75 -8.703 1 96.06 301 ALA B C 1
ATOM 4976 O O . ALA B 1 301 ? -6.473 -43.031 -9.516 1 96.06 301 ALA B O 1
ATOM 4977 N N . ALA B 1 302 ? -7.418 -43.25 -7.457 1 94.75 302 ALA B N 1
ATOM 4978 C CA . ALA B 1 302 ? -6.379 -44.156 -6.953 1 94.75 302 ALA B CA 1
ATOM 4979 C C . ALA B 1 302 ? -6.297 -45.406 -7.797 1 94.75 302 ALA B C 1
ATOM 4981 O O . ALA B 1 302 ? -5.215 -46 -7.965 1 94.75 302 ALA B O 1
ATOM 4982 N N . GLY B 1 303 ? -7.375 -45.812 -8.383 1 95.5 303 GLY B N 1
ATOM 4983 C CA . GLY B 1 303 ? -7.426 -47.031 -9.156 1 95.5 303 GLY B CA 1
ATOM 4984 C C . GLY B 1 303 ? -7.164 -46.812 -10.633 1 95.5 303 GLY B C 1
ATOM 4985 O O . GLY B 1 303 ? -7.273 -47.75 -11.43 1 95.5 303 GLY B O 1
ATOM 4986 N N . SER B 1 304 ? -6.82 -45.656 -11.008 1 96.81 304 SER B N 1
ATOM 4987 C CA . SER B 1 304 ? -6.555 -45.375 -12.422 1 96.81 304 SER B CA 1
ATOM 4988 C C . SER B 1 304 ? -5.332 -46.156 -12.898 1 96.81 304 SER B C 1
ATOM 4990 O O . SER B 1 304 ? -4.406 -46.406 -12.125 1 96.81 304 SER B O 1
ATOM 4992 N N . PRO B 1 305 ? -5.297 -46.469 -14.125 1 96.44 305 PRO B N 1
ATOM 4993 C CA . PRO B 1 305 ? -4.137 -47.156 -14.688 1 96.44 305 PRO B CA 1
ATOM 4994 C C . PRO B 1 305 ? -2.832 -46.406 -14.484 1 96.44 305 PRO B C 1
ATOM 4996 O O . PRO B 1 305 ? -1.802 -47 -14.172 1 96.44 305 PRO B O 1
ATOM 4999 N N . LEU B 1 306 ? -2.889 -45.156 -14.594 1 97.38 306 LEU B N 1
ATOM 5000 C CA . LEU B 1 306 ? -1.687 -44.344 -14.445 1 97.38 306 LEU B CA 1
ATOM 5001 C C . LEU B 1 306 ? -1.183 -44.344 -13.008 1 97.38 306 LEU B C 1
ATOM 5003 O O . LEU B 1 306 ? 0.02 -44.5 -12.766 1 97.38 306 LEU B O 1
ATOM 5007 N N . ALA B 1 307 ? -2.062 -44.25 -12.055 1 97.38 307 ALA B N 1
ATOM 5008 C CA . ALA B 1 307 ? -1.68 -44.312 -10.648 1 97.38 307 ALA B CA 1
ATOM 5009 C C . ALA B 1 307 ? -1.065 -45.656 -10.289 1 97.38 307 ALA B C 1
ATOM 5011 O O . ALA B 1 307 ? -0.05 -45.719 -9.594 1 97.38 307 ALA B O 1
ATOM 5012 N N . ILE B 1 308 ? -1.652 -46.688 -10.82 1 96 308 ILE B N 1
ATOM 5013 C CA . ILE B 1 308 ? -1.162 -48.031 -10.578 1 96 308 ILE B CA 1
ATOM 5014 C C . ILE B 1 308 ? 0.225 -48.219 -11.195 1 96 308 ILE B C 1
ATOM 5016 O O . ILE B 1 308 ? 1.144 -48.719 -10.547 1 96 308 ILE B O 1
ATOM 5020 N N . LEU B 1 309 ? 0.288 -47.75 -12.367 1 95.25 309 LEU B N 1
ATOM 5021 C CA . LEU B 1 309 ? 1.562 -47.844 -13.07 1 95.25 309 LEU B CA 1
ATOM 5022 C C . LEU B 1 309 ? 2.672 -47.156 -12.266 1 95.25 309 LEU B C 1
ATOM 5024 O O . LEU B 1 309 ? 3.75 -47.75 -12.086 1 95.25 309 LEU B O 1
ATOM 5028 N N . LEU B 1 310 ? 2.438 -45.969 -11.758 1 96.19 310 LEU B N 1
ATOM 5029 C CA . LEU B 1 310 ? 3.475 -45.219 -11.047 1 96.19 310 LEU B CA 1
ATOM 5030 C C . LEU B 1 310 ? 3.779 -45.875 -9.703 1 96.19 310 LEU B C 1
ATOM 5032 O O . LEU B 1 310 ? 4.926 -45.875 -9.242 1 96.19 310 LEU B O 1
ATOM 5036 N N . GLY B 1 311 ? 2.771 -46.406 -9.086 1 94 311 GLY B N 1
ATOM 5037 C CA . GLY B 1 311 ? 3.037 -47.219 -7.891 1 94 311 GLY B CA 1
ATOM 5038 C C . GLY B 1 311 ? 3.998 -48.344 -8.133 1 94 311 GLY B C 1
ATOM 5039 O O . GLY B 1 311 ? 4.91 -48.594 -7.34 1 94 311 GLY B O 1
ATOM 5040 N N . GLU B 1 312 ? 3.854 -48.969 -9.258 1 92.94 312 GLU B N 1
ATOM 5041 C CA . GLU B 1 312 ? 4.66 -50.125 -9.609 1 92.94 312 GLU B CA 1
ATOM 5042 C C . GLU B 1 312 ? 6.086 -49.719 -9.969 1 92.94 312 GLU B C 1
ATOM 5044 O O . GLU B 1 312 ? 7.047 -50.344 -9.5 1 92.94 312 GLU B O 1
ATOM 5049 N N . VAL B 1 313 ? 6.156 -48.688 -10.75 1 91.75 313 VAL B N 1
ATOM 5050 C CA . VAL B 1 313 ? 7.469 -48.375 -11.297 1 91.75 313 VAL B CA 1
ATOM 5051 C C . VAL B 1 313 ? 8.305 -47.656 -10.234 1 91.75 313 VAL B C 1
ATOM 5053 O O . VAL B 1 313 ? 9.539 -47.719 -10.266 1 91.75 313 VAL B O 1
ATOM 5056 N N . THR B 1 314 ? 7.656 -47 -9.227 1 92.69 314 THR B N 1
ATOM 5057 C CA . THR B 1 314 ? 8.406 -46.281 -8.195 1 92.69 314 THR B CA 1
ATOM 5058 C C . THR B 1 314 ? 8.523 -47.125 -6.93 1 92.69 314 THR B C 1
ATOM 5060 O O . THR B 1 314 ? 9.367 -46.875 -6.074 1 92.69 314 THR B O 1
ATOM 5063 N N . GLY B 1 315 ? 7.625 -48.094 -6.766 1 91.69 315 GLY B N 1
ATOM 5064 C CA . GLY B 1 315 ? 7.578 -48.906 -5.566 1 91.69 315 GLY B CA 1
ATOM 5065 C C . GLY B 1 315 ? 6.953 -48.188 -4.383 1 91.69 315 GLY B C 1
ATOM 5066 O O . GLY B 1 315 ? 7.105 -48.625 -3.238 1 91.69 315 GLY B O 1
ATOM 5067 N N . GLN B 1 316 ? 6.332 -47.062 -4.621 1 93.44 316 GLN B N 1
ATOM 5068 C CA . GLN B 1 316 ? 5.727 -46.25 -3.566 1 93.44 316 GLN B CA 1
ATOM 5069 C C . GLN B 1 316 ? 4.25 -46 -3.848 1 93.44 316 GLN B C 1
ATOM 5071 O O . GLN B 1 316 ? 3.859 -45.781 -4.996 1 93.44 316 GLN B O 1
ATOM 5076 N N . GLU B 1 317 ? 3.457 -46.125 -2.801 1 93.81 317 GLU B N 1
ATOM 5077 C CA . GLU B 1 317 ? 2.051 -45.75 -2.941 1 93.81 317 GLU B CA 1
ATOM 5078 C C . GLU B 1 317 ? 1.895 -44.25 -3.23 1 93.81 317 GLU B C 1
ATOM 5080 O O . GLU B 1 317 ? 2.463 -43.406 -2.525 1 93.81 317 GLU B O 1
ATOM 5085 N N . PRO B 1 318 ? 1.112 -43.938 -4.211 1 95.75 318 PRO B N 1
ATOM 5086 C CA . PRO B 1 318 ? 0.905 -42.531 -4.512 1 95.75 318 PRO B CA 1
ATOM 5087 C C . PRO B 1 318 ? 0.26 -41.781 -3.357 1 95.75 318 PRO B C 1
ATOM 5089 O O . PRO B 1 318 ? -0.556 -42.312 -2.621 1 95.75 318 PRO B O 1
ATOM 5092 N N . LEU B 1 319 ? 0.656 -40.531 -3.201 1 95.12 319 LEU B N 1
ATOM 5093 C CA . LEU B 1 319 ? 0.017 -39.625 -2.248 1 95.12 319 LEU B CA 1
ATOM 5094 C C . LEU B 1 319 ? -1.314 -39.125 -2.789 1 95.12 319 LEU B C 1
ATOM 5096 O O . LEU B 1 319 ? -1.46 -38.906 -3.994 1 95.12 319 LEU B O 1
ATOM 5100 N N . ALA B 1 320 ? -2.213 -38.875 -1.944 1 94.62 320 ALA B N 1
ATOM 5101 C CA . ALA B 1 320 ? -3.557 -38.438 -2.342 1 94.62 320 ALA B CA 1
ATOM 5102 C C . ALA B 1 320 ? -3.555 -37.031 -2.893 1 94.62 320 ALA B C 1
ATOM 5104 O O . ALA B 1 320 ? -4.176 -36.75 -3.922 1 94.62 320 ALA B O 1
ATOM 5105 N N . ALA B 1 321 ? -2.891 -36.188 -2.111 1 94.25 321 ALA B N 1
ATOM 5106 C CA . ALA B 1 321 ? -2.99 -34.781 -2.525 1 94.25 321 ALA B CA 1
ATOM 5107 C C . ALA B 1 321 ? -1.822 -33.969 -1.982 1 94.25 321 ALA B C 1
ATOM 5109 O O . ALA B 1 321 ? -1.124 -34.406 -1.064 1 94.25 321 ALA B O 1
ATOM 5110 N N . VAL B 1 322 ? -1.648 -32.781 -2.645 1 90.38 322 VAL B N 1
ATOM 5111 C CA . VAL B 1 322 ? -0.73 -31.766 -2.148 1 90.38 322 VAL B CA 1
ATOM 5112 C C . VAL B 1 322 ? -1.4 -30.391 -2.203 1 90.38 322 VAL B C 1
ATOM 5114 O O . VAL B 1 322 ? -2.434 -30.234 -2.855 1 90.38 322 VAL B O 1
ATOM 5117 N N . SER B 1 323 ? -0.709 -29.422 -1.608 1 84.44 323 SER B N 1
ATOM 5118 C CA . SER B 1 323 ? -1.302 -28.094 -1.492 1 84.44 323 SER B CA 1
ATOM 5119 C C . SER B 1 323 ? -0.861 -27.203 -2.639 1 84.44 323 SER B C 1
ATOM 5121 O O . SER B 1 323 ? -1.52 -26.203 -2.938 1 84.44 323 SER B O 1
ATOM 5123 N N . TYR B 1 324 ? 0.239 -27.531 -3.248 1 85.25 324 TYR B N 1
ATOM 5124 C CA . TYR B 1 324 ? 0.705 -26.703 -4.352 1 85.25 324 TYR B CA 1
ATOM 5125 C C . TYR B 1 324 ? 0.086 -27.156 -5.672 1 85.25 324 TYR B C 1
ATOM 5127 O O . TYR B 1 324 ? -0.325 -28.312 -5.809 1 85.25 324 TYR B O 1
ATOM 5135 N N . GLY B 1 325 ? 0.03 -26.219 -6.609 1 90.25 325 GLY B N 1
ATOM 5136 C CA . GLY B 1 325 ? -0.532 -26.516 -7.914 1 90.25 325 GLY B CA 1
ATOM 5137 C C . GLY B 1 325 ? 0.523 -26.734 -8.984 1 90.25 325 GLY B C 1
ATOM 5138 O O . GLY B 1 325 ? 1.673 -26.312 -8.82 1 90.25 325 GLY B O 1
ATOM 5139 N N . THR B 1 326 ? 0.103 -27.406 -10 1 94.12 326 THR B N 1
ATOM 5140 C CA . THR B 1 326 ? 0.983 -27.703 -11.125 1 94.12 326 THR B CA 1
ATOM 5141 C C . THR B 1 326 ? 0.208 -27.672 -12.438 1 94.12 326 THR B C 1
ATOM 5143 O O . THR B 1 326 ? -0.983 -27.344 -12.453 1 94.12 326 THR B O 1
ATOM 5146 N N . GLU B 1 327 ? 0.967 -28.016 -13.492 1 96.44 327 GLU B N 1
ATOM 5147 C CA . GLU B 1 327 ? 0.366 -28.047 -14.82 1 96.44 327 GLU B CA 1
ATOM 5148 C C . GLU B 1 327 ? -0.463 -29.312 -15.016 1 96.44 327 GLU B C 1
ATOM 5150 O O . GLU B 1 327 ? -1.157 -29.453 -16.031 1 96.44 327 GLU B O 1
ATOM 5155 N N . ALA B 1 328 ? -0.449 -30.219 -14.078 1 97.81 328 ALA B N 1
ATOM 5156 C CA . ALA B 1 328 ? -1.151 -31.484 -14.195 1 97.81 328 ALA B CA 1
ATOM 5157 C C . ALA B 1 328 ? -2.645 -31.281 -14.43 1 97.81 328 ALA B C 1
ATOM 5159 O O . ALA B 1 328 ? -3.26 -31.969 -15.242 1 97.81 328 ALA B O 1
ATOM 5160 N N . GLY B 1 329 ? -3.148 -30.328 -13.734 1 97.12 329 GLY B N 1
ATOM 5161 C CA . GLY B 1 329 ? -4.562 -30.031 -13.891 1 97.12 329 GLY B CA 1
ATOM 5162 C C . GLY B 1 329 ? -4.941 -29.641 -15.305 1 97.12 329 GLY B C 1
ATOM 5163 O O . GLY B 1 329 ? -6.043 -29.938 -15.773 1 97.12 329 GLY B O 1
ATOM 5164 N N . LEU B 1 330 ? -4.078 -28.969 -15.984 1 97.25 330 LEU B N 1
ATOM 5165 C CA . LEU B 1 330 ? -4.336 -28.531 -17.344 1 97.25 330 LEU B CA 1
ATOM 5166 C C . LEU B 1 330 ? -4.344 -29.703 -18.312 1 97.25 330 LEU B C 1
ATOM 5168 O O . LEU B 1 330 ? -5.188 -29.766 -19.219 1 97.25 330 LEU B O 1
ATOM 5172 N N . TYR B 1 331 ? -3.426 -30.656 -18.125 1 98 331 TYR B N 1
ATOM 5173 C CA . TYR B 1 331 ? -3.426 -31.859 -18.938 1 98 331 TYR B CA 1
ATOM 5174 C C . TYR B 1 331 ? -4.684 -32.688 -18.688 1 98 331 TYR B C 1
ATOM 5176 O O . TYR B 1 331 ? -5.301 -33.188 -19.641 1 98 331 TYR B O 1
ATOM 5184 N N . GLN B 1 332 ? -5.004 -32.812 -17.453 1 97.44 332 GLN B N 1
ATOM 5185 C CA . GLN B 1 332 ? -6.211 -33.562 -17.125 1 97.44 332 GLN B CA 1
ATOM 5186 C C . GLN B 1 332 ? -7.449 -32.906 -17.734 1 97.44 332 GLN B C 1
ATOM 5188 O O . GLN B 1 332 ? -8.32 -33.594 -18.266 1 97.44 332 GLN B O 1
ATOM 5193 N N . ALA B 1 333 ? -7.539 -31.641 -17.625 1 95.69 333 ALA B N 1
ATOM 5194 C CA . ALA B 1 333 ? -8.656 -30.906 -18.203 1 95.69 333 ALA B CA 1
ATOM 5195 C C . ALA B 1 333 ? -8.727 -31.109 -19.703 1 95.69 333 ALA B C 1
ATOM 5197 O O . ALA B 1 333 ? -9.805 -31.016 -20.297 1 95.69 333 ALA B O 1
ATOM 5198 N N . ALA B 1 334 ? -7.617 -31.391 -20.328 1 95.81 334 ALA B N 1
ATOM 5199 C CA . ALA B 1 334 ? -7.555 -31.609 -21.766 1 95.81 334 ALA B CA 1
ATOM 5200 C C . ALA B 1 334 ? -7.891 -33.062 -22.094 1 95.81 334 ALA B C 1
ATOM 5202 O O . ALA B 1 334 ? -7.816 -33.469 -23.266 1 95.81 334 ALA B O 1
ATOM 5203 N N . GLY B 1 335 ? -8.203 -33.844 -21.078 1 95.75 335 GLY B N 1
ATOM 5204 C CA . GLY B 1 335 ? -8.719 -35.188 -21.328 1 95.75 335 GLY B CA 1
ATOM 5205 C C . GLY B 1 335 ? -7.688 -36.281 -21.109 1 95.75 335 GLY B C 1
ATOM 5206 O O . GLY B 1 335 ? -7.918 -37.438 -21.453 1 95.75 335 GLY B O 1
ATOM 5207 N N . MET B 1 336 ? -6.578 -35.938 -20.562 1 97.25 336 MET B N 1
ATOM 5208 C CA . MET B 1 336 ? -5.535 -36.906 -20.281 1 97.25 336 MET B CA 1
ATOM 5209 C C . MET B 1 336 ? -5.438 -37.188 -18.781 1 97.25 336 MET B C 1
ATOM 5211 O O . MET B 1 336 ? -5.551 -36.281 -17.969 1 97.25 336 MET B O 1
ATOM 5215 N N . ASP B 1 337 ? -5.246 -38.5 -18.438 1 98.06 337 ASP B N 1
ATOM 5216 C CA . ASP B 1 337 ? -4.859 -38.75 -17.047 1 98.06 337 ASP B CA 1
ATOM 5217 C C . ASP B 1 337 ? -3.518 -38.094 -16.734 1 98.06 337 ASP B C 1
ATOM 5219 O O . ASP B 1 337 ? -2.609 -38.062 -17.562 1 98.06 337 ASP B O 1
ATOM 5223 N N . ALA B 1 338 ? -3.49 -37.5 -15.594 1 98.5 338 ALA B N 1
ATOM 5224 C CA . ALA B 1 338 ? -2.252 -36.812 -15.211 1 98.5 338 ALA B CA 1
ATOM 5225 C C . ALA B 1 338 ? -1.874 -37.125 -13.766 1 98.5 338 ALA B C 1
ATOM 5227 O O . ALA B 1 338 ? -2.742 -37.438 -12.938 1 98.5 338 ALA B O 1
ATOM 5228 N N . ILE B 1 339 ? -0.639 -37.125 -13.477 1 98.56 339 ILE B N 1
ATOM 5229 C CA . ILE B 1 339 ? -0.099 -37.438 -12.156 1 98.56 339 ILE B CA 1
ATOM 5230 C C . ILE B 1 339 ? 1.233 -36.719 -11.969 1 98.56 339 ILE B C 1
ATOM 5232 O O . ILE B 1 339 ? 1.944 -36.438 -12.938 1 98.56 339 ILE B O 1
ATOM 5236 N N . ILE B 1 340 ? 1.49 -36.312 -10.727 1 98.44 340 ILE B N 1
ATOM 5237 C CA . ILE B 1 340 ? 2.752 -35.656 -10.414 1 98.44 340 ILE B CA 1
ATOM 5238 C C . ILE B 1 340 ? 3.762 -36.688 -9.914 1 98.44 340 ILE B C 1
ATOM 5240 O O . ILE B 1 340 ? 3.441 -37.5 -9.055 1 98.44 340 ILE B O 1
ATOM 5244 N N . CYS B 1 341 ? 4.93 -36.656 -10.469 1 98.62 341 CYS B N 1
ATOM 5245 C CA . CYS B 1 341 ? 5.996 -37.531 -9.992 1 98.62 341 CYS B CA 1
ATOM 5246 C C . CYS B 1 341 ? 7.348 -37.094 -10.547 1 98.62 341 CYS B C 1
ATOM 5248 O O . CYS B 1 341 ? 7.613 -37.25 -11.742 1 98.62 341 CYS B O 1
ATOM 5250 N N . GLY B 1 342 ? 8.141 -36.594 -9.734 1 98.12 342 GLY B N 1
ATOM 5251 C CA . GLY B 1 342 ? 9.461 -36.156 -10.164 1 98.12 342 GLY B CA 1
ATOM 5252 C C . GLY B 1 342 ? 10.492 -36.188 -9.055 1 98.12 342 GLY B C 1
ATOM 5253 O O . GLY B 1 342 ? 10.156 -36.406 -7.891 1 98.12 342 GLY B O 1
ATOM 5254 N N . PRO B 1 343 ? 11.758 -36.062 -9.383 1 98.19 343 PRO B N 1
ATOM 5255 C CA . PRO B 1 343 ? 12.828 -36.062 -8.391 1 98.19 343 PRO B CA 1
ATOM 5256 C C . PRO B 1 343 ? 12.906 -34.75 -7.598 1 98.19 343 PRO B C 1
ATOM 5258 O O . PRO B 1 343 ? 12.328 -33.75 -8.008 1 98.19 343 PRO B O 1
ATOM 5261 N N . GLY B 1 344 ? 13.586 -34.875 -6.5 1 96.94 344 GLY B N 1
ATOM 5262 C CA . GLY B 1 344 ? 13.742 -33.688 -5.668 1 96.94 344 GLY B CA 1
ATOM 5263 C C . GLY B 1 344 ? 12.617 -33.5 -4.66 1 96.94 344 GLY B C 1
ATOM 5264 O O . GLY B 1 344 ? 11.766 -34.406 -4.52 1 96.94 344 GLY B O 1
ATOM 5265 N N . ASP B 1 345 ? 12.727 -32.438 -3.936 1 95.75 345 ASP B N 1
ATOM 5266 C CA . ASP B 1 345 ? 11.789 -32.125 -2.861 1 95.75 345 ASP B CA 1
ATOM 5267 C C . ASP B 1 345 ? 11.273 -30.688 -2.984 1 95.75 345 ASP B C 1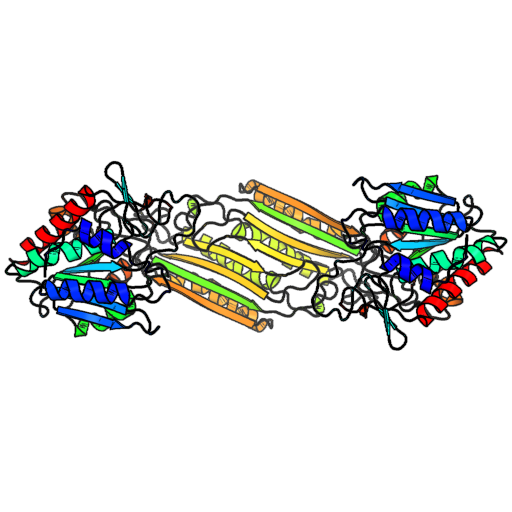
ATOM 5269 O O . ASP B 1 345 ? 12.055 -29.75 -3.156 1 95.75 345 ASP B O 1
ATOM 5273 N N . ILE B 1 346 ? 9.93 -30.578 -2.877 1 91.75 346 ILE B N 1
ATOM 5274 C CA . ILE B 1 346 ? 9.281 -29.281 -3.062 1 91.75 346 ILE B CA 1
ATOM 5275 C C . ILE B 1 346 ? 9.734 -28.312 -1.976 1 91.75 346 ILE B C 1
ATOM 5277 O O . ILE B 1 346 ? 9.742 -27.094 -2.182 1 91.75 346 ILE B O 1
ATOM 5281 N N . ALA B 1 347 ? 10.18 -28.797 -0.833 1 90.38 347 ALA B N 1
ATOM 5282 C CA . ALA B 1 347 ? 10.617 -27.969 0.284 1 90.38 347 ALA B CA 1
ATOM 5283 C C . ALA B 1 347 ? 11.914 -27.234 -0.057 1 90.38 347 ALA B C 1
ATOM 5285 O O . ALA B 1 347 ? 12.289 -26.281 0.623 1 90.38 347 ALA B O 1
ATOM 5286 N N . ARG B 1 348 ? 12.57 -27.609 -1.162 1 93.56 348 ARG B N 1
ATOM 5287 C CA . ARG B 1 348 ? 13.859 -27.031 -1.558 1 93.56 348 ARG B CA 1
ATOM 5288 C C . ARG B 1 348 ? 13.68 -25.969 -2.629 1 93.56 348 ARG B C 1
ATOM 5290 O O . ARG B 1 348 ? 14.633 -25.266 -2.977 1 93.56 348 ARG B O 1
ATOM 5297 N N . ALA B 1 349 ? 12.492 -25.844 -3.1 1 90 349 ALA B N 1
ATOM 5298 C CA . ALA B 1 349 ? 12.211 -24.953 -4.234 1 90 349 ALA B CA 1
ATOM 5299 C C . ALA B 1 349 ? 12.07 -23.516 -3.781 1 90 349 ALA B C 1
ATOM 5301 O O . ALA B 1 349 ? 11.742 -23.25 -2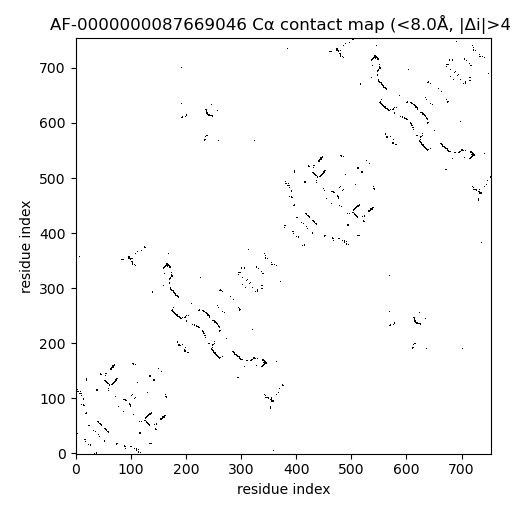.619 1 90 349 ALA B O 1
ATOM 5302 N N . HIS B 1 350 ? 12.398 -22.562 -4.605 1 88.12 350 HIS B N 1
ATOM 5303 C CA . HIS B 1 350 ? 12.117 -21.141 -4.434 1 88.12 350 HIS B CA 1
ATOM 5304 C C . HIS B 1 350 ? 12.898 -20.562 -3.26 1 88.12 350 HIS B C 1
ATOM 5306 O O . HIS B 1 350 ? 12.391 -19.703 -2.535 1 88.12 350 HIS B O 1
ATOM 5312 N N . LYS B 1 351 ? 14.039 -21.078 -2.906 1 86.31 351 LYS B N 1
ATOM 5313 C CA . LYS B 1 351 ? 14.922 -20.578 -1.861 1 86.31 351 LYS B CA 1
ATOM 5314 C C . LYS B 1 351 ? 16.391 -20.641 -2.303 1 86.31 351 LYS B C 1
ATOM 5316 O O . LYS B 1 351 ? 16.734 -21.375 -3.232 1 86.31 351 LYS B O 1
ATOM 5321 N N . PRO B 1 352 ? 17.125 -19.812 -1.625 1 93.12 352 PRO B N 1
ATOM 5322 C CA . PRO B 1 352 ? 18.547 -19.938 -1.939 1 93.12 352 PRO B CA 1
ATOM 5323 C C . PRO B 1 352 ? 19.094 -21.328 -1.646 1 93.12 352 PRO B C 1
ATOM 5325 O O . PRO B 1 352 ? 18.594 -22.031 -0.759 1 93.12 352 PRO B O 1
ATOM 5328 N N . ASP B 1 353 ? 19.984 -21.656 -2.441 1 96.31 353 ASP B N 1
ATOM 5329 C CA . ASP B 1 353 ? 20.703 -22.922 -2.307 1 96.31 353 ASP B CA 1
ATOM 5330 C C . ASP B 1 353 ? 19.766 -24.109 -2.537 1 96.31 353 ASP B C 1
ATOM 5332 O O . ASP B 1 353 ? 19.766 -25.078 -1.768 1 96.31 353 ASP B O 1
ATOM 5336 N N . GLU B 1 354 ? 18.922 -23.891 -3.477 1 96.69 354 GLU B N 1
ATOM 5337 C CA . GLU B 1 354 ? 18.172 -25.031 -4.008 1 96.69 354 GLU B CA 1
ATOM 5338 C C . GLU B 1 354 ? 19.125 -26.156 -4.441 1 96.69 354 GLU B C 1
ATOM 5340 O O . GLU B 1 354 ? 20.188 -25.891 -5 1 96.69 354 GLU B O 1
ATOM 5345 N N . TYR B 1 355 ? 18.703 -27.422 -4.145 1 98.25 355 TYR B N 1
ATOM 5346 C CA . TYR B 1 355 ? 19.609 -28.5 -4.516 1 98.25 355 TYR B CA 1
ATOM 5347 C C . TYR B 1 355 ? 18.844 -29.766 -4.844 1 98.25 355 TYR B C 1
ATOM 5349 O O . TYR B 1 355 ? 17.625 -29.844 -4.605 1 98.25 355 TYR B O 1
ATOM 5357 N N . ILE B 1 356 ? 19.469 -30.688 -5.449 1 98.5 356 ILE B N 1
ATOM 5358 C CA . ILE B 1 356 ? 19 -32.062 -5.707 1 98.5 356 ILE B CA 1
ATOM 5359 C C . ILE B 1 356 ? 20.156 -33.031 -5.5 1 98.5 356 ILE B C 1
ATOM 5361 O O . ILE B 1 356 ? 21.328 -32.656 -5.625 1 98.5 356 ILE B O 1
ATOM 5365 N N . GLU B 1 357 ? 19.844 -34.188 -5.148 1 98.38 357 GLU B N 1
ATOM 5366 C CA . GLU B 1 357 ? 20.891 -35.219 -4.941 1 98.38 357 GLU B CA 1
ATOM 5367 C C . GLU B 1 357 ? 21.062 -36.094 -6.176 1 98.38 357 GLU B C 1
ATOM 5369 O O . GLU B 1 357 ? 20.078 -36.438 -6.836 1 98.38 357 GLU B O 1
ATOM 5374 N N . PRO B 1 358 ? 22.297 -36.5 -6.449 1 98.25 358 PRO B N 1
ATOM 5375 C CA . PRO B 1 358 ? 22.547 -37.375 -7.609 1 98.25 358 PRO B CA 1
ATOM 5376 C C . PRO B 1 358 ? 21.703 -38.656 -7.566 1 98.25 358 PRO B C 1
ATOM 5378 O O . PRO B 1 358 ? 21.266 -39.125 -8.609 1 98.25 358 PRO B O 1
ATOM 5381 N N . THR B 1 359 ? 21.484 -39.125 -6.438 1 97.88 359 THR B N 1
ATOM 5382 C CA . THR B 1 359 ? 20.734 -40.375 -6.305 1 97.88 359 THR B CA 1
ATOM 5383 C C . THR B 1 359 ? 19.281 -40.156 -6.715 1 97.88 359 THR B C 1
ATOM 5385 O O . THR B 1 359 ? 18.641 -41.062 -7.238 1 97.88 359 THR B O 1
ATOM 5388 N N . GLU B 1 360 ? 18.766 -39 -6.422 1 98.12 360 GLU B N 1
ATOM 5389 C CA . GLU B 1 360 ? 17.406 -38.688 -6.832 1 98.12 360 GLU B CA 1
ATOM 5390 C C . GLU B 1 360 ? 17.281 -38.625 -8.352 1 98.12 360 GLU B C 1
ATOM 5392 O O . GLU B 1 360 ? 16.297 -39.094 -8.922 1 98.12 360 GLU B O 1
ATOM 5397 N N . LEU B 1 361 ? 18.328 -38.094 -8.992 1 98.5 361 LEU B N 1
ATOM 5398 C CA . LEU B 1 361 ? 18.359 -38.031 -10.453 1 98.5 361 LEU B CA 1
ATOM 5399 C C . LEU B 1 361 ? 18.438 -39.438 -11.047 1 98.5 361 LEU B C 1
ATOM 5401 O O . LEU B 1 361 ? 17.688 -39.75 -11.969 1 98.5 361 LEU B O 1
ATOM 5405 N N . ALA B 1 362 ? 19.281 -40.188 -10.477 1 97.75 362 ALA B N 1
ATOM 5406 C CA . ALA B 1 362 ? 19.453 -41.531 -10.977 1 97.75 362 ALA B CA 1
ATOM 5407 C C . ALA B 1 362 ? 18.172 -42.344 -10.844 1 97.75 362 ALA B C 1
ATOM 5409 O O . ALA B 1 362 ? 17.812 -43.094 -11.75 1 97.75 362 ALA B O 1
ATOM 5410 N N . ALA B 1 363 ? 17.578 -42.188 -9.742 1 97.81 363 ALA B N 1
ATOM 5411 C CA . ALA B 1 363 ? 16.328 -42.906 -9.516 1 97.81 363 ALA B CA 1
ATOM 5412 C C . ALA B 1 363 ? 15.266 -42.5 -10.531 1 97.81 363 ALA B C 1
ATOM 5414 O O . ALA B 1 363 ? 14.508 -43.344 -11.023 1 97.81 363 ALA B O 1
ATOM 5415 N N . CYS B 1 364 ? 15.203 -41.25 -10.781 1 98.38 364 CYS B N 1
ATOM 5416 C CA . CYS B 1 364 ? 14.227 -40.75 -11.742 1 98.38 364 CYS B CA 1
ATOM 5417 C C . CYS B 1 364 ? 14.523 -41.281 -13.148 1 98.38 364 CYS B C 1
ATOM 5419 O O . CYS B 1 364 ? 13.609 -41.719 -13.852 1 98.38 364 CYS B O 1
ATOM 5421 N N . ARG B 1 365 ? 15.773 -41.188 -13.547 1 97.88 365 ARG B N 1
ATOM 5422 C CA . ARG B 1 365 ? 16.141 -41.75 -14.852 1 97.88 365 ARG B CA 1
ATOM 5423 C C . ARG B 1 365 ? 15.758 -43.219 -14.961 1 97.88 365 ARG B C 1
ATOM 5425 O O . ARG B 1 365 ? 15.203 -43.656 -15.969 1 97.88 365 ARG B O 1
ATOM 5432 N N . THR B 1 366 ? 16.031 -43.938 -13.938 1 96.75 366 THR B N 1
ATOM 5433 C CA . THR B 1 366 ? 15.703 -45.344 -13.906 1 96.75 366 THR B CA 1
ATOM 5434 C C . THR B 1 366 ? 14.195 -45.562 -14.039 1 96.75 366 THR B C 1
ATOM 5436 O O . THR B 1 366 ? 13.75 -46.438 -14.766 1 96.75 366 THR B O 1
ATOM 5439 N N . MET B 1 367 ? 13.484 -44.781 -13.336 1 97.31 367 MET B N 1
ATOM 5440 C CA . MET B 1 367 ? 12.031 -44.844 -13.422 1 97.31 367 MET B CA 1
ATOM 5441 C C . MET B 1 367 ? 11.562 -44.656 -14.859 1 97.31 367 MET B C 1
ATOM 5443 O O . MET B 1 367 ? 10.711 -45.406 -15.352 1 97.31 367 MET B O 1
ATOM 5447 N N . ILE B 1 368 ? 12.117 -43.688 -15.539 1 98.06 368 ILE B N 1
ATOM 5448 C CA . ILE B 1 368 ? 11.734 -43.375 -16.906 1 98.06 368 ILE B CA 1
ATOM 5449 C C . ILE B 1 368 ? 12.109 -44.531 -17.828 1 98.06 368 ILE B C 1
ATOM 5451 O O . ILE B 1 368 ? 11.32 -44.906 -18.703 1 98.06 368 ILE B O 1
ATOM 5455 N N . GLU B 1 369 ? 13.25 -45.062 -17.641 1 96.62 369 GLU B N 1
ATOM 5456 C CA . GLU B 1 369 ? 13.672 -46.219 -18.438 1 96.62 369 GLU B CA 1
ATOM 5457 C C . GLU B 1 369 ? 12.773 -47.406 -18.188 1 96.62 369 GLU B C 1
ATOM 5459 O O . GLU B 1 369 ? 12.438 -48.156 -19.125 1 96.62 369 GLU B O 1
ATOM 5464 N N . ASN B 1 370 ? 12.469 -47.594 -16.938 1 95.62 370 ASN B N 1
ATOM 5465 C CA . ASN B 1 370 ? 11.555 -48.688 -16.625 1 95.62 370 ASN B CA 1
ATOM 5466 C C . ASN B 1 370 ? 10.18 -48.469 -17.266 1 95.62 370 ASN B C 1
ATOM 5468 O O . ASN B 1 370 ? 9.539 -49.438 -17.688 1 95.62 370 ASN B O 1
ATOM 5472 N N . LEU B 1 371 ? 9.758 -47.312 -17.281 1 96.38 371 LEU B N 1
ATOM 5473 C CA . LEU B 1 371 ? 8.531 -46.969 -17.984 1 96.38 371 LEU B CA 1
ATOM 5474 C C . LEU B 1 371 ? 8.633 -47.375 -19.453 1 96.38 371 LEU B C 1
ATOM 5476 O O . LEU B 1 371 ? 7.699 -47.938 -20.016 1 96.38 371 LEU B O 1
ATOM 5480 N N . GLY B 1 372 ? 9.727 -47.062 -20.062 1 96.25 372 GLY B N 1
ATOM 5481 C CA . GLY B 1 372 ? 9.969 -47.469 -21.438 1 96.25 372 GLY B CA 1
ATOM 5482 C C . GLY B 1 372 ? 9.844 -48.969 -21.656 1 96.25 372 GLY B C 1
ATOM 5483 O O . GLY B 1 372 ? 9.234 -49.406 -22.625 1 96.25 372 GLY B O 1
ATOM 5484 N N . LYS B 1 373 ? 10.375 -49.688 -20.703 1 95.62 373 LYS B N 1
ATOM 5485 C CA . LYS B 1 373 ? 10.312 -51.125 -20.812 1 95.62 373 LYS B CA 1
ATOM 5486 C C . LYS B 1 373 ? 8.859 -51.625 -20.812 1 95.62 373 LYS B C 1
ATOM 5488 O O . LYS B 1 373 ? 8.516 -52.562 -21.531 1 95.62 373 LYS B O 1
ATOM 5493 N N . ARG B 1 374 ? 8.109 -50.938 -20.047 1 94.5 374 ARG B N 1
ATOM 5494 C CA . ARG B 1 374 ? 6.703 -51.312 -19.969 1 94.5 374 ARG B CA 1
ATOM 5495 C C . ARG B 1 374 ? 5.969 -50.969 -21.266 1 94.5 374 ARG B C 1
ATOM 5497 O O . ARG B 1 374 ? 4.938 -51.562 -21.578 1 94.5 374 ARG B O 1
ATOM 5504 N N . LEU B 1 375 ? 6.453 -50.062 -21.984 1 95.94 375 LEU B N 1
ATOM 5505 C CA . LEU B 1 375 ? 5.789 -49.594 -23.188 1 95.94 375 LEU B CA 1
ATOM 5506 C C . LEU B 1 375 ? 6.234 -50.375 -24.406 1 95.94 375 LEU B C 1
ATOM 5508 O O . LEU B 1 375 ? 5.777 -50.125 -25.531 1 95.94 375 LEU B O 1
ATOM 5512 N N . CYS B 1 376 ? 7.141 -51.281 -24.281 1 94.19 376 CYS B N 1
ATOM 5513 C CA . CYS B 1 376 ? 7.57 -52.188 -25.344 1 94.19 376 CYS B CA 1
ATOM 5514 C C . CYS B 1 376 ? 6.578 -53.344 -25.531 1 94.19 376 CYS B C 1
ATOM 5516 O O . CYS B 1 376 ? 6.59 -54.031 -26.547 1 94.19 376 CYS B O 1
ATOM 5518 N N . ALA B 1 377 ? 5.746 -53.656 -24.578 1 78.75 377 ALA B N 1
ATOM 5519 C CA . ALA B 1 377 ? 4.883 -54.844 -24.594 1 78.75 377 ALA B CA 1
ATOM 5520 C C . ALA B 1 377 ? 3.529 -54.5 -25.219 1 78.75 377 ALA B C 1
ATOM 5522 O O . ALA B 1 377 ? 3.066 -53.375 -25.156 1 78.75 377 ALA B O 1
#

Organism: NCBI:txid484088

InterPro domains:
  IPR001261 ArgE/DapE/ACY1/CPG2/YscS, conserved site [PS00758] (67-76)
  IPR001261 ArgE/DapE/ACY1/CPG2/YscS, conserved site [PS00759] (102-139)
  IPR002933 Peptidase M20 [PF01546] (68-370)
  IPR010169 Acetylornithine deacetylase ArgE [TIGR01892] (8-371)
  IPR011650 Peptidase M20, dimerisation domain [PF07687] (173-281)
  IPR036264 Bacterial exopeptidase dimerisation domain [SSF55031] (180-295)
  IPR050072 Peptidase M20A family, bacterial cell wall biosynthesis [PTHR43808] (7-376)

Secondary structure (DSSP, 8-state):
--PPPHHHHHHHHHHS--BTTS--HHHHHHHHHHHHHTT-EEEEEE-TTSS-EEEEEEES-TTS--EEEEEE--B----STT-SS-TTS-EEETTEEESTTIIIIIHHHHHHHHTHHHHHTS--SS-EEEEEES-STTTS-SHHHHHHHHHHHSSPPSEEEEEEESTT--B-EE-EEEEEEEEEE-B--BTT-GGG-B-HHHHHHHHHHHHHHHHHHHTT--B-TTSSSSB-EEEEEEEEE-S-TTB---EEEEEEEEEE-TTS-TGGGGHHHHHHHHHGGGGT-EEEEEEEEEE--EE--TTSHHHHHHHHHHSSPPBS-BSS--THHHHHHTT--EEEEESS-GGGTTSTT-EE-HHHHHHHHHHHHHHHHHTT-/--PPPHHHHHHHHHHS--BTTS--HHHHHHHHHHHHHTT-EEEEEE-TTSS-EEEEEEES-TTS--EEEEEE--B----STT-SS-TTS-EEETTEEESTTIIIIIHHHHHHHHTHHHHHHS--SS-EEEEEES-STTTS-SHHHHHHHHHHHSSPPSEEEE--SSTT--B-EE-EEEEEEEEEE-B--BTT-GGG-B-HHHHHHHHHHHHHHHHHHHTT--B-TTSSSSB-EEEEEEEEE-S-TTB---EEEEEEEEEE-TTS-TGGGGHHHHHHHHHGGGGT-EEEEEEEEEE--EE--TTSHHHHHHHHHHSSPPBS-BSS--THHHHHHTT--EEE--SS-GGGTTSTT-EE-HHHHHHHHHHHHHHHHHTT-

Sequence (754 aa):
MDVMTELEILARLVAFPSVVGSANHEIVEWIRLYAQGCGANVTVAMGPEGDRANLFATIGPKDVPGILLSGHMDVVPAGEPGWTSDPFALREDAGRLYGRGTSDMKGFLACGLAALPALAAMPLAQPVHLAFSYDEEAGCRGVPHLIRLLPDLCAKPEGCIIGEPSGLRAIRAHKGKAAARVEIRGRSGHSSRPDQGLNAIHAMAAILSEAVEAASVLATGPFDRNFEPAYSSLQVGVIRGGQAVNIIPDLCTANLEARAIAGVSPAALLDPIRAALAQLEAQGFETRWELLSEYPALSLAAGSPLAILLGEVTGQEPLAAVSYGTEAGLYQAAGMDAIICGPGDIARAHKPDEYIEPTELAACRTMIENLGKRLCAMDVMTELEILARLVAFPSVVGSANHEIVEWIRLYAQGCGANVTVAMGPEGDRANLFATIGPKDVPGILLSGHMDVVPAGEPGWTSDPFALREDAGRLYGRGTSDMKGFLACGLAALPALAAMPLAQPVHLAFSYDEEAGCRGVPHLIRLLPDLCAKPEGCIIGEPSGLRAIRAHKGKAAARVEIRGRSGHSSRPDQGLNAIHAMAAILSEAVEAASVLATGPFDRNFEPAYSSLQVGVIRGGQAVNIIPDLCTANLEARAIAGVSPAALLDPIRAALAQLEAQGFETRWELLSEYPALSLAAGSPLAILLGEVTGQEPLAAVSYGTEAGLYQAAGMDAIICGPGDIARAHKPDEYIEPTELAACRTMIENLGKRLCA

Nearest PDB structures (foldseek):
  7rsf-assembly1_B  TM=8.405E-01  e=4.574E-42  Escherichia coli str. K-12 substr. MG1655
  7uoi-assembly1_A  TM=8.735E-01  e=1.320E-37  Enterococcus faecium 1,231,410
  3pfo-assembly1_B  TM=7.875E-01  e=1.310E-30  Rhodopseudomonas palustris CGA009
  3tx8-assembly1_A-2  TM=7.547E-01  e=3.218E-30  Corynebacterium glutamicum
  4op4-assembly2_B  TM=7.930E-01  e=5.215E-18  Vibrio cholerae O1 biovar El Tor str. N16961